Protein AF-R6YJM5-F1 (afdb_monomer_lite)

Radius of gyration: 42.41 Å; chains: 1; bounding box: 102×116×115 Å

Structure (mmCIF, N/CA/C/O backbone):
data_AF-R6YJM5-F1
#
_entry.id   AF-R6YJM5-F1
#
loop_
_atom_site.group_PDB
_atom_site.id
_atom_site.type_symbol
_atom_site.label_atom_id
_atom_site.label_alt_id
_atom_site.label_comp_id
_atom_site.label_asym_id
_atom_site.label_entity_id
_atom_site.label_seq_id
_atom_site.pdbx_PDB_ins_code
_atom_site.Cartn_x
_atom_site.Cartn_y
_atom_site.Cartn_z
_atom_site.occupancy
_atom_site.B_iso_or_equiv
_atom_site.auth_seq_id
_atom_site.auth_comp_id
_atom_site.auth_asym_id
_atom_site.auth_atom_id
_atom_site.pdbx_PDB_model_num
ATOM 1 N N . MET A 1 1 ? -20.759 -17.508 17.618 1.00 30.48 1 MET A N 1
ATOM 2 C CA . MET A 1 1 ? -19.286 -17.399 17.765 1.00 30.48 1 MET A CA 1
ATOM 3 C C . MET A 1 1 ? -18.716 -18.790 18.029 1.00 30.48 1 MET A C 1
ATOM 5 O O . MET A 1 1 ? -19.455 -19.614 18.552 1.00 30.48 1 MET A O 1
ATOM 9 N N . ARG A 1 2 ? -17.458 -19.069 17.657 1.00 30.22 2 ARG A N 1
ATOM 10 C CA . ARG A 1 2 ? -16.730 -20.282 18.085 1.00 30.22 2 ARG A CA 1
ATOM 11 C C . ARG A 1 2 ? -15.825 -19.912 19.261 1.00 30.22 2 ARG A C 1
ATOM 13 O O . ARG A 1 2 ? -15.149 -18.891 19.177 1.00 30.22 2 ARG A O 1
ATOM 20 N N . SER A 1 3 ? -15.805 -20.721 20.314 1.00 34.31 3 SER A N 1
ATOM 21 C CA . SER A 1 3 ? -14.810 -20.644 21.389 1.00 34.31 3 SER A CA 1
ATOM 22 C C . SER A 1 3 ? -13.480 -21.293 20.967 1.00 34.31 3 SER A C 1
ATOM 24 O O . SER A 1 3 ? -13.427 -22.081 20.023 1.00 34.31 3 SER A O 1
ATOM 26 N N . ASN A 1 4 ? -12.403 -20.943 21.676 1.00 39.97 4 ASN A N 1
ATOM 27 C CA . ASN A 1 4 ? -11.092 -21.608 21.679 1.00 39.97 4 ASN A CA 1
ATOM 28 C C . ASN A 1 4 ? -10.431 -21.861 20.311 1.00 39.97 4 ASN A C 1
ATOM 30 O O . ASN A 1 4 ? -9.825 -22.909 20.075 1.00 39.97 4 ASN A O 1
ATOM 34 N N . ASN A 1 5 ? -10.452 -20.866 19.424 1.00 53.06 5 ASN A N 1
ATOM 35 C CA . ASN A 1 5 ? -9.485 -20.803 18.329 1.00 53.06 5 ASN A CA 1
ATOM 36 C C . ASN A 1 5 ? -8.150 -20.240 18.865 1.00 53.06 5 ASN A C 1
ATOM 38 O O . ASN A 1 5 ? -7.861 -19.058 18.693 1.00 53.06 5 ASN A O 1
ATOM 42 N N . GLU A 1 6 ? -7.341 -21.086 19.520 1.00 64.50 6 GLU A N 1
ATOM 43 C CA . GLU A 1 6 ? -5.900 -20.812 19.660 1.00 64.50 6 GLU A CA 1
ATOM 44 C C . GLU A 1 6 ? -5.338 -20.455 18.267 1.00 64.50 6 GLU A C 1
ATOM 46 O O . GLU A 1 6 ? -5.666 -21.145 17.293 1.00 64.50 6 GLU A O 1
ATOM 51 N N . PRO A 1 7 ? -4.505 -19.406 18.128 1.00 76.50 7 PRO A N 1
ATOM 52 C CA . PRO A 1 7 ? -3.960 -19.020 16.826 1.00 76.50 7 PRO A CA 1
ATOM 53 C C . PRO A 1 7 ? -2.934 -20.034 16.297 1.00 76.50 7 PRO A C 1
ATOM 55 O O . PRO A 1 7 ? -2.597 -19.993 15.115 1.00 76.50 7 PRO A O 1
ATOM 58 N N . VAL A 1 8 ? -2.458 -20.941 17.155 1.00 84.88 8 VAL A N 1
ATOM 59 C CA . VAL A 1 8 ? -1.474 -21.988 16.869 1.00 84.88 8 VAL A CA 1
ATOM 60 C C . VAL A 1 8 ? -1.862 -23.243 17.653 1.00 84.88 8 VAL A C 1
ATOM 62 O O . VAL A 1 8 ? -2.143 -23.147 18.845 1.00 84.88 8 VAL A O 1
ATOM 65 N N . ARG A 1 9 ? -1.871 -24.414 17.010 1.00 87.12 9 ARG A N 1
ATOM 66 C CA . ARG A 1 9 ? -2.168 -25.712 17.639 1.00 87.12 9 ARG A CA 1
ATOM 67 C C . ARG A 1 9 ? -1.162 -26.778 17.225 1.00 87.12 9 ARG A C 1
ATOM 69 O O . ARG A 1 9 ? -0.751 -26.810 16.069 1.00 87.12 9 ARG A O 1
ATOM 76 N N . ILE A 1 10 ? -0.839 -27.694 18.132 1.00 88.06 10 ILE A N 1
ATOM 77 C CA . ILE A 1 10 ? -0.084 -28.909 17.803 1.00 88.06 10 ILE A CA 1
ATOM 78 C C . ILE A 1 10 ? -1.038 -29.946 17.185 1.00 88.06 10 ILE A C 1
ATOM 80 O O . ILE A 1 10 ? -2.196 -30.065 17.593 1.00 88.06 10 ILE A O 1
ATOM 84 N N . ARG A 1 11 ? -0.557 -30.686 16.183 1.00 91.44 11 ARG A N 1
ATOM 85 C CA . ARG A 1 11 ? -1.261 -31.789 15.518 1.00 91.44 11 ARG A CA 1
ATOM 86 C C . ARG A 1 11 ? -0.296 -32.939 15.256 1.00 91.44 11 ARG A C 1
ATOM 88 O O . ARG A 1 11 ? 0.793 -32.728 14.735 1.00 91.44 11 ARG A O 1
ATOM 95 N N . TYR A 1 12 ? -0.745 -34.157 15.520 1.00 90.31 12 TYR A N 1
ATOM 96 C CA . TYR A 1 12 ? 0.005 -35.379 15.235 1.00 90.31 12 TYR A CA 1
ATOM 97 C C . TYR A 1 12 ? -0.406 -35.980 13.883 1.00 90.31 12 TYR A C 1
ATOM 99 O O . TYR A 1 12 ? -1.524 -35.755 13.405 1.00 90.31 12 TYR A O 1
ATOM 107 N N . LYS A 1 13 ? 0.503 -36.731 13.261 1.00 87.62 13 LYS A N 1
ATOM 108 C CA . LYS A 1 13 ? 0.217 -37.644 12.150 1.00 87.62 13 LYS A CA 1
ATOM 109 C C . LYS A 1 13 ? 1.012 -38.930 12.357 1.00 87.62 13 LYS A C 1
ATOM 111 O O . LYS A 1 13 ? 2.245 -38.895 12.386 1.00 87.62 13 LYS A O 1
ATOM 116 N N . ASP A 1 14 ? 0.297 -40.035 12.466 1.00 89.00 14 ASP A N 1
ATOM 117 C CA . ASP A 1 14 ? 0.849 -41.376 12.621 1.00 89.00 14 ASP A CA 1
ATOM 118 C C . ASP A 1 14 ? 1.603 -41.817 11.351 1.00 89.00 14 ASP A C 1
ATOM 120 O O . ASP A 1 14 ? 1.273 -41.411 10.228 1.00 89.00 14 ASP A O 1
ATOM 124 N N . LEU A 1 15 ? 2.648 -42.620 11.538 1.00 84.56 15 LEU A N 1
ATOM 125 C CA . LEU A 1 15 ? 3.500 -43.179 10.490 1.00 84.56 15 LEU A CA 1
ATOM 126 C C . LEU A 1 15 ? 3.460 -44.714 10.539 1.00 84.56 15 LEU A C 1
ATOM 128 O O . LEU A 1 15 ? 3.134 -45.309 11.563 1.00 84.56 15 LEU A O 1
ATOM 132 N N . ALA A 1 16 ? 3.811 -45.367 9.428 1.00 76.50 16 ALA A N 1
ATOM 133 C CA . ALA A 1 16 ? 3.692 -46.824 9.269 1.00 76.50 16 ALA A CA 1
ATOM 134 C C . ALA A 1 16 ? 4.562 -47.656 10.239 1.00 76.50 16 ALA A C 1
ATOM 136 O O . ALA A 1 16 ? 4.354 -48.856 10.368 1.00 76.50 16 ALA A O 1
ATOM 137 N N . ASN A 1 17 ? 5.513 -47.025 10.933 1.00 76.62 17 ASN A N 1
ATOM 138 C CA . ASN A 1 17 ? 6.367 -47.618 11.966 1.00 76.62 17 ASN A CA 1
ATOM 139 C C . ASN A 1 17 ? 5.874 -47.335 13.406 1.00 76.62 17 ASN A C 1
ATOM 141 O O . ASN A 1 17 ? 6.667 -47.393 14.340 1.00 76.62 17 ASN A O 1
ATOM 145 N N . GLY A 1 18 ? 4.616 -46.920 13.590 1.00 79.31 18 GLY A N 1
ATOM 146 C CA . GLY A 1 18 ? 4.028 -46.597 14.899 1.00 79.31 18 GLY A CA 1
ATOM 147 C C . GLY A 1 18 ? 4.410 -45.227 15.480 1.00 79.31 18 GLY A C 1
ATOM 148 O O . GLY A 1 18 ? 3.730 -44.739 16.382 1.00 79.31 18 GLY A O 1
ATOM 149 N N . THR A 1 19 ? 5.446 -44.561 14.955 1.00 86.44 19 THR A N 1
ATOM 150 C CA . THR A 1 19 ? 5.841 -43.213 15.409 1.00 86.44 19 THR A CA 1
ATOM 151 C C . THR A 1 19 ? 4.830 -42.142 14.978 1.00 86.44 19 THR A C 1
ATOM 153 O O . THR A 1 19 ? 4.134 -42.285 13.968 1.00 86.44 19 THR A O 1
ATOM 156 N N . LYS A 1 20 ? 4.756 -41.027 15.717 1.00 91.81 20 LYS A N 1
ATOM 157 C CA . LYS A 1 20 ? 3.839 -39.908 15.425 1.00 91.81 20 LYS A CA 1
ATOM 158 C C . LYS A 1 20 ? 4.607 -38.627 15.136 1.00 91.81 20 LYS A C 1
ATOM 160 O O . LYS A 1 20 ? 5.205 -38.025 16.022 1.00 91.81 20 LYS A O 1
ATOM 165 N N . SER A 1 21 ? 4.553 -38.183 13.888 1.00 89.25 21 SER A N 1
ATOM 166 C CA . SER A 1 21 ? 5.168 -36.933 13.428 1.00 89.25 21 SER A CA 1
ATOM 167 C C . SER A 1 21 ? 4.388 -35.697 13.906 1.00 89.25 21 SER A C 1
ATOM 169 O O . SER A 1 21 ? 3.155 -35.665 13.825 1.00 89.25 21 SER A O 1
ATOM 171 N N . ILE A 1 22 ? 5.094 -34.679 14.416 1.00 91.19 22 ILE A N 1
ATOM 172 C CA . ILE A 1 22 ? 4.488 -33.487 15.036 1.00 91.19 22 ILE A CA 1
ATOM 173 C C . ILE A 1 22 ? 4.456 -32.293 14.068 1.00 91.19 22 ILE A C 1
ATOM 175 O O . ILE A 1 22 ? 5.478 -31.857 13.531 1.00 91.19 22 ILE A O 1
ATOM 179 N N . TYR A 1 23 ? 3.266 -31.721 13.897 1.00 90.38 23 TYR A N 1
ATOM 180 C CA . TYR A 1 23 ? 2.980 -30.534 13.096 1.00 90.38 23 TYR A CA 1
ATOM 181 C C . TYR A 1 23 ? 2.416 -29.401 13.954 1.00 90.38 23 TYR A C 1
ATOM 183 O O . TYR A 1 23 ? 1.780 -29.629 14.983 1.00 90.38 23 TYR A O 1
ATOM 191 N N . LEU A 1 24 ? 2.578 -28.175 13.467 1.00 90.06 24 LEU A N 1
ATOM 192 C CA . LEU A 1 24 ? 2.057 -26.956 14.063 1.00 90.06 24 LEU A CA 1
ATOM 193 C C . LEU A 1 24 ? 1.085 -26.278 13.082 1.00 90.06 24 LEU A C 1
ATOM 195 O O . LEU A 1 24 ? 1.491 -25.755 12.046 1.00 90.06 24 LEU A O 1
ATOM 199 N N . ASP A 1 25 ? -0.213 -26.317 13.381 1.00 86.38 25 ASP A N 1
ATOM 200 C CA . ASP A 1 25 ? -1.267 -25.674 12.591 1.00 86.38 25 ASP A CA 1
ATOM 201 C C . ASP A 1 25 ? -1.471 -24.222 13.059 1.00 86.38 25 ASP A C 1
ATOM 203 O O . ASP A 1 25 ? -1.907 -23.984 14.186 1.00 86.38 25 ASP A O 1
ATOM 207 N N . THR A 1 26 ? -1.210 -23.248 12.186 1.00 84.12 26 THR A N 1
ATOM 208 C CA . THR A 1 26 ? -1.379 -21.810 12.459 1.00 84.12 26 THR A CA 1
ATOM 209 C C . THR A 1 26 ? -2.620 -21.256 11.756 1.00 84.12 26 THR A C 1
ATOM 211 O O . THR A 1 26 ? -2.852 -21.533 10.580 1.00 84.12 26 THR A O 1
ATOM 214 N N . TYR A 1 27 ? -3.413 -20.439 12.455 1.00 79.12 27 TYR A N 1
ATOM 215 C CA . TYR A 1 27 ? -4.705 -19.915 12.000 1.00 79.12 27 TYR A CA 1
ATOM 216 C C . TYR A 1 27 ? -4.704 -18.378 11.967 1.00 79.12 27 TYR A C 1
ATOM 218 O O . TYR A 1 27 ? -4.975 -17.723 12.972 1.00 79.12 27 TYR A O 1
ATOM 226 N N . LYS A 1 28 ? -4.445 -17.782 10.793 1.00 72.00 28 LYS A N 1
ATOM 227 C CA . LYS A 1 28 ? -4.369 -16.319 10.595 1.00 72.00 28 LYS A CA 1
ATOM 228 C C . LYS A 1 28 ? -5.415 -15.859 9.574 1.00 72.00 28 LYS A C 1
ATOM 230 O O . LYS A 1 28 ? -5.494 -16.384 8.465 1.00 72.00 28 LYS A O 1
ATOM 235 N N . SER A 1 29 ? -6.253 -14.891 9.958 1.00 63.38 29 SER A N 1
ATOM 236 C CA . SER A 1 29 ? -7.298 -14.285 9.104 1.00 63.38 29 SER A CA 1
ATOM 237 C C . SER A 1 29 ? -8.213 -15.297 8.384 1.00 63.38 29 SER A C 1
ATOM 239 O O . SER A 1 29 ? -8.547 -15.126 7.214 1.00 63.38 29 SER A O 1
ATOM 241 N N . GLY A 1 30 ? -8.599 -16.377 9.074 1.00 63.47 30 GLY A N 1
ATOM 242 C CA . GLY A 1 30 ? -9.471 -17.429 8.533 1.00 63.47 30 GLY A CA 1
ATOM 243 C C . GLY A 1 30 ? -8.779 -18.466 7.640 1.00 63.47 30 GLY A C 1
ATOM 244 O O . GLY A 1 30 ? -9.433 -19.417 7.219 1.00 63.47 30 GLY A O 1
ATOM 245 N N . LYS A 1 31 ? -7.471 -18.336 7.377 1.00 60.38 31 LYS A N 1
ATOM 246 C CA . LYS A 1 31 ? -6.669 -19.345 6.671 1.00 60.38 31 LYS A CA 1
ATOM 247 C C . LYS A 1 31 ? -5.840 -20.167 7.658 1.00 60.38 31 LYS A C 1
ATOM 249 O O . LYS A 1 31 ? -5.326 -19.629 8.638 1.00 60.38 31 LYS A O 1
ATOM 254 N N . ARG A 1 32 ? -5.703 -21.463 7.368 1.00 79.12 32 ARG A N 1
ATOM 255 C CA . ARG A 1 32 ? -4.799 -22.394 8.055 1.00 79.12 32 ARG A CA 1
ATOM 256 C C . ARG A 1 32 ? -3.524 -22.558 7.229 1.00 79.12 32 ARG A C 1
ATOM 258 O O . ARG A 1 32 ? -3.616 -22.854 6.040 1.00 79.12 32 ARG A O 1
ATOM 265 N N . SER A 1 33 ? -2.370 -22.419 7.862 1.00 79.69 33 SER A N 1
ATOM 266 C CA . SER A 1 33 ? -1.091 -22.963 7.394 1.00 79.69 33 SER A CA 1
ATOM 267 C C . SER A 1 33 ? -0.643 -24.072 8.349 1.00 79.69 33 SER A C 1
ATOM 269 O O . SER A 1 33 ? -1.135 -24.158 9.475 1.00 79.69 33 SER A O 1
ATOM 271 N N . TYR A 1 34 ? 0.264 -24.936 7.904 1.00 81.44 34 TYR A N 1
ATOM 272 C CA . TYR A 1 34 ? 0.884 -25.951 8.750 1.00 81.44 34 TYR A CA 1
ATOM 273 C C . TYR A 1 34 ? 2.400 -25.924 8.576 1.00 81.44 34 TYR A C 1
ATOM 275 O O . TYR A 1 34 ? 2.909 -25.668 7.487 1.00 81.44 34 TYR A O 1
ATOM 283 N N . GLU A 1 35 ? 3.102 -26.206 9.661 1.00 84.94 35 GLU A N 1
ATOM 284 C CA . GLU A 1 35 ? 4.556 -26.264 9.752 1.00 84.94 35 GLU A CA 1
ATOM 285 C C . GLU A 1 35 ? 4.939 -27.636 10.322 1.00 84.94 35 GLU A C 1
ATOM 287 O O . GLU A 1 35 ? 4.265 -28.141 11.220 1.00 84.94 35 GLU A O 1
ATOM 292 N N . PHE A 1 36 ? 5.957 -28.293 9.763 1.00 87.81 36 PHE A N 1
ATOM 293 C CA . PHE A 1 36 ? 6.421 -29.593 10.255 1.00 87.81 36 PHE A CA 1
ATOM 294 C C . PHE A 1 36 ? 7.610 -29.384 11.189 1.00 87.81 36 PHE A C 1
ATOM 296 O O . PHE A 1 36 ? 8.636 -28.862 10.758 1.00 87.81 36 PHE A O 1
ATOM 303 N N . LEU A 1 37 ? 7.488 -29.803 12.451 1.00 83.31 37 LEU A N 1
ATOM 304 C CA . LEU A 1 37 ? 8.493 -29.496 13.476 1.00 83.31 37 LEU A CA 1
ATOM 305 C C . LEU A 1 37 ? 9.742 -30.389 13.408 1.00 83.31 37 LEU A C 1
ATOM 307 O O . LEU A 1 37 ? 10.678 -30.166 14.167 1.00 83.31 37 LEU A O 1
ATOM 311 N N . LYS A 1 38 ? 9.759 -31.413 12.538 1.00 87.75 38 LYS A N 1
ATOM 312 C CA . LYS A 1 38 ? 10.779 -32.486 12.501 1.00 87.75 38 LYS A CA 1
ATOM 313 C C . LYS A 1 38 ? 10.932 -33.255 13.829 1.00 87.75 38 LYS A C 1
ATOM 315 O O . LYS A 1 38 ? 11.905 -33.979 14.012 1.00 87.75 38 LYS A O 1
ATOM 320 N N . LEU A 1 39 ? 9.951 -33.122 14.721 1.00 87.56 39 LEU A N 1
ATOM 321 C CA . LEU A 1 39 ? 9.823 -33.870 15.968 1.00 87.56 39 LEU A CA 1
ATOM 322 C C . LEU A 1 39 ? 8.919 -35.092 15.754 1.00 87.56 39 LEU A C 1
ATOM 324 O O . LEU A 1 39 ? 7.953 -35.030 14.983 1.00 87.56 39 LEU A O 1
ATOM 328 N N . TYR A 1 40 ? 9.218 -36.178 16.465 1.00 89.12 40 TYR A N 1
ATOM 329 C CA . TYR A 1 40 ? 8.501 -37.449 16.395 1.00 89.12 40 TYR A CA 1
ATOM 330 C C . TYR A 1 40 ? 8.302 -38.003 17.803 1.00 89.12 40 TYR A C 1
ATOM 332 O O . TYR A 1 40 ? 9.247 -38.021 18.584 1.00 89.12 40 TYR A O 1
ATOM 340 N N . LEU A 1 41 ? 7.099 -38.487 18.103 1.00 89.19 41 LEU A N 1
ATOM 341 C CA . LEU A 1 41 ? 6.860 -39.335 19.267 1.00 89.19 41 LEU A CA 1
ATOM 342 C C . LEU A 1 41 ? 7.123 -40.791 18.880 1.00 89.19 41 LEU A C 1
ATOM 344 O O . LEU A 1 41 ? 6.684 -41.241 17.817 1.00 89.19 41 LEU A O 1
ATOM 348 N N . LEU A 1 42 ? 7.827 -41.511 19.742 1.00 88.81 42 LEU A N 1
ATOM 349 C CA . LEU A 1 42 ? 8.022 -42.953 19.660 1.00 88.81 42 LEU A CA 1
ATOM 350 C C . LEU A 1 42 ? 6.754 -43.686 20.147 1.00 88.81 42 LEU A C 1
ATOM 352 O O . LEU A 1 42 ? 5.968 -43.093 20.896 1.00 88.81 42 LEU A O 1
ATOM 356 N N . PRO A 1 43 ? 6.539 -44.956 19.759 1.00 85.88 43 PRO A N 1
ATOM 357 C CA . PRO A 1 43 ? 5.641 -45.855 20.485 1.00 85.88 43 PRO A CA 1
ATOM 358 C C . PRO A 1 43 ? 5.965 -45.856 21.989 1.00 85.88 43 PRO A C 1
ATOM 360 O O . PRO A 1 43 ? 7.132 -45.783 22.367 1.00 85.88 43 PRO A O 1
ATOM 363 N N . GLU A 1 44 ? 4.955 -45.916 22.858 1.00 81.50 44 GLU A N 1
ATOM 364 C CA . GLU A 1 44 ? 5.126 -45.824 24.325 1.00 81.50 44 GLU A CA 1
ATOM 365 C C . GLU A 1 44 ? 5.421 -47.192 24.969 1.00 81.50 44 GLU A C 1
ATOM 367 O O . GLU A 1 44 ? 4.990 -47.489 26.085 1.00 81.50 44 GLU A O 1
ATOM 372 N N . ASP A 1 45 ? 6.169 -48.016 24.234 1.00 78.94 45 ASP A N 1
ATOM 373 C CA . ASP A 1 45 ? 6.402 -49.438 24.497 1.00 78.94 45 ASP A CA 1
ATOM 374 C C . ASP A 1 45 ? 7.383 -49.666 25.665 1.00 78.94 45 ASP A C 1
ATOM 376 O O . ASP A 1 45 ? 7.347 -50.714 26.308 1.00 78.94 45 ASP A O 1
ATOM 380 N N . ASP A 1 46 ? 8.224 -48.672 25.984 1.00 82.19 46 ASP A N 1
ATOM 381 C CA . ASP A 1 46 ? 9.082 -48.649 27.175 1.00 82.19 46 ASP A CA 1
ATOM 382 C C . ASP A 1 46 ? 9.110 -47.264 27.863 1.00 82.19 46 ASP A C 1
ATOM 384 O O . ASP A 1 46 ? 8.653 -46.248 27.326 1.00 82.19 46 ASP A O 1
ATOM 388 N N . ASP A 1 47 ? 9.633 -47.204 29.092 1.00 77.75 47 ASP A N 1
ATOM 389 C CA . ASP A 1 47 ? 9.659 -45.969 29.889 1.00 77.75 47 ASP A CA 1
ATOM 390 C C . ASP A 1 47 ? 10.705 -44.936 29.423 1.00 77.75 47 ASP A C 1
ATOM 392 O O . ASP A 1 47 ? 10.562 -43.743 29.707 1.00 77.75 47 ASP A O 1
ATOM 396 N N . LYS A 1 48 ? 11.718 -45.342 28.645 1.00 76.88 48 LYS A N 1
ATOM 397 C CA . LYS A 1 48 ? 12.654 -44.408 27.995 1.00 76.88 48 LYS A CA 1
ATOM 398 C C . LYS A 1 48 ? 11.958 -43.699 26.837 1.00 76.88 48 LYS A C 1
ATOM 400 O O . LYS A 1 48 ? 12.116 -42.488 26.692 1.00 76.88 48 LYS A O 1
ATOM 405 N N . ALA A 1 49 ? 11.143 -44.412 26.061 1.00 79.06 49 ALA A N 1
ATOM 406 C CA . ALA A 1 49 ? 10.315 -43.834 25.011 1.00 79.06 49 ALA A CA 1
ATOM 407 C C . ALA A 1 49 ? 9.306 -42.826 25.585 1.00 79.06 49 ALA A C 1
ATOM 409 O O . ALA A 1 49 ? 9.176 -41.727 25.047 1.00 79.06 49 ALA A O 1
ATOM 410 N N . LYS A 1 50 ? 8.683 -43.121 26.736 1.00 82.56 50 LYS A N 1
ATOM 411 C CA . LYS A 1 50 ? 7.822 -42.161 27.461 1.00 82.56 50 LYS A CA 1
ATOM 412 C C . LYS A 1 50 ? 8.591 -40.909 27.905 1.00 82.56 50 LYS A C 1
ATOM 414 O O . LYS A 1 50 ? 8.100 -39.797 27.708 1.00 82.56 50 LYS A O 1
ATOM 419 N N . ALA A 1 51 ? 9.808 -41.057 28.436 1.00 82.75 51 ALA A N 1
ATOM 420 C CA . ALA A 1 51 ? 10.654 -39.921 28.818 1.00 82.75 51 ALA A CA 1
ATOM 421 C C . ALA A 1 51 ? 11.067 -39.053 27.609 1.00 82.75 51 ALA A C 1
ATOM 423 O O . ALA A 1 51 ? 10.940 -37.826 27.650 1.00 82.75 51 ALA A O 1
ATOM 424 N N . VAL A 1 52 ? 11.486 -39.679 26.503 1.00 81.94 52 VAL A N 1
ATOM 425 C CA . VAL A 1 52 ? 11.819 -38.996 25.238 1.00 81.94 52 VAL A CA 1
ATOM 426 C C . VAL A 1 52 ? 10.590 -38.309 24.633 1.00 81.94 52 VAL A C 1
ATOM 428 O O . VAL A 1 52 ? 10.694 -37.176 24.154 1.00 81.94 52 VAL A O 1
ATOM 431 N N . ASN A 1 53 ? 9.411 -38.933 24.704 1.00 90.00 53 ASN A N 1
ATOM 432 C CA . ASN A 1 53 ? 8.147 -38.331 24.280 1.00 90.00 53 ASN A CA 1
ATOM 433 C C . ASN A 1 53 ? 7.803 -37.098 25.125 1.00 90.00 53 ASN A C 1
ATOM 435 O O . ASN A 1 53 ? 7.437 -36.069 24.559 1.00 90.00 53 ASN A O 1
ATOM 439 N N . ALA A 1 54 ? 7.973 -37.150 26.450 1.00 88.56 54 ALA A N 1
ATOM 440 C CA . ALA A 1 54 ? 7.723 -36.011 27.333 1.00 88.56 54 ALA A CA 1
ATOM 441 C C . ALA A 1 54 ? 8.636 -34.811 27.009 1.00 88.56 54 ALA A C 1
ATOM 443 O O . ALA A 1 54 ? 8.148 -33.688 26.861 1.00 88.56 54 ALA A O 1
ATOM 444 N N . GLU A 1 55 ? 9.939 -35.038 26.815 1.00 87.88 55 GLU A N 1
ATOM 445 C CA . GLU A 1 55 ? 10.884 -33.986 26.412 1.00 87.88 55 GLU A CA 1
ATOM 446 C C . GLU A 1 55 ? 10.555 -33.429 25.009 1.00 87.88 55 GLU A C 1
ATOM 448 O O . GLU A 1 55 ? 10.600 -32.220 24.762 1.00 87.88 55 GLU A O 1
ATOM 453 N N . THR A 1 56 ? 10.151 -34.303 24.084 1.00 86.38 56 THR A N 1
ATOM 454 C CA . THR A 1 56 ? 9.751 -33.934 22.717 1.00 86.38 56 THR A CA 1
ATOM 455 C C . THR A 1 56 ? 8.460 -33.108 22.694 1.00 86.38 56 THR A C 1
ATOM 457 O O . THR A 1 56 ? 8.357 -32.147 21.927 1.00 86.38 56 THR A O 1
ATOM 460 N N . LEU A 1 57 ? 7.493 -33.414 23.565 1.00 89.69 57 LEU A N 1
ATOM 461 C CA . LEU A 1 57 ? 6.278 -32.618 23.748 1.00 89.69 57 LEU A CA 1
ATOM 462 C C . LEU A 1 57 ? 6.583 -31.247 24.361 1.00 89.69 57 LEU A C 1
ATOM 464 O O . LEU A 1 57 ? 6.057 -30.249 23.871 1.00 89.69 57 LEU A O 1
ATOM 468 N N . GLN A 1 58 ? 7.481 -31.156 25.349 1.00 89.31 58 GLN A N 1
ATOM 469 C CA . GLN A 1 58 ? 7.923 -29.861 25.889 1.00 89.31 58 GLN A CA 1
ATOM 470 C C . GLN A 1 58 ? 8.571 -28.982 24.806 1.00 89.31 58 GLN A C 1
ATOM 472 O O . GLN A 1 58 ? 8.243 -27.798 24.699 1.00 89.31 58 GLN A O 1
ATOM 477 N N . LYS A 1 59 ? 9.420 -29.561 23.944 1.00 87.81 59 LYS A N 1
ATOM 478 C CA . LYS A 1 59 ? 10.004 -28.864 22.780 1.00 87.81 59 LYS A CA 1
ATOM 479 C C . LYS A 1 59 ? 8.919 -28.375 21.807 1.00 87.81 59 LYS A C 1
ATOM 481 O O . LYS A 1 59 ? 8.980 -27.234 21.350 1.00 87.81 59 LYS A O 1
ATOM 486 N N . ALA A 1 60 ? 7.894 -29.183 21.531 1.00 87.06 60 ALA A N 1
ATOM 487 C CA . ALA A 1 60 ? 6.774 -28.785 20.675 1.00 87.06 60 ALA A CA 1
ATOM 488 C C . ALA A 1 60 ? 5.908 -27.662 21.290 1.00 87.06 60 ALA A C 1
ATOM 490 O O . ALA A 1 60 ? 5.544 -26.716 20.586 1.00 87.06 60 ALA A O 1
ATOM 491 N N . GLU A 1 61 ? 5.611 -27.720 22.593 1.00 88.00 61 GLU A N 1
ATOM 492 C CA . GLU A 1 61 ? 4.833 -26.696 23.311 1.00 88.00 61 GLU A CA 1
ATOM 493 C C . GLU A 1 61 ? 5.614 -25.370 23.417 1.00 88.00 61 GLU A C 1
ATOM 495 O O . GLU A 1 61 ? 5.038 -24.293 23.252 1.00 88.00 61 GLU A O 1
ATOM 500 N N . ALA A 1 62 ? 6.941 -25.419 23.591 1.00 89.38 62 ALA A N 1
ATOM 501 C CA . ALA A 1 62 ? 7.805 -24.237 23.543 1.00 89.38 62 ALA A CA 1
ATOM 502 C C . ALA A 1 62 ? 7.752 -23.539 22.170 1.00 89.38 62 ALA A C 1
ATOM 504 O O . ALA A 1 62 ? 7.520 -22.329 22.102 1.00 89.38 62 ALA A O 1
ATOM 505 N N . ILE A 1 63 ? 7.873 -24.300 21.073 1.00 85.62 63 ILE A N 1
ATOM 506 C CA . ILE A 1 63 ? 7.774 -23.762 19.704 1.00 85.62 63 ILE A CA 1
ATOM 507 C C . ILE A 1 63 ? 6.369 -23.198 19.437 1.00 85.62 63 ILE A C 1
ATOM 509 O O . ILE A 1 63 ? 6.244 -22.100 18.889 1.00 85.62 63 ILE A O 1
ATOM 513 N N . LYS A 1 64 ? 5.303 -23.888 19.871 1.00 89.69 64 LYS A N 1
ATOM 514 C CA . LYS A 1 64 ? 3.921 -23.376 19.816 1.00 89.69 64 LYS A CA 1
ATOM 515 C C . LYS A 1 64 ? 3.818 -22.013 20.504 1.00 89.69 64 LYS A C 1
ATOM 517 O O . LYS A 1 64 ? 3.321 -21.066 19.896 1.00 89.69 64 LYS A O 1
ATOM 522 N N . ASN A 1 65 ? 4.319 -21.895 21.733 1.00 84.88 65 ASN A N 1
ATOM 523 C CA . ASN A 1 65 ? 4.255 -20.661 22.516 1.00 84.88 65 ASN A CA 1
ATOM 524 C C . ASN A 1 65 ? 5.060 -19.516 21.880 1.00 84.88 65 ASN A C 1
ATOM 526 O O . ASN A 1 65 ? 4.551 -18.396 21.800 1.00 84.88 65 ASN A O 1
ATOM 530 N N . GLN A 1 66 ? 6.250 -19.786 21.331 1.00 85.19 66 GLN A N 1
ATOM 531 C CA . GLN A 1 66 ? 6.992 -18.806 20.528 1.00 85.19 66 GLN A CA 1
ATOM 532 C C . GLN A 1 66 ? 6.157 -18.320 19.330 1.00 85.19 66 GLN A C 1
ATOM 534 O O . GLN A 1 66 ? 5.995 -17.115 19.132 1.00 85.19 66 GLN A O 1
ATOM 539 N N . ARG A 1 67 ? 5.558 -19.241 18.563 1.00 83.25 67 ARG A N 1
ATOM 540 C CA . ARG A 1 67 ? 4.748 -18.914 17.377 1.00 83.25 67 ARG A CA 1
ATOM 541 C C . ARG A 1 67 ? 3.497 -18.096 17.729 1.00 83.25 67 ARG A C 1
ATOM 543 O O . ARG A 1 67 ? 3.113 -17.208 16.969 1.00 83.25 67 ARG A O 1
ATOM 550 N N . VAL A 1 68 ? 2.895 -18.324 18.902 1.00 82.56 68 VAL A N 1
ATOM 551 C CA . VAL A 1 68 ? 1.811 -17.481 19.445 1.00 82.56 68 VAL A CA 1
ATOM 552 C C . VAL A 1 68 ? 2.309 -16.051 19.701 1.00 82.56 68 VAL A C 1
ATOM 554 O O . VAL A 1 68 ? 1.652 -15.099 19.277 1.00 82.56 68 VAL A O 1
ATOM 557 N N . GLN A 1 69 ? 3.482 -15.875 20.319 1.00 79.12 69 GLN A N 1
ATOM 558 C CA . GLN A 1 69 ? 4.058 -14.546 20.571 1.00 79.12 69 GLN A CA 1
ATOM 559 C C . GLN A 1 69 ? 4.476 -13.822 19.278 1.00 79.12 69 GLN A C 1
ATOM 561 O O . GLN A 1 69 ? 4.284 -12.611 19.159 1.00 79.12 69 GLN A O 1
ATOM 566 N N . GLU A 1 70 ? 4.968 -14.533 18.261 1.00 77.81 70 GLU A N 1
ATOM 567 C CA . GLU A 1 70 ? 5.261 -13.972 16.928 1.00 77.81 70 GLU A CA 1
ATOM 568 C C . GLU A 1 70 ? 3.998 -13.490 16.189 1.00 77.81 70 GLU A C 1
ATOM 570 O O . GLU A 1 70 ? 4.050 -12.534 15.410 1.00 77.81 70 GLU A O 1
ATOM 575 N N . ILE A 1 71 ? 2.844 -14.114 16.449 1.00 74.12 71 ILE A N 1
ATOM 576 C CA . ILE A 1 71 ? 1.545 -13.672 15.923 1.00 74.12 71 ILE A CA 1
ATOM 577 C C . ILE A 1 71 ? 1.026 -12.454 16.694 1.00 74.12 71 ILE A C 1
ATOM 579 O O . ILE A 1 71 ? 0.588 -11.494 16.059 1.00 74.12 71 ILE A O 1
ATOM 583 N N . LEU A 1 72 ? 1.106 -12.462 18.030 1.00 71.31 72 LEU A N 1
ATOM 584 C CA . LEU A 1 72 ? 0.669 -11.348 18.884 1.00 71.31 72 LEU A CA 1
ATOM 585 C C . LEU A 1 72 ? 1.518 -10.081 18.681 1.00 71.31 72 LEU A C 1
ATOM 587 O O . LEU A 1 72 ? 0.976 -8.981 18.645 1.00 71.31 72 LEU A O 1
ATOM 591 N N . SER A 1 73 ? 2.829 -10.234 18.476 1.00 71.75 73 SER A N 1
ATOM 592 C CA . SER A 1 73 ? 3.756 -9.137 18.142 1.00 71.75 73 SER A CA 1
ATOM 593 C C . SER A 1 73 ? 3.750 -8.740 16.657 1.00 71.75 73 SER A C 1
ATOM 595 O O . SER A 1 73 ? 4.510 -7.864 16.247 1.00 71.75 73 SER A O 1
ATOM 597 N N . GLY A 1 74 ? 2.914 -9.378 15.828 1.00 60.06 74 GLY A N 1
ATOM 598 C CA . GLY A 1 74 ? 2.731 -9.043 14.413 1.00 60.06 74 GLY A CA 1
ATOM 599 C C . GLY A 1 74 ? 3.854 -9.478 13.461 1.00 60.06 74 GLY A C 1
ATOM 600 O O . GLY A 1 74 ? 3.693 -9.314 12.253 1.00 60.06 74 GLY A O 1
ATOM 601 N N . LYS A 1 75 ? 4.947 -10.070 13.961 1.00 52.88 75 LYS A N 1
ATOM 602 C CA . LYS A 1 75 ? 6.159 -10.416 13.189 1.00 52.88 75 LYS A CA 1
ATOM 603 C C . LYS A 1 75 ? 5.988 -11.562 12.177 1.00 52.88 75 LYS A C 1
ATOM 605 O O . LYS A 1 75 ? 6.841 -11.734 11.313 1.00 52.88 75 LYS A O 1
ATOM 610 N N . LEU A 1 76 ? 4.913 -12.349 12.266 1.00 43.88 76 LEU A N 1
ATOM 611 C CA . LEU A 1 76 ? 4.740 -13.553 11.443 1.00 43.88 76 LEU A CA 1
ATOM 612 C C . LEU A 1 76 ? 4.284 -13.264 9.990 1.00 43.88 76 LEU A C 1
ATOM 614 O O . LEU A 1 76 ? 3.078 -13.150 9.724 1.00 43.88 76 LEU A O 1
ATOM 618 N N . GLU A 1 77 ? 5.217 -13.215 9.036 1.00 38.84 77 GLU A N 1
ATOM 619 C CA . GLU A 1 77 ? 4.916 -13.413 7.605 1.00 38.84 77 GLU A CA 1
ATOM 620 C C . GLU A 1 77 ? 4.593 -14.891 7.296 1.00 38.84 77 GLU A C 1
ATOM 622 O O . GLU A 1 77 ? 4.950 -15.804 8.040 1.00 38.84 77 GLU A O 1
ATOM 627 N N . THR A 1 78 ? 3.863 -15.153 6.208 1.00 35.06 78 THR A N 1
ATOM 628 C CA . THR A 1 78 ? 3.388 -16.509 5.887 1.00 35.06 78 THR A CA 1
ATOM 629 C C . THR A 1 78 ? 4.452 -17.357 5.196 1.00 35.06 78 THR A C 1
ATOM 631 O O . THR A 1 78 ? 4.690 -17.186 3.998 1.00 35.06 78 THR A O 1
ATOM 634 N N . VAL A 1 79 ? 4.983 -18.356 5.904 1.00 34.19 79 VAL A N 1
ATOM 635 C CA . VAL A 1 79 ? 5.666 -19.498 5.277 1.00 34.19 79 VAL A CA 1
ATOM 636 C C . VAL A 1 79 ? 4.671 -20.221 4.359 1.00 34.19 79 VAL A C 1
ATOM 638 O O . VAL A 1 79 ? 3.625 -20.697 4.809 1.00 34.19 79 VAL A O 1
ATOM 641 N N . LYS A 1 80 ? 4.976 -20.287 3.059 1.00 29.83 80 LYS A N 1
ATOM 642 C CA . LYS A 1 80 ? 4.330 -21.231 2.136 1.00 29.83 80 LYS A CA 1
ATOM 643 C C . LYS A 1 80 ? 5.033 -22.582 2.244 1.00 29.83 80 LYS A C 1
ATOM 645 O O . LYS A 1 80 ? 6.245 -22.624 2.409 1.00 29.83 80 LYS A O 1
ATOM 650 N N . ALA A 1 81 ? 4.282 -23.668 2.092 1.00 30.17 81 ALA A N 1
ATOM 651 C CA . ALA A 1 81 ? 4.876 -24.987 1.932 1.00 30.17 81 ALA A CA 1
ATOM 652 C C . ALA A 1 81 ? 5.600 -25.075 0.577 1.00 30.17 81 ALA A C 1
ATOM 654 O O . ALA A 1 81 ? 4.961 -24.907 -0.465 1.00 30.17 81 ALA A O 1
ATOM 655 N N . SER A 1 82 ? 6.901 -25.363 0.603 1.00 25.84 82 SER A N 1
ATOM 656 C CA . SER A 1 82 ? 7.619 -25.915 -0.548 1.00 25.84 82 SER A CA 1
ATOM 657 C C . SER A 1 82 ? 7.445 -27.431 -0.547 1.00 25.84 82 SER A C 1
ATOM 659 O O . SER A 1 82 ? 7.712 -28.084 0.462 1.00 25.84 82 SER A O 1
ATOM 661 N N . LEU A 1 83 ? 6.989 -27.982 -1.670 1.00 31.67 83 LEU A N 1
ATOM 662 C CA . LEU A 1 83 ? 7.096 -29.408 -1.970 1.00 31.67 83 LEU A CA 1
ATOM 663 C C . LEU A 1 83 ? 8.379 -29.610 -2.773 1.00 31.67 83 LEU A C 1
ATOM 665 O O . LEU A 1 83 ? 8.370 -29.520 -3.994 1.00 31.67 83 LEU A O 1
ATOM 669 N N . GLU A 1 84 ? 9.471 -29.866 -2.064 1.00 24.59 84 GLU A N 1
ATOM 670 C CA . GLU A 1 84 ? 10.730 -30.329 -2.642 1.00 24.59 84 GLU A CA 1
ATOM 671 C C . GLU A 1 84 ? 11.148 -31.576 -1.864 1.00 24.59 84 GLU A C 1
ATOM 673 O O . GLU A 1 84 ? 11.271 -31.541 -0.637 1.00 24.59 84 GLU A O 1
ATOM 678 N N . HIS A 1 85 ? 11.315 -32.696 -2.568 1.00 24.92 85 HIS A N 1
ATOM 679 C CA . HIS A 1 85 ? 11.921 -33.898 -2.007 1.00 24.92 85 HIS A CA 1
ATOM 680 C C . HIS A 1 85 ? 13.445 -33.726 -2.046 1.00 24.92 85 HIS A C 1
ATOM 682 O O . HIS A 1 85 ? 13.996 -33.618 -3.142 1.00 24.92 85 HIS A O 1
ATOM 688 N N . PRO A 1 86 ? 14.156 -33.727 -0.903 1.00 25.78 86 PRO A N 1
ATOM 689 C CA . PRO A 1 86 ? 15.608 -33.810 -0.924 1.00 25.78 86 PRO A CA 1
ATOM 690 C C . PRO A 1 86 ? 16.014 -35.181 -1.470 1.00 25.78 86 PRO A C 1
ATOM 692 O O . PRO A 1 86 ? 15.556 -36.207 -0.962 1.00 25.78 86 PRO A O 1
ATOM 695 N N . ALA A 1 87 ? 16.876 -35.201 -2.486 1.00 24.41 87 ALA A N 1
ATOM 696 C CA . ALA A 1 87 ? 17.509 -36.433 -2.942 1.00 24.41 87 ALA A CA 1
ATOM 697 C C . ALA A 1 87 ? 18.344 -37.062 -1.810 1.00 24.41 87 ALA A C 1
ATOM 699 O O . ALA A 1 87 ? 18.845 -36.368 -0.922 1.00 24.41 87 ALA A O 1
ATOM 700 N N . SER A 1 88 ? 18.500 -38.386 -1.835 1.00 24.67 88 SER A N 1
ATOM 701 C CA . SER A 1 88 ? 19.190 -39.141 -0.788 1.00 24.67 88 SER A CA 1
ATOM 702 C C . SER A 1 88 ? 20.703 -38.884 -0.780 1.00 24.67 88 SER A C 1
ATOM 704 O O . SER A 1 88 ? 21.463 -39.556 -1.477 1.00 24.67 88 SER A O 1
ATOM 706 N N . THR A 1 89 ? 21.161 -37.952 0.055 1.00 22.91 89 THR A N 1
ATOM 707 C CA . THR A 1 89 ? 22.581 -37.777 0.385 1.00 22.91 89 THR A CA 1
ATOM 708 C C . THR A 1 89 ? 23.003 -38.758 1.479 1.00 22.91 89 THR A C 1
ATOM 710 O O . THR A 1 89 ? 23.049 -38.437 2.665 1.00 22.91 89 THR A O 1
ATOM 713 N N . THR A 1 90 ? 23.310 -39.991 1.070 1.00 24.33 90 THR A N 1
ATOM 714 C CA . THR A 1 90 ? 23.809 -41.052 1.956 1.00 24.33 90 THR A CA 1
ATOM 715 C C . THR A 1 90 ? 25.097 -40.608 2.656 1.00 24.33 90 THR A C 1
ATOM 717 O O . THR A 1 90 ? 26.110 -40.343 2.008 1.00 24.33 90 THR A O 1
ATOM 720 N N . THR A 1 91 ? 25.080 -40.524 3.987 1.00 25.19 91 THR A N 1
ATOM 721 C CA . THR A 1 91 ? 26.239 -40.086 4.778 1.00 25.19 91 THR A CA 1
ATOM 722 C C . THR A 1 91 ? 27.379 -41.098 4.707 1.00 25.19 91 THR A C 1
ATOM 724 O O . THR A 1 91 ? 27.222 -42.250 5.115 1.00 25.19 91 THR A O 1
ATOM 727 N N . SER A 1 92 ? 28.543 -40.648 4.234 1.00 22.23 92 SER A N 1
ATOM 728 C CA . SER A 1 92 ? 29.771 -41.444 4.191 1.00 22.23 92 SER A CA 1
ATOM 729 C C . SER A 1 92 ? 30.204 -41.892 5.591 1.00 22.23 92 SER A C 1
ATOM 731 O O . SER A 1 92 ? 30.418 -41.063 6.475 1.00 22.23 92 SER A O 1
ATOM 733 N N . SER A 1 93 ? 30.391 -43.202 5.763 1.00 26.39 93 SER A N 1
ATOM 734 C CA . SER A 1 93 ? 30.981 -43.812 6.958 1.00 26.39 93 SER A CA 1
ATOM 735 C C . SER A 1 93 ? 32.232 -44.592 6.564 1.00 26.39 93 SER A C 1
ATOM 737 O O . SER A 1 93 ? 32.162 -45.567 5.817 1.00 26.39 93 SER A O 1
ATOM 739 N N . LYS A 1 94 ? 33.395 -44.173 7.072 1.00 26.08 94 LYS A N 1
ATOM 740 C CA . LYS A 1 94 ? 34.675 -44.859 6.838 1.00 26.08 94 LYS A CA 1
ATOM 741 C C . LYS A 1 94 ? 34.700 -46.220 7.544 1.00 26.08 94 LYS A C 1
ATOM 743 O O . LYS A 1 94 ? 34.600 -46.243 8.770 1.00 26.08 94 LYS A O 1
ATOM 748 N N . LYS A 1 95 ? 35.024 -47.306 6.829 1.00 24.64 95 LYS A N 1
ATOM 749 C CA . LYS A 1 95 ? 35.866 -48.386 7.385 1.00 24.64 95 LYS A CA 1
ATOM 750 C C . LYS A 1 95 ? 36.477 -49.310 6.321 1.00 24.64 95 LYS A C 1
ATOM 752 O O . LYS A 1 95 ? 35.765 -49.825 5.474 1.00 24.64 95 LYS A O 1
ATOM 757 N N . THR A 1 96 ? 37.785 -49.548 6.481 1.00 24.31 96 THR A N 1
ATOM 758 C CA . THR A 1 96 ? 38.586 -50.724 6.054 1.00 24.31 96 THR A CA 1
ATOM 759 C C . THR A 1 96 ? 38.588 -51.170 4.583 1.00 24.31 96 THR A C 1
ATOM 761 O O . THR A 1 96 ? 37.560 -51.447 3.981 1.00 24.31 96 THR A O 1
ATOM 764 N N . ALA A 1 97 ? 39.794 -51.353 4.037 1.00 24.62 97 ALA A N 1
ATOM 765 C CA . ALA A 1 97 ? 40.034 -51.853 2.683 1.00 24.62 97 ALA A CA 1
ATOM 766 C C . ALA A 1 97 ? 40.298 -53.370 2.638 1.00 24.62 97 ALA A C 1
ATOM 768 O O . ALA A 1 97 ? 40.797 -53.947 3.605 1.00 24.62 97 ALA A O 1
ATOM 769 N N . ARG A 1 98 ? 40.094 -53.992 1.467 1.00 22.77 98 ARG A N 1
ATOM 770 C CA . ARG A 1 98 ? 40.810 -55.216 1.065 1.00 22.77 98 ARG A CA 1
ATOM 771 C C . ARG A 1 98 ? 40.907 -55.317 -0.463 1.00 22.77 98 ARG A C 1
ATOM 773 O O . ARG A 1 98 ? 39.967 -54.959 -1.164 1.00 22.77 98 ARG A O 1
ATOM 780 N N . LEU A 1 99 ? 42.046 -55.787 -0.974 1.00 24.83 99 LEU A N 1
ATOM 781 C CA . LEU A 1 99 ? 42.282 -55.998 -2.409 1.00 24.83 99 LEU A CA 1
ATOM 782 C C . LEU A 1 99 ? 41.663 -57.319 -2.892 1.00 24.83 99 LEU A C 1
ATOM 784 O O . LEU A 1 99 ? 41.756 -58.326 -2.195 1.00 24.83 99 LEU A O 1
ATOM 788 N N . SER A 1 100 ? 41.214 -57.357 -4.150 1.00 24.55 100 SER A N 1
ATOM 789 C CA . SER A 1 100 ? 41.458 -58.487 -5.069 1.00 24.55 100 SER A CA 1
ATOM 790 C C . SER A 1 100 ? 41.322 -58.025 -6.538 1.00 24.55 100 SER A C 1
ATOM 792 O O . SER A 1 100 ? 41.119 -56.838 -6.788 1.00 24.55 100 SER A O 1
ATOM 794 N N . LYS A 1 101 ? 41.567 -58.908 -7.521 1.00 27.11 101 LYS A N 1
ATOM 795 C CA . LYS A 1 101 ? 41.835 -58.558 -8.936 1.00 27.11 101 LYS A CA 1
ATOM 796 C C . LYS A 1 101 ? 40.890 -59.267 -9.930 1.00 27.11 101 LYS A C 1
ATOM 798 O O . LYS A 1 101 ? 40.444 -60.372 -9.649 1.00 27.11 101 LYS A O 1
ATOM 803 N N . LYS A 1 102 ? 40.900 -58.734 -11.169 1.00 26.16 102 LYS A N 1
ATOM 804 C CA . LYS A 1 102 ? 40.938 -59.421 -12.495 1.00 26.16 102 LYS A CA 1
ATOM 805 C C . LYS A 1 102 ? 39.639 -59.635 -13.312 1.00 26.16 102 LYS A C 1
ATOM 807 O O . LYS A 1 102 ? 38.655 -60.153 -12.815 1.00 26.16 102 LYS A O 1
ATOM 812 N N . LYS A 1 103 ? 39.826 -59.417 -14.633 1.00 25.17 103 LYS A N 1
ATOM 813 C CA . LYS A 1 103 ? 39.004 -59.732 -15.835 1.00 25.17 103 LYS A CA 1
ATOM 814 C C . LYS A 1 103 ? 37.677 -58.947 -15.975 1.00 25.17 103 LYS A C 1
ATOM 816 O O . LYS A 1 103 ? 36.960 -58.838 -14.996 1.00 25.17 103 LYS A O 1
ATOM 821 N N . LYS A 1 104 ? 37.322 -58.275 -17.091 1.00 24.56 104 LYS A N 1
ATOM 822 C CA . LYS A 1 104 ? 37.662 -58.283 -18.553 1.00 24.56 104 LYS A CA 1
ATOM 823 C C . LYS A 1 104 ? 36.744 -59.185 -19.408 1.00 24.56 104 LYS A C 1
ATOM 825 O O . LYS A 1 104 ? 36.443 -60.291 -18.983 1.00 24.56 104 LYS A O 1
ATOM 830 N N . VAL A 1 105 ? 36.471 -58.711 -20.640 1.00 25.72 105 VAL A N 1
ATOM 831 C CA . VAL A 1 105 ? 35.516 -59.160 -21.691 1.00 25.72 105 VAL A CA 1
ATOM 832 C C . VAL A 1 105 ? 34.160 -58.436 -21.572 1.00 25.72 105 VAL A C 1
ATOM 834 O O . VAL A 1 105 ? 33.650 -58.332 -20.465 1.00 25.72 105 VAL A O 1
ATOM 837 N N . GLY A 1 106 ? 33.558 -57.869 -22.630 1.00 23.66 106 GLY A N 1
ATOM 838 C CA . GLY A 1 106 ? 34.017 -57.669 -24.025 1.00 23.66 106 GLY A CA 1
ATOM 839 C C . GLY A 1 106 ? 32.999 -58.140 -25.076 1.00 23.66 106 GLY A C 1
ATOM 840 O O . GLY A 1 106 ? 32.246 -59.058 -24.777 1.00 23.66 106 GLY A O 1
ATOM 841 N N . SER A 1 107 ? 33.057 -57.581 -26.297 1.00 25.47 107 SER A N 1
ATOM 842 C CA . SER A 1 107 ? 32.203 -57.870 -27.480 1.00 25.47 107 SER A CA 1
ATOM 843 C C . SER A 1 107 ? 30.712 -57.454 -27.378 1.00 25.47 107 SER A C 1
ATOM 845 O O . SER A 1 107 ? 30.150 -57.463 -26.289 1.00 25.47 107 SER A O 1
ATOM 847 N N . ASP A 1 108 ? 30.015 -57.039 -28.450 1.00 25.45 108 ASP A N 1
ATOM 848 C CA . ASP A 1 108 ? 30.505 -56.410 -29.697 1.00 25.45 108 ASP A CA 1
ATOM 849 C C . ASP A 1 108 ? 29.436 -55.536 -30.399 1.00 25.45 108 ASP A C 1
ATOM 851 O O . ASP A 1 108 ? 28.266 -55.543 -30.016 1.00 25.45 108 ASP A O 1
ATOM 855 N N . LYS A 1 109 ? 29.836 -54.781 -31.439 1.00 29.25 109 LYS A N 1
ATOM 856 C CA . LYS A 1 109 ? 28.933 -54.023 -32.336 1.00 29.25 109 LYS A CA 1
ATOM 857 C C . LYS A 1 109 ? 29.060 -54.456 -33.806 1.00 29.25 109 LYS A C 1
ATOM 859 O O . LYS A 1 109 ? 30.054 -54.121 -34.442 1.00 29.25 109 LYS A O 1
ATOM 864 N N . THR A 1 110 ? 27.987 -54.992 -34.387 1.00 24.61 110 THR A N 1
ATOM 865 C CA . THR A 1 110 ? 27.673 -54.990 -35.838 1.00 24.61 110 THR A CA 1
ATOM 866 C C . THR A 1 110 ? 26.147 -55.130 -36.022 1.00 24.61 110 THR A C 1
ATOM 868 O O . THR A 1 110 ? 25.486 -55.681 -35.151 1.00 24.61 110 THR A O 1
ATOM 871 N N . GLY A 1 111 ? 25.494 -54.640 -37.086 1.00 24.84 111 GLY A N 1
ATOM 872 C CA . GLY A 1 111 ? 25.934 -53.700 -38.129 1.00 24.84 111 GLY A CA 1
ATOM 873 C C . GLY A 1 111 ? 25.028 -53.721 -39.383 1.00 24.84 111 GLY A C 1
ATOM 874 O O . GLY A 1 111 ? 24.750 -54.799 -39.887 1.00 24.84 111 GLY A O 1
ATOM 875 N N . LYS A 1 112 ? 24.681 -52.535 -39.932 1.00 25.53 112 LYS A N 1
ATOM 876 C CA . LYS A 1 112 ? 23.837 -52.273 -41.143 1.00 25.53 112 LYS A CA 1
ATOM 877 C C . LYS A 1 112 ? 22.331 -52.633 -40.986 1.00 25.53 112 LYS A C 1
ATOM 879 O O . LYS A 1 112 ? 22.029 -53.538 -40.228 1.00 25.53 112 LYS A O 1
ATOM 884 N N . SER A 1 113 ? 21.305 -51.976 -41.563 1.00 22.52 113 SER A N 1
ATOM 885 C CA . SER A 1 113 ? 21.090 -50.868 -42.544 1.00 22.52 113 SER A CA 1
ATOM 886 C C . SER A 1 113 ? 20.466 -51.298 -43.895 1.00 22.52 113 SER A C 1
ATOM 888 O O . SER A 1 113 ? 20.833 -52.347 -44.412 1.00 22.52 113 SER A O 1
ATOM 890 N N . VAL A 1 114 ? 19.636 -50.399 -44.476 1.00 26.67 114 VAL A N 1
ATOM 891 C CA . VAL A 1 114 ? 19.139 -50.271 -45.884 1.00 26.67 114 VAL A CA 1
ATOM 892 C C . VAL A 1 114 ? 17.629 -50.522 -46.175 1.00 26.67 114 VAL A C 1
ATOM 894 O O . VAL A 1 114 ? 17.197 -51.650 -46.350 1.00 26.67 114 VAL A O 1
ATOM 897 N N . LYS A 1 115 ? 16.902 -49.394 -46.339 1.00 25.34 115 LYS A N 1
ATOM 898 C CA . LYS A 1 115 ? 15.851 -48.989 -47.330 1.00 25.34 115 LYS A CA 1
ATOM 899 C C . LYS A 1 115 ? 14.713 -49.920 -47.833 1.00 25.34 115 LYS A C 1
ATOM 901 O O . LYS A 1 115 ? 14.968 -50.985 -48.375 1.00 25.34 115 LYS A O 1
ATOM 906 N N . GLY A 1 116 ? 13.523 -49.302 -47.980 1.00 23.58 116 GLY A N 1
ATOM 907 C CA . GLY A 1 116 ? 12.501 -49.575 -49.024 1.00 23.58 116 GLY A CA 1
ATOM 908 C C . GLY A 1 116 ? 11.093 -49.883 -48.473 1.00 23.58 116 GLY A C 1
ATOM 909 O O . GLY A 1 116 ? 11.006 -50.603 -47.489 1.00 23.58 116 GLY A O 1
ATOM 910 N N . LYS A 1 117 ? 9.970 -49.396 -49.038 1.00 26.02 117 LYS A N 1
ATOM 911 C CA . LYS A 1 117 ? 9.749 -48.462 -50.172 1.00 26.02 117 LYS A CA 1
ATOM 912 C C . LYS A 1 117 ? 8.333 -47.807 -50.101 1.00 26.02 117 LYS A C 1
ATOM 914 O O . LYS A 1 117 ? 7.579 -48.128 -49.191 1.00 26.02 117 LYS A O 1
ATOM 919 N N . GLU A 1 118 ? 8.044 -46.900 -51.046 1.00 22.81 118 GLU A N 1
ATOM 920 C CA . GLU A 1 118 ? 6.746 -46.281 -51.464 1.00 22.81 118 GLU A CA 1
ATOM 921 C C . GLU A 1 118 ? 5.455 -47.105 -51.165 1.00 22.81 118 GLU A C 1
ATOM 923 O O . GLU A 1 118 ? 5.508 -48.329 -51.247 1.00 22.81 118 GLU A O 1
ATOM 928 N N . SER A 1 119 ? 4.304 -46.561 -50.713 1.00 23.86 119 SER A N 1
ATOM 929 C CA . SER A 1 119 ? 3.410 -45.476 -51.231 1.00 23.86 119 SER A CA 1
ATOM 930 C C . SER A 1 119 ? 2.519 -45.909 -52.431 1.00 23.86 119 SER A C 1
ATOM 932 O O . SER A 1 119 ? 2.835 -46.900 -53.083 1.00 23.86 119 SER A O 1
ATOM 934 N N . GLU A 1 120 ? 1.350 -45.322 -52.758 1.00 25.34 120 GLU A N 1
ATOM 935 C CA . GLU A 1 120 ? 0.711 -44.052 -52.322 1.00 25.34 120 GLU A CA 1
ATOM 936 C C . GLU A 1 120 ? -0.430 -44.233 -51.264 1.00 25.34 120 GLU A C 1
ATOM 938 O O . GLU A 1 120 ? -0.080 -44.698 -50.183 1.00 25.34 120 GLU A O 1
ATOM 943 N N . VAL A 1 121 ? -1.752 -43.936 -51.367 1.00 24.09 121 VAL A N 1
ATOM 944 C CA . VAL A 1 121 ? -2.699 -43.441 -52.415 1.00 24.09 121 VAL A CA 1
ATOM 945 C C . VAL A 1 121 ? -3.937 -42.733 -51.757 1.00 24.09 121 VAL A C 1
ATOM 947 O O . VAL A 1 121 ? -4.017 -42.646 -50.534 1.00 24.09 121 VAL A O 1
ATOM 950 N N . ASN A 1 122 ? -4.892 -42.229 -52.561 1.00 23.69 122 ASN A N 1
ATOM 951 C CA . ASN A 1 122 ? -6.131 -41.472 -52.224 1.00 23.69 122 ASN A CA 1
ATOM 952 C C . ASN A 1 122 ? -7.295 -42.370 -51.667 1.00 23.69 122 ASN A C 1
ATOM 954 O O . ASN A 1 122 ? -7.124 -43.581 -51.588 1.00 23.69 122 ASN A O 1
ATOM 958 N N . GLU A 1 123 ? -8.502 -41.912 -51.260 1.00 23.47 123 GLU A N 1
ATOM 959 C CA . GLU A 1 123 ? -9.276 -40.721 -51.684 1.00 23.47 123 GLU A CA 1
ATOM 960 C C . GLU A 1 123 ? -10.343 -40.183 -50.680 1.00 23.47 123 GLU A C 1
ATOM 962 O O . GLU A 1 123 ? -10.506 -40.661 -49.561 1.00 23.47 123 GLU A O 1
ATOM 967 N N . VAL A 1 124 ? -11.007 -39.101 -51.106 1.00 24.02 124 VAL A N 1
ATOM 968 C CA . VAL A 1 124 ? -11.819 -38.081 -50.412 1.00 24.02 124 VAL A CA 1
ATOM 969 C C . VAL A 1 124 ? -13.233 -38.536 -49.992 1.00 24.02 124 VAL A C 1
ATOM 971 O O . VAL A 1 124 ? -13.848 -39.343 -50.676 1.00 24.02 124 VAL A O 1
ATOM 974 N N . VAL A 1 125 ? -13.782 -37.926 -48.922 1.00 24.47 125 VAL A N 1
ATOM 975 C CA . VAL A 1 125 ? -15.135 -37.296 -48.785 1.00 24.47 125 VAL A CA 1
ATOM 976 C C . VAL A 1 125 ? -15.503 -37.172 -47.294 1.00 24.47 125 VAL A C 1
ATOM 978 O O . VAL A 1 125 ? -15.237 -38.071 -46.503 1.00 24.47 125 VAL A O 1
ATOM 981 N N . GLY A 1 126 ? -16.122 -36.053 -46.892 1.00 22.97 126 GLY A N 1
ATOM 982 C CA . GLY A 1 126 ? -16.585 -35.817 -45.516 1.00 22.97 126 GLY A CA 1
ATOM 983 C C . GLY A 1 126 ? -18.063 -35.417 -45.432 1.00 22.97 126 GLY A C 1
ATOM 984 O O . GLY A 1 126 ? -18.579 -34.748 -46.324 1.00 22.97 126 GLY A O 1
ATOM 985 N N . ALA A 1 127 ? -18.727 -35.796 -44.335 1.00 23.16 127 ALA A N 1
ATOM 986 C CA . ALA A 1 127 ? -20.095 -35.404 -43.975 1.00 23.16 127 ALA A CA 1
ATOM 987 C C . ALA A 1 127 ? -20.273 -35.384 -42.437 1.00 23.16 127 ALA A C 1
ATOM 989 O O . ALA A 1 127 ? -19.361 -35.753 -41.698 1.00 23.16 127 ALA A O 1
ATOM 990 N N . VAL A 1 128 ? -21.424 -34.908 -41.942 1.00 24.08 128 VAL A N 1
ATOM 991 C CA . VAL A 1 128 ? -21.652 -34.529 -40.527 1.00 24.08 128 VAL A CA 1
ATOM 992 C C . VAL A 1 128 ? -22.869 -35.254 -39.923 1.00 24.08 128 VAL A C 1
ATOM 994 O O . VAL A 1 128 ? -23.830 -35.524 -40.638 1.00 24.08 128 VAL A O 1
ATOM 997 N N . SER A 1 129 ? -22.867 -35.446 -38.590 1.00 24.39 129 SER A N 1
ATOM 998 C CA . SER A 1 129 ? -23.932 -36.026 -37.723 1.00 24.39 129 SER A CA 1
ATOM 999 C C . SER A 1 129 ? -24.122 -37.559 -37.797 1.00 24.39 129 SER A C 1
ATOM 1001 O O . SER A 1 129 ? -23.731 -38.172 -38.779 1.00 24.39 129 SER A O 1
ATOM 1003 N N . GLY A 1 130 ? -24.679 -38.253 -36.787 1.00 22.95 130 GLY A N 1
ATOM 1004 C CA . GLY A 1 130 ? -24.977 -37.852 -35.397 1.00 22.95 130 GLY A CA 1
ATOM 1005 C C . GLY A 1 130 ? -26.013 -38.752 -34.672 1.00 22.95 130 GLY A C 1
ATOM 1006 O O . GLY A 1 130 ? -26.976 -39.169 -35.297 1.00 22.95 130 GLY A O 1
ATOM 1007 N N . ARG A 1 131 ? -25.850 -38.922 -33.340 1.00 24.67 131 ARG A N 1
ATOM 1008 C CA . ARG A 1 131 ? -26.746 -39.557 -32.319 1.00 24.67 131 ARG A CA 1
ATOM 1009 C C . ARG A 1 131 ? -26.812 -41.103 -32.153 1.00 24.67 131 ARG A C 1
ATOM 1011 O O . ARG A 1 131 ? -27.147 -41.827 -33.072 1.00 24.67 131 ARG A O 1
ATOM 1018 N N . GLU A 1 132 ? -26.586 -41.510 -30.889 1.00 24.66 132 GLU A N 1
ATOM 1019 C CA . GLU A 1 132 ? -27.395 -42.394 -29.996 1.00 24.66 132 GLU A CA 1
ATOM 1020 C C . GLU A 1 132 ? -27.732 -43.872 -30.366 1.00 24.66 132 GLU A C 1
ATOM 1022 O O . GLU A 1 132 ? -28.284 -44.157 -31.419 1.00 24.66 132 GLU A O 1
ATOM 1027 N N . GLY A 1 133 ? -27.501 -44.819 -29.425 1.00 22.09 133 GLY A N 1
ATOM 1028 C CA . GLY A 1 133 ? -27.930 -46.238 -29.520 1.00 22.09 133 GLY A CA 1
ATOM 1029 C C . GLY A 1 133 ? -27.402 -47.199 -28.416 1.00 22.09 133 GLY A C 1
ATOM 1030 O O . GLY A 1 133 ? -26.433 -46.881 -27.725 1.00 22.09 133 GLY A O 1
ATOM 1031 N N . HIS A 1 134 ? -28.038 -48.376 -28.245 1.00 27.00 134 HIS A N 1
ATOM 1032 C CA . HIS A 1 134 ? -27.778 -49.448 -27.233 1.00 27.00 134 HIS A CA 1
ATOM 1033 C C . HIS A 1 134 ? -27.941 -50.865 -27.881 1.00 27.00 134 HIS A C 1
ATOM 1035 O O . HIS A 1 134 ? -28.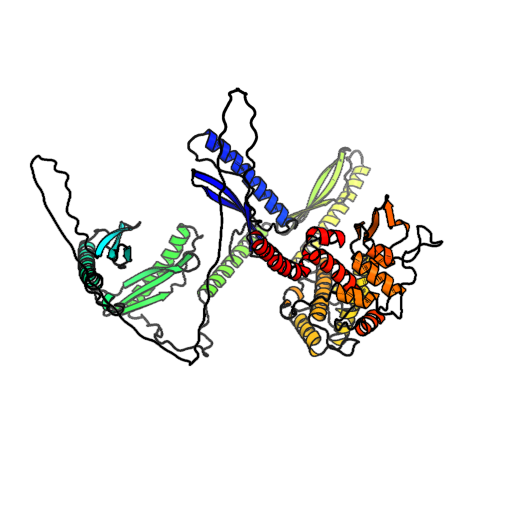153 -50.906 -29.087 1.00 27.00 134 HIS A O 1
ATOM 1041 N N . GLN A 1 135 ? -27.889 -52.065 -27.257 1.00 22.08 135 GLN A N 1
ATOM 1042 C CA . GLN A 1 135 ? -27.772 -52.602 -25.871 1.00 22.08 135 GLN A CA 1
ATOM 1043 C C . GLN A 1 135 ? -27.237 -54.069 -25.955 1.00 22.08 135 GLN A C 1
ATOM 1045 O O . GLN A 1 135 ? -27.535 -54.707 -26.959 1.00 22.08 135 GLN A O 1
ATOM 1050 N N . TRP A 1 136 ? -26.551 -54.649 -24.941 1.00 23.77 136 TRP A N 1
ATOM 1051 C CA . TRP A 1 136 ? -26.140 -56.085 -24.964 1.00 23.77 136 TRP A CA 1
ATOM 1052 C C . TRP A 1 136 ? -26.208 -56.868 -23.625 1.00 23.77 136 TRP A C 1
ATOM 1054 O O . TRP A 1 136 ? -26.306 -56.266 -22.556 1.00 23.77 136 TRP A O 1
ATOM 1064 N N . LYS A 1 137 ? -26.174 -58.220 -23.709 1.00 20.42 137 LYS A N 1
ATOM 1065 C CA . LYS A 1 137 ? -26.380 -59.228 -22.631 1.00 20.42 137 LYS A CA 1
ATOM 1066 C C . LYS A 1 137 ? -25.538 -60.532 -22.804 1.00 20.42 137 LYS A C 1
ATOM 1068 O O . LYS A 1 137 ? -25.602 -61.116 -23.874 1.00 20.42 137 LYS A O 1
ATOM 1073 N N . PHE A 1 138 ? -24.892 -60.980 -21.710 1.00 25.31 138 PHE A N 1
ATOM 1074 C CA . PHE A 1 138 ? -24.808 -62.339 -21.081 1.00 25.31 138 PHE A CA 1
ATOM 1075 C C . PHE A 1 138 ? -24.453 -63.698 -21.776 1.00 25.31 138 PHE A C 1
ATOM 1077 O O . PHE A 1 138 ? -24.944 -63.990 -22.860 1.00 25.31 138 PHE A O 1
ATOM 1084 N N . ILE A 1 139 ? -23.809 -64.570 -20.951 1.00 25.83 139 ILE A N 1
ATOM 1085 C CA . ILE A 1 139 ? -23.764 -66.072 -20.858 1.00 25.83 139 ILE A CA 1
ATOM 1086 C C . ILE A 1 139 ? -22.476 -66.840 -21.293 1.00 25.83 139 ILE A C 1
ATOM 1088 O O . ILE A 1 139 ? -21.713 -66.367 -22.133 1.00 25.83 139 ILE A O 1
ATOM 1092 N N . ASP A 1 140 ? -22.231 -67.986 -20.618 1.00 30.16 140 ASP A N 1
ATOM 1093 C CA . ASP A 1 140 ? -20.944 -68.663 -20.305 1.00 30.16 140 ASP A CA 1
ATOM 1094 C C . ASP A 1 140 ? -20.999 -70.230 -20.396 1.00 30.16 140 ASP A C 1
ATOM 1096 O O . ASP A 1 140 ? -22.043 -70.771 -20.744 1.00 30.16 140 ASP A O 1
ATOM 1100 N N . ASP A 1 141 ? -19.901 -70.923 -20.012 1.00 23.20 141 ASP A N 1
ATOM 1101 C CA . ASP A 1 141 ? -19.719 -72.330 -19.506 1.00 23.20 141 ASP A CA 1
ATOM 1102 C C . ASP A 1 141 ? -18.288 -72.412 -18.851 1.00 23.20 141 ASP A C 1
ATOM 1104 O O . ASP A 1 141 ? -17.586 -71.397 -18.907 1.00 23.20 141 ASP A O 1
ATOM 1108 N N . ASP A 1 142 ? -17.692 -73.416 -18.163 1.00 25.91 142 ASP A N 1
ATOM 1109 C CA . ASP A 1 142 ? -17.818 -74.872 -17.818 1.00 25.91 142 ASP A CA 1
ATOM 1110 C C . ASP A 1 142 ? -17.150 -75.068 -16.387 1.00 25.91 142 ASP A C 1
ATOM 1112 O O . ASP A 1 142 ? -16.701 -74.064 -15.824 1.00 25.91 142 ASP A O 1
ATOM 1116 N N . GLY A 1 143 ? -16.977 -76.184 -15.636 1.00 24.34 143 GLY A N 1
ATOM 1117 C CA . GLY A 1 143 ? -17.114 -77.654 -15.785 1.00 24.34 143 GLY A CA 1
ATOM 1118 C C . GLY A 1 143 ? -16.798 -78.441 -14.474 1.00 24.34 143 GLY A C 1
ATOM 1119 O O . GLY A 1 143 ? -16.948 -77.891 -13.381 1.00 24.34 143 GLY A O 1
ATOM 1120 N N . GLU A 1 144 ? -16.358 -79.717 -14.552 1.00 23.50 144 GLU A N 1
ATOM 1121 C CA . GLU A 1 144 ? -16.111 -80.655 -13.404 1.00 23.50 144 GLU A CA 1
ATOM 1122 C C . GLU A 1 144 ? -14.603 -81.101 -13.252 1.00 23.50 144 GLU A C 1
ATOM 1124 O O . GLU A 1 144 ? -13.742 -80.338 -13.676 1.00 23.50 144 GLU A O 1
ATOM 1129 N N . ASP A 1 145 ? -14.078 -82.186 -12.622 1.00 24.19 145 ASP A N 1
ATOM 1130 C CA . ASP A 1 145 ? -14.551 -83.529 -12.174 1.00 24.19 145 ASP A CA 1
ATOM 1131 C C . ASP A 1 145 ? -13.825 -84.106 -10.896 1.00 24.19 145 ASP A C 1
ATOM 1133 O O . ASP A 1 145 ? -13.700 -83.393 -9.898 1.00 24.19 145 ASP A O 1
ATOM 1137 N N . ARG A 1 146 ? -13.487 -85.417 -10.824 1.00 23.81 146 ARG A N 1
ATOM 1138 C CA . ARG A 1 146 ? -13.516 -86.296 -9.613 1.00 23.81 146 ARG A CA 1
ATOM 1139 C C . ARG A 1 146 ? -12.400 -87.382 -9.636 1.00 23.81 146 ARG A C 1
ATOM 1141 O O . ARG A 1 146 ? -11.822 -87.628 -10.684 1.00 23.81 146 ARG A O 1
ATOM 1148 N N . ALA A 1 147 ? -12.044 -88.153 -8.590 1.00 27.09 147 ALA A N 1
ATOM 1149 C CA . ALA A 1 147 ? -12.146 -88.019 -7.119 1.00 27.09 147 ALA A CA 1
ATOM 1150 C C . ALA A 1 147 ? -10.778 -88.351 -6.433 1.00 27.09 147 ALA A C 1
ATOM 1152 O O . ALA A 1 147 ? -9.948 -87.451 -6.446 1.00 27.09 147 ALA A O 1
ATOM 1153 N N . ILE A 1 148 ? -10.376 -89.498 -5.831 1.00 27.09 148 ILE A N 1
ATOM 1154 C CA . ILE A 1 148 ? -10.926 -90.801 -5.337 1.00 27.09 148 ILE A CA 1
ATOM 1155 C C . ILE A 1 148 ? -10.017 -91.232 -4.125 1.00 27.09 148 ILE A C 1
ATOM 1157 O O . ILE A 1 148 ? -8.884 -90.766 -4.084 1.00 27.09 148 ILE A O 1
ATOM 1161 N N . ASP A 1 149 ? -10.451 -92.135 -3.211 1.00 25.56 149 ASP A N 1
ATOM 1162 C CA . ASP A 1 149 ? -9.655 -92.788 -2.113 1.00 25.56 149 ASP A CA 1
ATOM 1163 C C . ASP A 1 149 ? -9.152 -91.830 -0.986 1.00 25.56 149 ASP A C 1
ATOM 1165 O O . ASP A 1 149 ? -8.677 -90.729 -1.235 1.00 25.56 149 ASP A O 1
ATOM 1169 N N . GLY A 1 150 ? -9.248 -92.103 0.323 1.00 31.91 150 GLY A N 1
ATOM 1170 C CA . GLY A 1 150 ? -9.797 -93.263 1.052 1.00 31.91 150 GLY A CA 1
ATOM 1171 C C . GLY A 1 150 ? -9.467 -93.289 2.563 1.00 31.91 150 GLY A C 1
ATOM 1172 O O . GLY A 1 150 ? -9.773 -94.266 3.243 1.00 31.91 150 GLY A O 1
ATOM 1173 N N . THR A 1 151 ? -8.897 -92.219 3.143 1.00 27.88 151 THR A N 1
ATOM 1174 C CA . THR A 1 151 ? -8.630 -92.096 4.596 1.00 27.88 151 THR A CA 1
ATOM 1175 C C . THR A 1 151 ? -9.133 -90.779 5.202 1.00 27.88 151 THR A C 1
ATOM 1177 O O . THR A 1 151 ? -9.273 -89.754 4.536 1.00 27.88 151 THR A O 1
ATOM 1180 N N . ILE A 1 152 ? -9.462 -90.801 6.500 1.00 28.97 152 ILE A N 1
ATOM 1181 C CA . ILE A 1 152 ? -10.237 -89.733 7.150 1.00 28.97 152 ILE A CA 1
ATOM 1182 C C . ILE A 1 152 ? -9.356 -88.563 7.613 1.00 28.97 152 ILE A C 1
ATOM 1184 O O . ILE A 1 152 ? -8.634 -88.664 8.604 1.00 28.97 152 ILE A O 1
ATOM 1188 N N . LYS A 1 153 ? -9.589 -87.377 7.037 1.00 25.70 153 LYS A N 1
ATOM 1189 C CA . LYS A 1 153 ? -9.456 -86.098 7.759 1.00 25.70 153 LYS A CA 1
ATOM 1190 C C . LYS A 1 153 ? -10.752 -85.298 7.675 1.00 25.70 153 LYS A C 1
ATOM 1192 O O . LYS A 1 153 ? -11.045 -84.671 6.663 1.00 25.70 153 LYS A O 1
ATOM 1197 N N . LYS A 1 154 ? -11.503 -85.240 8.783 1.00 27.97 154 LYS A N 1
ATOM 1198 C CA . LYS A 1 154 ? -12.643 -84.318 8.951 1.00 27.97 154 LYS A CA 1
ATOM 1199 C C . LYS A 1 154 ? -12.168 -82.870 9.146 1.00 27.97 154 LYS A C 1
ATOM 1201 O O . LYS A 1 154 ? -12.422 -82.262 10.185 1.00 27.97 154 LYS A O 1
ATOM 1206 N N . HIS A 1 155 ? -11.565 -82.270 8.120 1.00 25.77 155 HIS A N 1
ATOM 1207 C CA . HIS A 1 155 ? -11.748 -80.832 7.954 1.00 25.77 155 HIS A CA 1
ATOM 1208 C C . HIS A 1 155 ? -13.225 -80.601 7.631 1.00 25.77 155 HIS A C 1
ATOM 1210 O O . HIS A 1 155 ? -13.741 -81.108 6.638 1.00 25.77 155 HIS A O 1
ATOM 1216 N N . ARG A 1 156 ? -13.927 -79.846 8.484 1.00 27.20 156 ARG A N 1
ATOM 1217 C CA . ARG A 1 156 ? -15.300 -79.393 8.218 1.00 27.20 156 ARG A CA 1
ATOM 1218 C C . ARG A 1 156 ? -15.286 -78.292 7.150 1.00 27.20 156 ARG A C 1
ATOM 1220 O O . ARG A 1 156 ? -15.600 -77.139 7.438 1.00 27.20 156 ARG A O 1
ATOM 1227 N N . GLY A 1 157 ? -14.933 -78.659 5.920 1.00 28.78 157 GLY A N 1
ATOM 1228 C CA . GLY A 1 157 ? -15.216 -77.865 4.731 1.00 28.78 157 GLY A CA 1
ATOM 1229 C C . GLY A 1 157 ? -16.726 -77.807 4.533 1.00 28.78 157 GLY A C 1
ATOM 1230 O O . GLY A 1 157 ? -17.300 -78.649 3.853 1.00 28.78 157 GLY A O 1
ATOM 1231 N N . ARG A 1 158 ? -17.393 -76.857 5.196 1.00 27.66 158 ARG A N 1
ATOM 1232 C CA . ARG A 1 158 ? -18.826 -76.627 4.998 1.00 27.66 158 ARG A CA 1
ATOM 1233 C C . ARG A 1 158 ? -18.983 -75.885 3.663 1.00 27.66 158 ARG A C 1
ATOM 1235 O O . ARG A 1 158 ? -18.365 -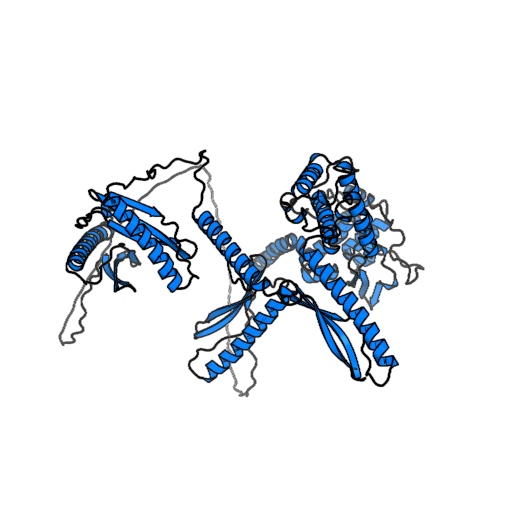74.826 3.521 1.00 27.66 158 ARG A O 1
ATOM 1242 N N . PRO A 1 159 ? -19.749 -76.409 2.689 1.00 36.78 159 PRO A N 1
ATOM 1243 C CA . PRO A 1 159 ? -19.868 -75.799 1.370 1.00 36.78 159 PRO A CA 1
ATOM 1244 C C . PRO A 1 159 ? -20.737 -74.543 1.463 1.00 36.78 159 PRO A C 1
ATOM 1246 O O . PRO A 1 159 ? -21.942 -74.570 1.221 1.00 36.78 159 PRO A O 1
ATOM 1249 N N . ASN A 1 160 ? -20.125 -73.421 1.841 1.00 32.88 160 ASN A N 1
ATOM 1250 C CA . ASN A 1 160 ? -20.793 -72.128 1.873 1.00 32.88 160 ASN A CA 1
ATOM 1251 C C . ASN A 1 160 ? -20.946 -71.588 0.445 1.00 32.88 160 ASN A C 1
ATOM 1253 O O . ASN A 1 160 ? -20.255 -70.651 0.043 1.00 32.88 160 ASN A O 1
ATOM 1257 N N . LYS A 1 161 ? -21.914 -72.167 -0.276 1.00 43.94 161 LYS A N 1
ATOM 1258 C CA . LYS A 1 161 ? -22.661 -71.533 -1.365 1.00 43.94 161 LYS A CA 1
ATOM 1259 C C . LYS A 1 161 ? -23.234 -70.228 -0.801 1.00 43.94 161 LYS A C 1
ATOM 1261 O O . LYS A 1 161 ? -24.283 -70.235 -0.162 1.00 43.94 161 LYS A O 1
ATOM 1266 N N . ARG A 1 162 ? -22.461 -69.137 -0.884 1.00 53.38 162 ARG A N 1
ATOM 1267 C CA . ARG A 1 162 ? -22.827 -67.854 -0.270 1.00 53.38 162 ARG A CA 1
ATOM 1268 C C . ARG A 1 162 ? -24.065 -67.330 -0.977 1.00 53.38 162 ARG A C 1
ATOM 1270 O O . ARG A 1 162 ? -24.048 -67.154 -2.190 1.00 53.38 162 ARG A O 1
ATOM 1277 N N . GLU A 1 163 ? -25.118 -67.079 -0.211 1.00 59.78 163 GLU A N 1
ATOM 1278 C CA . GLU A 1 163 ? -26.299 -66.397 -0.721 1.00 59.78 163 GLU A CA 1
ATOM 1279 C C . GLU A 1 163 ? -25.884 -65.016 -1.241 1.00 59.78 163 GLU A C 1
ATOM 1281 O O . GLU A 1 163 ? -25.182 -64.281 -0.538 1.00 59.78 163 GLU A O 1
ATOM 1286 N N . ALA A 1 164 ? -26.323 -64.662 -2.453 1.00 65.56 164 ALA A N 1
ATOM 1287 C CA . ALA A 1 164 ? -26.012 -63.375 -3.078 1.00 65.56 164 ALA A CA 1
ATOM 1288 C C . ALA A 1 164 ? -26.457 -62.181 -2.211 1.00 65.56 164 ALA A C 1
ATOM 1290 O O . ALA A 1 164 ? -25.862 -61.109 -2.284 1.00 65.56 164 ALA A O 1
ATOM 1291 N N . VAL A 1 165 ? -27.440 -62.390 -1.327 1.00 77.31 165 VAL A N 1
ATOM 1292 C CA . VAL A 1 165 ? -27.810 -61.479 -0.242 1.00 77.31 165 VAL A CA 1
ATOM 1293 C C . VAL A 1 165 ? -27.866 -62.247 1.081 1.00 77.31 165 VAL A C 1
ATOM 1295 O O . VAL A 1 165 ? -28.736 -63.091 1.283 1.00 77.31 165 VAL A O 1
ATOM 1298 N N . THR A 1 166 ? -26.970 -61.928 2.018 1.00 77.88 166 THR A N 1
ATOM 1299 C CA . THR A 1 166 ? -26.993 -62.471 3.389 1.00 77.88 166 THR A CA 1
ATOM 1300 C C . THR A 1 166 ? -27.487 -61.410 4.381 1.00 77.88 166 THR A C 1
ATOM 1302 O O . THR A 1 166 ? -26.941 -60.307 4.423 1.00 77.88 166 THR A O 1
ATOM 1305 N N . LEU A 1 167 ? -28.470 -61.729 5.232 1.00 82.06 167 LEU A N 1
ATOM 1306 C CA . LEU A 1 167 ? -28.887 -60.853 6.338 1.00 82.06 167 LEU A CA 1
ATOM 1307 C C . LEU A 1 167 ? -27.862 -60.897 7.486 1.00 82.06 167 LEU A C 1
ATOM 1309 O O . LEU A 1 167 ? -27.387 -61.962 7.882 1.00 82.06 167 LEU A O 1
ATOM 1313 N N . ARG A 1 168 ? -27.509 -59.728 8.025 1.00 80.69 168 ARG A N 1
ATOM 1314 C CA . ARG A 1 168 ? -26.541 -59.549 9.114 1.00 80.69 168 ARG A CA 1
ATOM 1315 C C . ARG A 1 168 ? -27.051 -58.543 10.143 1.00 80.69 168 ARG A C 1
ATOM 1317 O O . ARG A 1 168 ? -27.834 -57.649 9.831 1.00 80.69 168 ARG A O 1
ATOM 1324 N N . PHE A 1 169 ? -26.533 -58.646 11.364 1.00 80.12 169 PHE A N 1
ATOM 1325 C CA . PHE A 1 169 ? -26.743 -57.668 12.429 1.00 80.12 169 PHE A CA 1
ATOM 1326 C C . PHE A 1 169 ? -25.419 -57.047 12.889 1.00 80.12 169 PHE A C 1
ATOM 1328 O O . PHE A 1 169 ? -24.336 -57.597 12.673 1.00 80.12 169 PHE A O 1
ATOM 1335 N N . LYS A 1 170 ? -25.513 -55.870 13.509 1.00 73.44 170 LYS A N 1
ATOM 1336 C CA . LYS A 1 170 ? -24.420 -55.196 14.214 1.00 73.44 170 LYS A CA 1
ATOM 1337 C C . LYS A 1 170 ? -24.937 -54.655 15.537 1.00 73.44 170 LYS A C 1
ATOM 1339 O O . LYS A 1 170 ? -25.923 -53.921 15.551 1.00 73.44 170 LYS A O 1
ATOM 1344 N N . ASP A 1 171 ? -24.257 -54.988 16.622 1.00 77.75 171 ASP A N 1
ATOM 1345 C CA . ASP A 1 171 ? -24.609 -54.527 17.961 1.00 77.75 171 ASP A CA 1
ATOM 1346 C C . ASP A 1 171 ? -24.294 -53.028 18.127 1.00 77.75 171 ASP A C 1
ATOM 1348 O O . ASP A 1 171 ? -23.302 -52.505 17.601 1.00 77.75 171 ASP A O 1
ATOM 1352 N N . LEU A 1 172 ? -25.171 -52.317 18.835 1.00 70.62 172 LEU A N 1
ATOM 1353 C CA . LEU A 1 172 ? -25.071 -50.885 19.107 1.00 70.62 172 LEU A CA 1
ATOM 1354 C C . LEU A 1 172 ? -24.759 -50.629 20.586 1.00 70.62 172 LEU A C 1
ATOM 1356 O O . LEU A 1 172 ? -25.082 -51.425 21.464 1.00 70.62 172 LEU A O 1
ATOM 1360 N N . ALA A 1 173 ? -24.197 -49.455 20.882 1.00 58.41 173 ALA A N 1
ATOM 1361 C CA . ALA A 1 173 ? -23.804 -49.054 22.240 1.00 58.41 173 ALA A CA 1
ATOM 1362 C C . ALA A 1 173 ? -24.974 -48.894 23.243 1.00 58.41 173 ALA A C 1
ATOM 1364 O O . ALA A 1 173 ? -24.738 -48.575 24.402 1.00 58.41 173 ALA A O 1
ATOM 1365 N N . ASN A 1 174 ? -26.223 -49.090 22.808 1.00 60.22 174 ASN A N 1
ATOM 1366 C CA . ASN A 1 174 ? -27.426 -49.114 23.645 1.00 60.22 174 ASN A CA 1
ATOM 1367 C C . ASN A 1 174 ? -28.035 -50.527 23.797 1.00 60.22 174 ASN A C 1
ATOM 1369 O O . ASN A 1 174 ? -29.173 -50.643 24.242 1.00 60.22 174 ASN A O 1
ATOM 1373 N N . GLY A 1 175 ? -27.333 -51.583 23.371 1.00 67.81 175 GLY A N 1
ATOM 1374 C CA . GLY A 1 175 ? -27.789 -52.978 23.442 1.00 67.81 175 GLY A CA 1
ATOM 1375 C C . GLY A 1 175 ? -28.686 -53.438 22.284 1.00 67.81 175 GLY A C 1
ATOM 1376 O O . GLY A 1 175 ? -28.775 -54.638 22.038 1.00 67.81 175 GLY A O 1
ATOM 1377 N N . SER A 1 176 ? -29.314 -52.522 21.538 1.00 67.56 176 SER A N 1
ATOM 1378 C CA . SER A 1 176 ? -30.035 -52.859 20.299 1.00 67.56 176 SER A CA 1
ATOM 1379 C C . SER A 1 176 ? -29.089 -53.403 19.222 1.00 67.56 176 SER A C 1
ATOM 1381 O O . SER A 1 176 ? -27.912 -53.038 19.174 1.00 67.56 176 SER A O 1
ATOM 1383 N N . LYS A 1 177 ? -29.617 -54.188 18.278 1.00 75.75 177 LYS A N 1
ATOM 1384 C CA . LYS A 1 177 ? -28.882 -54.646 17.087 1.00 75.75 177 LYS A CA 1
ATOM 1385 C C . LYS A 1 177 ? -29.480 -54.037 15.826 1.00 75.75 177 LYS A C 1
ATOM 1387 O O . LYS A 1 177 ? -30.691 -54.061 15.651 1.00 75.75 177 LYS A O 1
ATOM 1392 N N . SER A 1 178 ? -28.654 -53.497 14.936 1.00 73.62 178 SER A N 1
ATOM 1393 C CA . SER A 1 178 ? -29.095 -52.903 13.666 1.00 73.62 178 SER A CA 1
ATOM 1394 C C . SER A 1 178 ? -28.902 -53.877 12.503 1.00 73.62 178 SER A C 1
ATOM 1396 O O . SER A 1 178 ? -27.805 -54.429 12.368 1.00 73.62 178 SER A O 1
ATOM 1398 N N . LEU A 1 179 ? -29.916 -54.055 11.654 1.00 74.75 179 LEU A N 1
ATOM 1399 C CA . LEU A 1 179 ? -29.902 -55.024 10.551 1.00 74.75 179 LEU A CA 1
ATOM 1400 C C . LEU A 1 179 ? -29.407 -54.417 9.224 1.00 74.75 179 LEU A C 1
ATOM 1402 O O . LEU A 1 179 ? -29.728 -53.277 8.878 1.00 74.75 179 LEU A O 1
ATOM 1406 N N . TYR A 1 180 ? -28.621 -55.192 8.475 1.00 78.81 180 TYR A N 1
ATOM 1407 C CA . TYR A 1 180 ? -28.084 -54.839 7.156 1.00 78.81 180 TYR A CA 1
ATOM 1408 C C . TYR A 1 180 ? -27.949 -56.075 6.259 1.00 78.81 180 TYR A C 1
ATOM 1410 O O . TYR A 1 180 ? -27.759 -57.189 6.749 1.00 78.81 180 TYR A O 1
ATOM 1418 N N . PHE A 1 181 ? -28.008 -55.878 4.943 1.00 81.94 181 PHE A N 1
ATOM 1419 C CA . PHE A 1 181 ? -27.619 -56.897 3.974 1.00 81.94 181 PHE A CA 1
ATOM 1420 C C . PHE A 1 181 ? -26.129 -56.833 3.653 1.00 81.94 181 PHE A C 1
ATOM 1422 O O . PHE A 1 181 ? -25.514 -55.766 3.610 1.00 81.94 181 PHE A O 1
ATOM 1429 N N . ASP A 1 182 ? -25.581 -58.014 3.408 1.00 76.31 182 ASP A N 1
ATOM 1430 C CA . ASP A 1 182 ? -24.233 -58.299 2.945 1.00 76.31 182 ASP A CA 1
ATOM 1431 C C . ASP A 1 182 ? -24.382 -58.921 1.547 1.00 76.31 182 ASP A C 1
ATOM 1433 O O . ASP A 1 182 ? -24.742 -60.094 1.422 1.00 76.31 182 ASP A O 1
ATOM 1437 N N . ILE A 1 183 ? -24.240 -58.085 0.513 1.00 77.62 183 ILE A N 1
ATOM 1438 C CA . ILE A 1 183 ? -24.577 -58.385 -0.885 1.00 77.62 183 ILE A CA 1
ATOM 1439 C C . ILE A 1 183 ? -23.300 -58.725 -1.657 1.00 77.62 183 ILE A C 1
ATOM 1441 O O . ILE A 1 183 ? -22.338 -57.954 -1.628 1.00 77.62 183 ILE A O 1
ATOM 1445 N N . TYR A 1 184 ? -23.310 -59.848 -2.372 1.00 70.88 184 TYR A N 1
ATOM 1446 C CA . TYR A 1 184 ? -22.224 -60.318 -3.231 1.00 70.88 184 TYR A CA 1
ATOM 1447 C C . TYR A 1 184 ? -22.700 -60.341 -4.686 1.00 70.88 184 TYR A C 1
ATOM 1449 O O . TYR A 1 184 ? -23.573 -61.132 -5.034 1.00 70.88 184 TYR A O 1
ATOM 1457 N N . TYR A 1 185 ? -22.129 -59.480 -5.531 1.00 64.06 185 TYR A N 1
ATOM 1458 C CA . TYR A 1 185 ? -22.497 -59.359 -6.947 1.00 64.06 185 TYR A CA 1
ATOM 1459 C C . TYR A 1 185 ? -21.280 -58.942 -7.782 1.00 64.06 185 TYR A C 1
ATOM 1461 O O . TYR A 1 185 ? -20.541 -58.043 -7.383 1.00 64.06 185 TYR A O 1
ATOM 1469 N N . ASN A 1 186 ? -21.054 -59.605 -8.921 1.00 52.69 186 ASN A N 1
ATOM 1470 C CA . ASN A 1 186 ? -19.900 -59.404 -9.815 1.00 52.69 186 ASN A CA 1
ATOM 1471 C C . ASN A 1 186 ? -18.539 -59.349 -9.083 1.00 52.69 186 ASN A C 1
ATOM 1473 O O . ASN A 1 186 ? -17.693 -58.505 -9.366 1.00 52.69 186 ASN A O 1
ATOM 1477 N N . GLY A 1 187 ? -18.345 -60.222 -8.087 1.00 57.38 187 GLY A N 1
ATOM 1478 C CA . GLY A 1 187 ? -17.136 -60.279 -7.252 1.00 57.38 187 GLY A CA 1
ATOM 1479 C C . GLY A 1 187 ? -17.015 -59.176 -6.188 1.00 57.38 187 GLY A C 1
ATOM 1480 O O . GLY A 1 187 ? -16.244 -59.330 -5.240 1.00 57.38 187 GLY A O 1
ATOM 1481 N N . GLU A 1 188 ? -17.800 -58.099 -6.276 1.00 56.22 188 GLU A N 1
ATOM 1482 C CA . GLU A 1 188 ? -17.836 -57.043 -5.266 1.00 56.22 188 GLU A CA 1
ATOM 1483 C C . GLU A 1 188 ? -18.731 -57.409 -4.073 1.00 56.22 188 GLU A C 1
ATOM 1485 O O . GLU A 1 188 ? -19.743 -58.103 -4.195 1.00 56.22 188 GLU A O 1
ATOM 1490 N N . ARG A 1 189 ? -18.370 -56.874 -2.900 1.00 72.19 189 ARG A N 1
ATOM 1491 C CA . ARG A 1 189 ? -19.134 -56.985 -1.653 1.00 72.19 189 ARG A CA 1
ATOM 1492 C C . ARG A 1 189 ? -19.675 -55.614 -1.252 1.00 72.19 189 ARG A C 1
ATOM 1494 O O . ARG A 1 189 ? -18.889 -54.706 -0.978 1.00 72.19 189 ARG A O 1
ATOM 1501 N N . LYS A 1 190 ? -20.998 -55.463 -1.179 1.00 70.56 190 LYS A N 1
ATOM 1502 C CA . LYS A 1 190 ? -21.684 -54.208 -0.823 1.00 70.56 190 LYS A CA 1
ATOM 1503 C C . LYS A 1 190 ? -22.570 -54.403 0.405 1.00 70.56 190 LYS A C 1
ATOM 1505 O O . LYS A 1 190 ? -23.187 -55.448 0.576 1.00 70.56 190 LYS A O 1
ATOM 1510 N N . TYR A 1 191 ? -22.626 -53.387 1.263 1.00 72.31 191 TYR A N 1
ATOM 1511 C CA . TYR A 1 191 ? -23.450 -53.395 2.473 1.00 72.31 191 TYR A CA 1
ATOM 1512 C C . TYR A 1 191 ? -24.643 -52.454 2.302 1.00 72.31 191 TYR A C 1
ATOM 1514 O O . TYR A 1 191 ? -24.446 -51.270 2.026 1.00 72.31 191 TYR A O 1
ATOM 1522 N N . GLU A 1 192 ? -25.861 -52.948 2.520 1.00 75.12 192 GLU A N 1
ATOM 1523 C CA . GLU A 1 192 ? -27.092 -52.150 2.429 1.00 75.12 192 GLU A CA 1
ATOM 1524 C C . GLU A 1 192 ? -27.785 -52.083 3.797 1.00 75.12 192 GLU A C 1
ATOM 1526 O O . GLU A 1 192 ? -28.077 -53.109 4.409 1.00 75.12 192 GLU A O 1
ATOM 1531 N N . PHE A 1 193 ? -28.013 -50.877 4.326 1.00 67.44 193 PHE A N 1
ATOM 1532 C CA . PHE A 1 193 ? -28.529 -50.702 5.687 1.00 67.44 193 PHE A CA 1
ATOM 1533 C C . PHE A 1 193 ? -30.058 -50.582 5.722 1.00 67.44 193 PHE A C 1
ATOM 1535 O O . PHE A 1 193 ? -30.617 -49.587 5.259 1.00 67.44 193 PHE A O 1
ATOM 1542 N N . LEU A 1 194 ? -30.721 -51.553 6.360 1.00 67.25 194 LEU A N 1
ATOM 1543 C CA . LEU A 1 194 ? -32.183 -51.701 6.330 1.00 67.25 194 LEU A CA 1
ATOM 1544 C C . LEU A 1 194 ? -32.936 -50.693 7.203 1.00 67.25 194 LEU A C 1
ATOM 1546 O O . LEU A 1 194 ? -34.146 -50.558 7.067 1.00 67.25 194 LEU A O 1
ATOM 1550 N N . LYS A 1 195 ? -32.247 -50.000 8.123 1.00 72.44 195 LYS A N 1
ATOM 1551 C CA . LYS A 1 195 ? -32.857 -49.134 9.159 1.00 72.44 195 LYS A CA 1
ATOM 1552 C C . LYS A 1 195 ? -33.816 -49.882 10.107 1.00 72.44 195 LYS A C 1
ATOM 1554 O O . LYS A 1 195 ? -34.517 -49.236 10.881 1.00 72.44 195 LYS A O 1
ATOM 1559 N N . LEU A 1 196 ? -33.806 -51.215 10.074 1.00 69.38 196 LEU A N 1
ATOM 1560 C CA . LEU A 1 196 ? -34.483 -52.099 11.020 1.00 69.38 196 LEU A CA 1
ATOM 1561 C C . LEU A 1 196 ? -33.581 -52.360 12.237 1.00 69.38 196 LEU A C 1
ATOM 1563 O O . LEU A 1 196 ? -32.354 -52.453 12.105 1.00 69.38 196 LEU A O 1
ATOM 1567 N N . TYR A 1 197 ? -34.192 -52.479 13.417 1.00 73.44 197 TYR A N 1
ATOM 1568 C CA . TYR A 1 197 ? -33.492 -52.669 14.687 1.00 73.44 197 TYR A CA 1
ATOM 1569 C C . TYR A 1 197 ? -34.205 -53.704 15.556 1.00 73.44 197 TYR A C 1
ATOM 1571 O O . TYR A 1 197 ? -35.418 -53.640 15.719 1.00 73.44 197 TYR A O 1
ATOM 1579 N N . ILE A 1 198 ? -33.421 -54.599 16.148 1.00 72.00 198 ILE A N 1
ATOM 1580 C CA . ILE A 1 198 ? -33.829 -55.535 17.196 1.00 72.00 198 ILE A CA 1
ATOM 1581 C C . ILE A 1 198 ? -33.561 -54.846 18.541 1.00 72.00 198 ILE A C 1
ATOM 1583 O O . ILE A 1 198 ? -32.446 -54.365 18.781 1.00 72.00 198 ILE A O 1
ATOM 1587 N N . ASN A 1 199 ? -34.566 -54.772 19.409 1.00 72.56 199 ASN A N 1
ATOM 1588 C CA . ASN A 1 199 ? -34.433 -54.259 20.773 1.00 72.56 199 ASN A CA 1
ATOM 1589 C C . ASN A 1 199 ? -33.825 -55.318 21.711 1.00 72.56 199 ASN A C 1
ATOM 1591 O O . ASN A 1 199 ? -33.961 -56.513 21.447 1.00 72.56 199 ASN A O 1
ATOM 1595 N N . PRO A 1 200 ? -33.202 -54.917 22.835 1.00 68.31 200 PRO A N 1
ATOM 1596 C CA . PRO A 1 200 ? -32.954 -55.839 23.940 1.00 68.31 200 PRO A CA 1
ATOM 1597 C C . PRO A 1 200 ? -34.278 -56.466 24.408 1.00 68.31 200 PRO A C 1
ATOM 1599 O O . PRO A 1 200 ? -35.244 -55.745 24.648 1.00 68.31 200 PRO A O 1
ATOM 1602 N N . GLU A 1 201 ? -34.326 -57.790 24.541 1.00 69.44 201 GLU A N 1
ATOM 1603 C CA . GLU A 1 201 ? -35.536 -58.540 24.915 1.00 69.44 201 GLU A CA 1
ATOM 1604 C C . GLU A 1 201 ? -35.836 -58.407 26.416 1.00 69.44 201 GLU A C 1
ATOM 1606 O O . GLU A 1 201 ? -35.567 -59.305 27.210 1.00 69.44 201 GLU A O 1
ATOM 1611 N N . ILE A 1 202 ? -36.355 -57.241 26.808 1.00 57.19 202 ILE A N 1
ATOM 1612 C CA . ILE A 1 202 ? -36.685 -56.901 28.200 1.00 57.19 202 ILE A CA 1
ATOM 1613 C C . ILE A 1 202 ? -38.146 -57.252 28.521 1.00 57.19 202 ILE A C 1
ATOM 1615 O O . ILE A 1 202 ? -38.466 -57.563 29.668 1.00 57.19 202 ILE A O 1
ATOM 1619 N N . THR A 1 203 ? -39.032 -57.239 27.521 1.00 62.44 203 THR A N 1
ATOM 1620 C CA . THR A 1 203 ? -40.458 -57.575 27.662 1.00 62.44 203 THR A CA 1
ATOM 1621 C C . THR A 1 203 ? -40.927 -58.556 26.581 1.00 62.44 203 THR A C 1
ATOM 1623 O O . THR A 1 203 ? -40.310 -58.676 25.523 1.00 62.44 203 THR A O 1
ATOM 1626 N N . GLU A 1 204 ? -42.063 -59.228 26.799 1.00 52.62 204 GLU A N 1
ATOM 1627 C CA . GLU A 1 204 ? -42.701 -60.046 25.750 1.00 52.62 204 GLU A CA 1
ATOM 1628 C C . GLU A 1 204 ? -43.131 -59.201 24.534 1.00 52.62 204 GLU A C 1
ATOM 1630 O O . GLU A 1 204 ? -43.068 -59.672 23.399 1.00 52.62 204 GLU A O 1
ATOM 1635 N N . ALA A 1 205 ? -43.470 -57.923 24.740 1.00 55.72 205 ALA A N 1
ATOM 1636 C CA . ALA A 1 205 ? -43.751 -56.991 23.650 1.00 55.72 205 ALA A CA 1
ATOM 1637 C C . ALA A 1 205 ? -42.495 -56.675 22.812 1.00 55.72 205 ALA A C 1
ATOM 1639 O O . ALA A 1 205 ? -42.601 -56.532 21.592 1.00 55.72 205 ALA A O 1
ATOM 1640 N N . ASP A 1 206 ? -41.301 -56.620 23.420 1.00 55.31 206 ASP A N 1
ATOM 1641 C CA . ASP A 1 206 ? -40.038 -56.512 22.675 1.00 55.31 206 ASP A CA 1
ATOM 1642 C C . ASP A 1 206 ? -39.772 -57.776 21.853 1.00 55.31 206 ASP A C 1
ATOM 1644 O O . ASP A 1 206 ? -39.395 -57.663 20.690 1.00 55.31 206 ASP A O 1
ATOM 1648 N N . LYS A 1 207 ? -40.029 -58.975 22.398 1.00 62.53 207 LYS A N 1
ATOM 1649 C CA . LYS A 1 207 ? -39.891 -60.240 21.651 1.00 62.53 207 LYS A CA 1
ATOM 1650 C C . LYS A 1 207 ? -40.831 -60.304 20.445 1.00 62.53 207 LYS A C 1
ATOM 1652 O O . LYS A 1 207 ? -40.390 -60.643 19.349 1.00 62.53 207 LYS A O 1
ATOM 1657 N N . GLN A 1 208 ? -42.098 -59.924 20.618 1.00 63.72 208 GLN A N 1
ATOM 1658 C CA . GLN A 1 208 ? -43.081 -59.869 19.528 1.00 63.72 208 GLN A CA 1
ATOM 1659 C C . GLN A 1 208 ? -42.690 -58.841 18.450 1.00 63.72 208 GLN A C 1
ATOM 1661 O O . GLN A 1 208 ? -42.700 -59.165 17.262 1.00 63.72 208 GLN A O 1
ATOM 1666 N N . ASN A 1 209 ? -42.257 -57.633 18.841 1.00 62.78 209 ASN A N 1
ATOM 1667 C CA . ASN A 1 209 ? -41.739 -56.641 17.887 1.00 62.78 209 ASN A CA 1
ATOM 1668 C C . ASN A 1 209 ? -40.466 -57.143 17.175 1.00 62.78 209 ASN A C 1
ATOM 1670 O O . ASN A 1 209 ? -40.334 -56.962 15.967 1.00 62.78 209 ASN A O 1
ATOM 1674 N N . ASN A 1 210 ? -39.545 -57.795 17.890 1.00 72.50 210 ASN A N 1
ATOM 1675 C CA . ASN A 1 210 ? -38.315 -58.352 17.324 1.00 72.50 210 ASN A CA 1
ATOM 1676 C C . ASN A 1 210 ? -38.601 -59.457 16.293 1.00 72.50 210 ASN A C 1
ATOM 1678 O O . ASN A 1 210 ? -37.949 -59.487 15.249 1.00 72.50 210 ASN A O 1
ATOM 1682 N N . ALA A 1 211 ? -39.588 -60.323 16.547 1.00 70.94 211 ALA A N 1
ATOM 1683 C CA . ALA A 1 211 ? -40.020 -61.353 15.603 1.00 70.94 211 ALA A CA 1
ATOM 1684 C C . ALA A 1 211 ? -40.576 -60.740 14.304 1.00 70.94 211 ALA A C 1
ATOM 1686 O O . ALA A 1 211 ? -40.110 -61.081 13.218 1.00 70.94 211 ALA A O 1
ATOM 1687 N N . LEU A 1 212 ? -41.482 -59.761 14.411 1.00 70.25 212 LEU A N 1
ATOM 1688 C CA . LEU A 1 212 ? -42.055 -59.050 13.259 1.00 70.25 212 LEU A CA 1
ATOM 1689 C C . LEU A 1 212 ? -40.987 -58.281 12.450 1.00 70.25 212 LEU A C 1
ATOM 1691 O O . LEU A 1 212 ? -41.021 -58.243 11.218 1.00 70.25 212 LEU A O 1
ATOM 1695 N N . VAL A 1 213 ? -39.993 -57.700 13.133 1.00 66.00 213 VAL A N 1
ATOM 1696 C CA . VAL A 1 213 ? -38.831 -57.052 12.498 1.00 66.00 213 VAL A CA 1
ATOM 1697 C C . VAL A 1 213 ? -37.952 -58.060 11.748 1.00 66.00 213 VAL A C 1
ATOM 1699 O O . VAL A 1 213 ? -37.455 -57.732 10.668 1.00 66.00 213 VAL A O 1
ATOM 1702 N N . MET A 1 214 ? -37.769 -59.271 12.280 1.00 75.12 214 MET A N 1
ATOM 1703 C CA . MET A 1 214 ? -37.022 -60.338 11.605 1.00 75.12 214 MET A CA 1
ATOM 1704 C C . MET A 1 214 ? -37.761 -60.865 10.373 1.00 75.12 214 MET A C 1
ATOM 1706 O O . MET A 1 214 ? -37.158 -60.915 9.304 1.00 75.12 214 MET A O 1
ATOM 1710 N N . GLU A 1 215 ? -39.063 -61.144 10.472 1.00 74.00 215 GLU A N 1
ATOM 1711 C CA . GLU A 1 215 ? -39.884 -61.569 9.326 1.00 74.00 215 GLU A CA 1
ATOM 1712 C C . GLU A 1 215 ? -39.855 -60.521 8.195 1.00 74.00 215 GLU A C 1
ATOM 1714 O O . GLU A 1 215 ? -39.642 -60.839 7.023 1.00 74.00 215 GLU A O 1
ATOM 1719 N N . THR A 1 216 ? -39.958 -59.235 8.554 1.00 70.44 216 THR A N 1
ATOM 1720 C CA . THR A 1 216 ? -39.812 -58.115 7.609 1.00 70.44 216 THR A CA 1
ATOM 1721 C C . THR A 1 216 ? -38.433 -58.118 6.935 1.00 70.44 216 THR A C 1
ATOM 1723 O O . THR A 1 216 ? -38.326 -57.897 5.727 1.00 70.44 216 THR A O 1
ATOM 1726 N N . ALA A 1 217 ? -37.362 -58.369 7.694 1.00 72.94 217 ALA A N 1
ATOM 1727 C CA . ALA A 1 217 ? -36.000 -58.403 7.166 1.00 72.94 217 ALA A CA 1
ATOM 1728 C C . ALA A 1 217 ? -35.747 -59.608 6.241 1.00 72.94 217 ALA A C 1
ATOM 1730 O O . ALA A 1 217 ? -34.990 -59.480 5.277 1.00 72.94 217 ALA A O 1
ATOM 1731 N N . GLU A 1 218 ? -36.394 -60.748 6.489 1.00 76.69 218 GLU A N 1
ATOM 1732 C CA . GLU A 1 218 ? -36.327 -61.938 5.632 1.00 76.69 218 GLU A CA 1
ATOM 1733 C C . GLU A 1 218 ? -37.137 -61.751 4.341 1.00 76.69 218 GLU A C 1
ATOM 1735 O O . GLU A 1 218 ? -36.601 -61.965 3.253 1.00 76.69 218 GLU A O 1
ATOM 1740 N N . ARG A 1 219 ? -38.350 -61.188 4.414 1.00 76.81 219 ARG A N 1
ATOM 1741 C CA . ARG A 1 219 ? -39.142 -60.814 3.225 1.00 76.81 219 ARG A CA 1
ATOM 1742 C C . ARG A 1 219 ? -38.403 -59.807 2.327 1.00 76.81 219 ARG A C 1
ATOM 1744 O O . ARG A 1 219 ? -38.429 -59.901 1.097 1.00 76.81 219 ARG A O 1
ATOM 1751 N N . LEU A 1 220 ? -37.678 -58.857 2.930 1.00 76.19 220 LEU A N 1
ATOM 1752 C CA . LEU A 1 220 ? -36.786 -57.945 2.204 1.00 76.19 220 LEU A CA 1
ATOM 1753 C C . LEU A 1 220 ? -35.553 -58.663 1.623 1.00 76.19 220 LEU A C 1
ATOM 1755 O O . LEU A 1 220 ? -35.117 -58.297 0.529 1.00 76.19 220 LEU A O 1
ATOM 1759 N N . LYS A 1 221 ? -35.001 -59.675 2.314 1.00 80.50 221 LYS A N 1
ATOM 1760 C CA . LYS A 1 221 ? -33.854 -60.473 1.840 1.00 80.50 221 LYS A CA 1
ATOM 1761 C C . LYS A 1 221 ? -34.230 -61.209 0.561 1.00 80.50 221 LYS A C 1
ATOM 1763 O O . LYS A 1 221 ? -33.481 -61.139 -0.405 1.00 80.50 221 LYS A O 1
ATOM 1768 N N . GLU A 1 222 ? -35.397 -61.847 0.521 1.00 76.56 222 GLU A N 1
ATOM 1769 C CA . GLU A 1 222 ? -35.902 -62.548 -0.666 1.00 76.56 222 GLU A CA 1
ATOM 1770 C C . GLU A 1 222 ? -36.122 -61.611 -1.859 1.00 76.56 222 GLU A C 1
ATOM 1772 O O . GLU A 1 222 ? -35.732 -61.939 -2.982 1.00 76.56 222 GLU A O 1
ATOM 1777 N N . ARG A 1 223 ? -36.691 -60.415 -1.637 1.00 75.19 223 ARG A N 1
ATOM 1778 C CA . ARG A 1 223 ? -36.827 -59.414 -2.708 1.00 75.19 223 ARG A CA 1
ATOM 1779 C C . ARG A 1 223 ? -35.464 -58.963 -3.233 1.00 75.19 223 ARG A C 1
ATOM 1781 O O . ARG A 1 223 ? -35.270 -58.925 -4.445 1.00 75.19 223 ARG A O 1
ATOM 1788 N N . LYS A 1 224 ? -34.511 -58.670 -2.343 1.00 75.25 224 LYS A N 1
ATOM 1789 C CA . LYS A 1 224 ? -33.150 -58.278 -2.734 1.00 75.25 224 LYS A CA 1
ATOM 1790 C C . LYS A 1 224 ? -32.408 -59.421 -3.438 1.00 75.25 224 LYS A C 1
ATOM 1792 O O . LYS A 1 224 ? -31.659 -59.178 -4.374 1.00 75.25 224 LYS A O 1
ATOM 1797 N N . MET A 1 225 ? -32.647 -60.669 -3.034 1.00 72.06 225 MET A N 1
ATOM 1798 C CA . MET A 1 225 ? -32.107 -61.858 -3.695 1.00 72.06 225 MET A CA 1
ATOM 1799 C C . MET A 1 225 ? -32.616 -61.960 -5.142 1.00 72.06 225 MET A C 1
ATOM 1801 O O . MET A 1 225 ? -31.816 -62.210 -6.036 1.00 72.06 225 MET A O 1
ATOM 1805 N N . ARG A 1 226 ? -33.907 -61.689 -5.399 1.00 72.19 226 ARG A N 1
ATOM 1806 C CA . ARG A 1 226 ? -34.462 -61.633 -6.767 1.00 72.19 226 ARG A CA 1
ATOM 1807 C C . ARG A 1 226 ? -33.918 -60.464 -7.590 1.00 72.19 226 ARG A C 1
ATOM 1809 O O . ARG A 1 226 ? -33.525 -60.682 -8.728 1.00 72.19 226 ARG A O 1
ATOM 1816 N N . GLU A 1 227 ? -33.800 -59.267 -7.013 1.00 71.50 227 GLU A N 1
ATOM 1817 C CA . GLU A 1 227 ? -33.152 -58.110 -7.663 1.00 71.50 227 GLU A CA 1
ATOM 1818 C C . GLU A 1 227 ? -31.724 -58.458 -8.138 1.00 71.50 227 GLU A C 1
ATOM 1820 O O . GLU A 1 227 ? -31.357 -58.186 -9.279 1.00 71.50 227 GLU A O 1
ATOM 1825 N N . VAL A 1 228 ? -30.939 -59.118 -7.277 1.00 67.44 228 VAL A N 1
ATOM 1826 C CA . VAL A 1 228 ? -29.517 -59.436 -7.508 1.00 67.44 228 VAL A CA 1
ATOM 1827 C C . VAL A 1 228 ? -29.299 -60.673 -8.397 1.00 67.44 228 VAL A C 1
ATOM 1829 O O . VAL A 1 228 ? -28.266 -60.755 -9.056 1.00 67.44 228 VAL A O 1
ATOM 1832 N N . VAL A 1 229 ? -30.239 -61.627 -8.439 1.00 63.75 229 VAL A N 1
ATOM 1833 C CA . VAL A 1 229 ? -30.119 -62.868 -9.238 1.00 63.75 229 VAL A CA 1
ATOM 1834 C C . VAL A 1 229 ? -30.843 -62.780 -10.589 1.00 63.75 229 VAL A C 1
ATOM 1836 O O . VAL A 1 229 ? -30.312 -63.271 -11.580 1.00 63.75 229 VAL A O 1
ATOM 1839 N N . ASN A 1 230 ? -32.012 -62.132 -10.662 1.00 59.28 230 ASN A N 1
ATOM 1840 C CA . ASN A 1 230 ? -32.820 -62.048 -11.889 1.00 59.28 230 ASN A CA 1
ATOM 1841 C C . ASN A 1 230 ? -32.615 -60.734 -12.671 1.00 59.28 230 ASN A C 1
ATOM 1843 O O . ASN A 1 230 ? -33.044 -60.634 -13.820 1.00 59.28 230 ASN A O 1
ATOM 1847 N N . GLY A 1 231 ? -32.008 -59.706 -12.062 1.00 57.75 231 GLY A N 1
ATOM 1848 C CA . GLY A 1 231 ? -31.849 -58.380 -12.677 1.00 57.75 231 GLY A CA 1
ATOM 1849 C C . GLY A 1 231 ? -33.136 -57.542 -12.738 1.00 57.75 231 GLY A C 1
ATOM 1850 O O . GLY A 1 231 ? -33.209 -56.578 -13.500 1.00 57.75 231 GLY A O 1
ATOM 1851 N N . GLU A 1 232 ? -34.158 -57.899 -11.955 1.00 50.44 232 GLU A N 1
ATOM 1852 C CA . GLU A 1 232 ? -35.438 -57.181 -11.865 1.00 50.44 232 GLU A CA 1
ATOM 1853 C C . GLU A 1 232 ? -35.265 -55.817 -11.165 1.00 50.44 232 GLU A C 1
ATOM 1855 O O . GLU A 1 232 ? -35.129 -55.743 -9.942 1.00 50.44 232 GLU A O 1
ATOM 1860 N N . THR A 1 233 ? -35.300 -54.714 -11.920 1.00 40.34 233 THR A N 1
ATOM 1861 C CA . THR A 1 233 ? -35.228 -53.355 -11.355 1.00 40.34 233 THR A CA 1
ATOM 1862 C C . THR A 1 233 ? -36.586 -52.885 -10.830 1.00 40.34 233 THR A C 1
ATOM 1864 O O . THR A 1 233 ? -37.445 -52.463 -11.607 1.00 40.34 233 THR A O 1
ATOM 1867 N N . PHE A 1 234 ? -36.768 -52.893 -9.509 1.00 45.06 234 PHE A N 1
ATOM 1868 C CA . PHE A 1 234 ? -37.934 -52.296 -8.848 1.00 45.06 234 PHE A CA 1
ATOM 1869 C C . PHE A 1 234 ? -37.754 -50.784 -8.627 1.00 45.06 234 PHE A C 1
ATOM 1871 O O . PHE A 1 234 ? -36.659 -50.308 -8.327 1.00 45.06 234 PHE A O 1
ATOM 1878 N N . THR A 1 235 ? -38.841 -50.018 -8.747 1.00 38.66 235 THR A N 1
ATOM 1879 C CA . THR A 1 235 ? -38.887 -48.590 -8.383 1.00 38.66 235 THR A CA 1
ATOM 1880 C C . THR A 1 235 ? -38.751 -48.384 -6.870 1.00 38.66 235 THR A C 1
ATOM 1882 O O . THR A 1 235 ? -39.196 -49.232 -6.100 1.00 38.66 235 THR A O 1
ATOM 1885 N N . ASP A 1 236 ? -38.164 -47.253 -6.453 1.00 39.44 236 ASP A N 1
ATOM 1886 C CA . ASP A 1 236 ? -37.818 -46.938 -5.052 1.00 39.44 236 ASP A CA 1
ATOM 1887 C C . ASP A 1 236 ? -38.971 -47.215 -4.057 1.00 39.44 236 ASP A C 1
ATOM 1889 O O . ASP A 1 236 ? -39.965 -46.486 -4.060 1.00 39.44 236 ASP A O 1
ATOM 1893 N N . PRO A 1 237 ? -38.860 -48.232 -3.177 1.00 43.06 237 PRO A N 1
ATOM 1894 C CA . PRO A 1 237 ? -39.934 -48.652 -2.276 1.00 43.06 237 PRO A CA 1
ATOM 1895 C C . PRO A 1 237 ? -39.982 -47.789 -1.001 1.00 43.06 237 PRO A C 1
ATOM 1897 O O . PRO A 1 237 ? -40.067 -48.298 0.121 1.00 43.06 237 PRO A O 1
ATOM 1900 N N . SER A 1 238 ? -39.905 -46.464 -1.155 1.00 38.72 238 SER A N 1
ATOM 1901 C CA . SER A 1 238 ? -39.899 -45.514 -0.038 1.00 38.72 238 SER A CA 1
ATOM 1902 C C . SER A 1 238 ? -41.273 -45.315 0.626 1.00 38.72 238 SER A C 1
ATOM 1904 O O . SER A 1 238 ? -41.316 -44.816 1.753 1.00 38.72 238 SER A O 1
ATOM 1906 N N . ASP A 1 239 ? -42.362 -45.796 0.009 1.00 39.28 239 ASP A N 1
ATOM 1907 C CA . ASP A 1 239 ? -43.712 -45.811 0.596 1.00 39.28 239 ASP A CA 1
ATOM 1908 C C . ASP A 1 239 ? -44.111 -47.150 1.262 1.00 39.28 239 ASP A C 1
ATOM 1910 O O . ASP A 1 239 ? -44.819 -47.128 2.272 1.00 39.28 239 ASP A O 1
ATOM 1914 N N . GLU A 1 240 ? -43.618 -48.309 0.797 1.00 38.72 240 GLU A N 1
ATOM 1915 C CA . GLU A 1 240 ? -43.969 -49.628 1.373 1.00 38.72 240 GLU A CA 1
ATOM 1916 C C . GLU A 1 240 ? -43.396 -49.861 2.779 1.00 38.72 240 GLU A C 1
ATOM 1918 O O . GLU A 1 240 ? -44.000 -50.557 3.594 1.00 38.72 240 GLU A O 1
ATOM 1923 N N . LEU A 1 241 ? -42.268 -49.223 3.116 1.00 36.81 241 LEU A N 1
ATOM 1924 C CA . LEU A 1 241 ? -41.665 -49.274 4.459 1.00 36.81 241 LEU A CA 1
ATOM 1925 C C . LEU A 1 241 ? -42.532 -48.628 5.565 1.00 36.81 241 LEU A C 1
ATOM 1927 O O . LEU A 1 241 ? -42.107 -48.576 6.719 1.00 36.81 241 LEU A O 1
ATOM 1931 N N . ASN A 1 242 ? -43.741 -48.158 5.235 1.00 39.25 242 ASN A N 1
ATOM 1932 C CA . ASN A 1 242 ? -44.756 -47.704 6.186 1.00 39.25 242 ASN A CA 1
ATOM 1933 C C . ASN A 1 242 ? -45.838 -48.761 6.511 1.00 39.25 242 ASN A C 1
ATOM 1935 O O . ASN A 1 242 ? -46.686 -48.477 7.353 1.00 39.25 242 ASN A O 1
ATOM 1939 N N . GLN A 1 243 ? -45.835 -49.947 5.882 1.00 38.38 243 GLN A N 1
ATOM 1940 C CA . GLN A 1 243 ? -46.855 -50.998 6.081 1.00 38.38 243 GLN A CA 1
ATOM 1941 C C . GLN A 1 243 ? -46.331 -52.246 6.818 1.00 38.38 243 GLN A C 1
ATOM 1943 O O . GLN A 1 243 ? -46.634 -53.380 6.461 1.00 38.38 243 GLN A O 1
ATOM 1948 N N . VAL A 1 244 ? -45.570 -52.032 7.894 1.00 34.62 244 VAL A N 1
ATOM 1949 C CA . VAL A 1 244 ? -45.478 -53.014 8.986 1.00 34.62 244 VAL A CA 1
ATOM 1950 C C . VAL A 1 244 ? -46.329 -52.473 10.125 1.00 34.62 244 VAL A C 1
ATOM 1952 O O . VAL A 1 244 ? -46.005 -51.429 10.697 1.00 34.62 244 VAL A O 1
ATOM 1955 N N . GLU A 1 245 ? -47.440 -53.143 10.422 1.00 34.34 245 GLU A N 1
ATOM 1956 C CA . GLU A 1 245 ? -48.371 -52.692 11.453 1.00 34.34 245 GLU A CA 1
ATOM 1957 C C . GLU A 1 245 ? -47.712 -52.731 12.834 1.00 34.34 245 GLU A C 1
ATOM 1959 O O . GLU A 1 245 ? -47.495 -53.787 13.430 1.00 34.34 245 GLU A O 1
ATOM 1964 N N . LYS A 1 246 ? -47.438 -51.547 13.388 1.00 31.16 246 LYS A N 1
ATOM 1965 C CA . LYS A 1 246 ? -47.257 -51.416 14.830 1.00 31.16 246 LYS A CA 1
ATOM 1966 C C . LYS A 1 246 ? -48.603 -51.626 15.508 1.00 31.16 246 LYS A C 1
ATOM 1968 O O . LYS A 1 246 ? -49.384 -50.684 15.634 1.00 31.16 246 LYS A O 1
ATOM 1973 N N . VAL A 1 247 ? -48.820 -52.842 16.002 1.00 33.59 247 VAL A N 1
ATOM 1974 C CA . VAL A 1 247 ? -49.836 -53.139 17.020 1.00 33.59 247 VAL A CA 1
ATOM 1975 C C . VAL A 1 247 ? -49.387 -52.513 18.348 1.00 33.59 247 VAL A C 1
ATOM 1977 O O . VAL A 1 247 ? -48.904 -53.172 19.261 1.00 33.59 247 VAL A O 1
ATOM 1980 N N . GLU A 1 248 ? -49.500 -51.189 18.423 1.00 35.03 248 GLU A N 1
ATOM 1981 C CA . GLU A 1 248 ? -49.458 -50.407 19.655 1.00 35.03 248 GLU A CA 1
ATOM 1982 C C . GLU A 1 248 ? -50.793 -49.663 19.758 1.00 35.03 248 GLU A C 1
ATOM 1984 O O . GLU A 1 248 ? -51.084 -48.768 18.960 1.00 35.03 248 GLU A O 1
ATOM 1989 N N . GLU A 1 249 ? -51.616 -50.032 20.743 1.00 37.00 249 GLU A N 1
ATOM 1990 C CA . GLU A 1 249 ? -52.860 -49.329 21.062 1.00 37.00 249 GLU A CA 1
ATOM 1991 C C . GLU A 1 249 ? -52.547 -47.934 21.622 1.00 37.00 249 GLU A C 1
ATOM 1993 O O . GLU A 1 249 ? -52.504 -47.708 22.835 1.00 37.00 249 GLU A O 1
ATOM 1998 N N . TYR A 1 250 ? -52.307 -46.972 20.727 1.00 38.09 250 TYR A N 1
ATOM 1999 C CA . TYR A 1 250 ? -52.011 -45.586 21.083 1.00 38.09 250 TYR A CA 1
ATOM 2000 C C . TYR A 1 250 ? -53.239 -44.848 21.632 1.00 38.09 250 TYR A C 1
ATOM 2002 O O . TYR A 1 250 ? -53.793 -43.935 21.011 1.00 38.09 250 TYR A O 1
ATOM 2010 N N . THR A 1 251 ? -53.590 -45.176 22.875 1.00 51.12 251 THR A N 1
ATOM 2011 C CA . THR A 1 251 ? -54.087 -44.175 23.819 1.00 51.12 251 THR A CA 1
ATOM 2012 C C . THR A 1 251 ? -53.063 -43.029 23.880 1.00 51.12 251 THR A C 1
ATOM 2014 O O . THR A 1 251 ? -51.851 -43.256 23.913 1.00 51.12 251 THR A O 1
ATOM 2017 N N . SER A 1 252 ? -53.538 -41.785 23.765 1.00 62.38 252 SER A N 1
ATOM 2018 C CA . SER A 1 252 ? -52.719 -40.644 23.324 1.00 62.38 252 SER A CA 1
ATOM 2019 C C . SER A 1 252 ? -51.439 -40.433 24.150 1.00 62.38 252 SER A C 1
ATOM 2021 O O . SER A 1 252 ? -51.496 -40.263 25.371 1.00 62.38 252 SER A O 1
ATOM 2023 N N . SER A 1 253 ? -50.281 -40.385 23.482 1.00 73.00 253 SER A N 1
ATOM 2024 C CA . SER A 1 253 ? -48.953 -40.362 24.111 1.00 73.00 253 SER A CA 1
ATOM 2025 C C . SER A 1 253 ? -48.070 -39.217 23.593 1.00 73.00 253 SER A C 1
ATOM 2027 O O . SER A 1 253 ? -48.255 -38.699 22.491 1.00 73.00 253 SER A O 1
ATOM 2029 N N . VAL A 1 254 ? -47.102 -38.781 24.408 1.00 79.56 254 VAL A N 1
ATOM 2030 C CA . VAL A 1 254 ? -46.160 -37.705 24.055 1.00 79.56 254 VAL A CA 1
ATOM 2031 C C . VAL A 1 254 ? -44.751 -38.094 24.477 1.00 79.56 254 VAL A C 1
ATOM 2033 O O . VAL A 1 254 ? -44.490 -38.299 25.661 1.00 79.56 254 VAL A O 1
ATOM 2036 N N . ILE A 1 255 ? -43.834 -38.163 23.512 1.00 76.94 255 ILE A N 1
ATOM 2037 C CA . ILE A 1 255 ? -42.457 -38.630 23.713 1.00 76.94 255 ILE A CA 1
ATOM 2038 C C . ILE A 1 255 ? -41.478 -37.487 23.418 1.00 76.94 255 ILE A C 1
ATOM 2040 O O . ILE A 1 255 ? -41.543 -36.860 22.361 1.00 76.94 255 ILE A O 1
ATOM 2044 N N . VAL A 1 256 ? -40.528 -37.227 24.322 1.00 79.75 256 VAL A N 1
ATOM 2045 C CA . VAL A 1 256 ? -39.403 -36.315 24.049 1.00 79.75 256 VAL A CA 1
ATOM 2046 C C . VAL A 1 256 ? -38.380 -37.032 23.170 1.00 79.75 256 VAL A C 1
ATOM 2048 O O . VAL A 1 256 ? -37.859 -38.084 23.537 1.00 79.75 256 VAL A O 1
ATOM 2051 N N . ARG A 1 257 ? -38.037 -36.450 22.018 1.00 81.25 257 ARG A N 1
ATOM 2052 C CA . ARG A 1 257 ? -36.950 -36.930 21.151 1.00 81.25 257 ARG A CA 1
ATOM 2053 C C . ARG A 1 257 ? -35.911 -35.843 20.897 1.00 81.25 257 ARG A C 1
ATOM 2055 O O . ARG A 1 257 ? -36.160 -34.651 21.070 1.00 81.25 257 ARG A O 1
ATOM 2062 N N . SER A 1 258 ? -34.720 -36.264 20.463 1.00 80.69 258 SER A N 1
ATOM 2063 C CA . SER A 1 258 ? -33.614 -35.361 20.121 1.00 80.69 258 SER A CA 1
ATOM 2064 C C . SER A 1 258 ? -33.118 -35.582 18.691 1.00 80.69 258 SER A C 1
ATOM 2066 O O . SER A 1 258 ? -32.922 -36.719 18.266 1.00 80.69 258 SER A O 1
ATOM 2068 N N . ARG A 1 259 ? -32.891 -34.497 17.939 1.00 75.12 259 ARG A N 1
ATOM 2069 C CA . ARG A 1 259 ? -32.331 -34.523 16.577 1.00 75.12 259 ARG A CA 1
ATOM 2070 C C . ARG A 1 259 ? -30.976 -33.825 16.553 1.00 75.12 259 ARG A C 1
ATOM 2072 O O . ARG A 1 259 ? -30.885 -32.643 16.882 1.00 75.12 259 ARG A O 1
ATOM 2079 N N . LYS A 1 260 ? -29.927 -34.536 16.131 1.00 72.50 260 LYS A N 1
ATOM 2080 C CA . LYS A 1 260 ? -28.583 -33.967 15.947 1.00 72.50 260 LYS A CA 1
ATOM 2081 C C . LYS A 1 260 ? -28.585 -32.948 14.799 1.00 72.50 260 LYS A C 1
ATOM 2083 O O . LYS A 1 260 ? -29.075 -33.238 13.710 1.00 72.50 260 LYS A O 1
ATOM 2088 N N . MET A 1 261 ? -28.033 -31.767 15.049 1.00 74.25 261 MET A N 1
ATOM 2089 C CA . MET A 1 261 ? -27.949 -30.650 14.108 1.00 74.25 261 MET A CA 1
ATOM 2090 C C . MET A 1 261 ? -26.577 -30.589 13.420 1.00 74.25 261 MET A C 1
ATOM 2092 O O . MET A 1 261 ? -25.598 -31.177 13.884 1.00 74.25 261 MET A O 1
ATOM 2096 N N . ARG A 1 262 ? -26.479 -29.833 12.315 1.00 62.34 262 ARG A N 1
ATOM 2097 C CA . ARG A 1 262 ? -25.256 -29.712 11.487 1.00 62.34 262 ARG A CA 1
ATOM 2098 C C . ARG A 1 262 ? -24.045 -29.129 12.237 1.00 62.34 262 ARG A C 1
ATOM 2100 O O . ARG A 1 262 ? -22.917 -29.306 11.791 1.00 62.34 262 ARG A O 1
ATOM 2107 N N . ASN A 1 263 ? -24.260 -28.450 13.366 1.00 61.34 263 ASN A N 1
ATOM 2108 C CA . ASN A 1 263 ? -23.202 -27.925 14.234 1.00 61.34 263 ASN A CA 1
ATOM 2109 C C . ASN A 1 263 ? -22.728 -28.913 15.323 1.00 61.34 263 ASN A C 1
ATOM 2111 O O . ASN A 1 263 ? -21.726 -28.633 15.975 1.00 61.34 263 ASN A O 1
ATOM 2115 N N . GLY A 1 264 ? -23.411 -30.048 15.511 1.00 70.31 264 GLY A N 1
ATOM 2116 C CA . GLY A 1 264 ? -23.091 -31.068 16.517 1.00 70.31 264 GLY A CA 1
ATOM 2117 C C . GLY A 1 264 ? -23.994 -31.076 17.757 1.00 70.31 264 GLY A C 1
ATOM 2118 O O . GLY A 1 264 ? -24.024 -32.097 18.443 1.00 70.31 264 GLY A O 1
ATOM 2119 N N . ASP A 1 265 ? -24.754 -30.006 18.004 1.00 81.00 265 ASP A N 1
ATOM 2120 C CA . ASP A 1 265 ? -25.749 -29.927 19.085 1.00 81.00 265 ASP A CA 1
ATOM 2121 C C . ASP A 1 265 ? -26.969 -30.823 18.785 1.00 81.00 265 ASP A C 1
ATOM 2123 O O . ASP A 1 265 ? -27.143 -31.296 17.656 1.00 81.00 265 ASP A O 1
ATOM 2127 N N . ARG A 1 266 ? -27.855 -31.045 19.765 1.00 80.00 266 ARG A N 1
ATOM 2128 C CA . ARG A 1 266 ? -29.153 -31.713 19.552 1.00 80.00 266 ARG A CA 1
ATOM 2129 C C . ARG A 1 266 ? -30.316 -30.772 19.862 1.00 80.00 266 ARG A C 1
ATOM 2131 O O . ARG A 1 266 ? -30.351 -30.182 20.934 1.00 80.00 266 ARG A O 1
ATOM 2138 N N . SER A 1 267 ? -31.288 -30.678 18.959 1.00 83.38 267 SER A N 1
ATOM 2139 C CA . SER A 1 267 ? -32.577 -30.014 19.212 1.00 83.38 267 SER A CA 1
ATOM 2140 C C . SER A 1 267 ? -33.555 -31.002 19.840 1.00 83.38 267 SER A C 1
ATOM 2142 O O . SER A 1 267 ? -33.644 -32.135 19.362 1.00 83.38 267 SER A O 1
ATOM 2144 N N . LEU A 1 268 ? -34.307 -30.578 20.857 1.00 81.44 268 LEU A N 1
ATOM 2145 C CA . LEU A 1 268 ? -35.383 -31.362 21.467 1.00 81.44 268 LEU A CA 1
ATOM 2146 C C . LEU A 1 268 ? -36.737 -31.038 20.821 1.00 81.44 268 LEU A C 1
ATOM 2148 O O . LEU A 1 268 ? -37.047 -29.877 20.544 1.00 81.44 268 LEU A O 1
ATOM 2152 N N . PHE A 1 269 ? -37.531 -32.076 20.574 1.00 82.12 269 PHE A N 1
ATOM 2153 C CA . PHE A 1 269 ? -38.868 -31.987 19.992 1.00 82.12 269 PHE A CA 1
ATOM 2154 C C . PHE A 1 269 ? -39.810 -32.997 20.661 1.00 82.12 269 PHE A C 1
ATOM 2156 O O . PHE A 1 269 ? -39.361 -34.048 21.123 1.00 82.12 269 PHE A O 1
ATOM 2163 N N . LEU A 1 270 ? -41.100 -32.669 20.726 1.00 81.06 270 LEU A N 1
ATOM 2164 C CA . LEU A 1 270 ? -42.149 -33.599 21.124 1.00 81.06 270 LEU A CA 1
ATOM 2165 C C . LEU A 1 270 ? -42.622 -34.380 19.902 1.00 81.06 270 LEU A C 1
ATOM 2167 O O . LEU A 1 270 ? -42.799 -33.824 18.814 1.00 81.06 270 LEU A O 1
ATOM 2171 N N . ASP A 1 271 ? -42.836 -35.665 20.125 1.00 78.69 271 ASP A N 1
ATOM 2172 C CA . ASP A 1 271 ? -43.389 -36.629 19.193 1.00 78.69 271 ASP A CA 1
ATOM 2173 C C . ASP A 1 271 ? -44.749 -37.049 19.765 1.00 78.69 271 ASP A C 1
ATOM 2175 O O . ASP A 1 271 ? -44.816 -37.704 20.807 1.00 78.69 271 ASP A O 1
ATOM 2179 N N . ILE A 1 272 ? -45.821 -36.529 19.168 1.00 79.75 272 ILE A N 1
ATOM 2180 C CA . ILE A 1 272 ? -47.161 -36.450 19.763 1.00 79.75 272 ILE A CA 1
ATOM 2181 C C . ILE A 1 272 ? -48.083 -37.409 19.010 1.00 79.75 272 ILE A C 1
ATOM 2183 O O . ILE A 1 272 ? -48.369 -37.170 17.838 1.00 79.75 272 ILE A O 1
ATOM 2187 N N . TYR A 1 273 ? -48.557 -38.458 19.676 1.00 78.31 273 TYR A N 1
ATOM 2188 C CA . TYR A 1 273 ? -49.423 -39.499 19.120 1.00 78.31 273 TYR A CA 1
ATOM 2189 C C . TYR A 1 273 ? -50.840 -39.361 19.681 1.00 78.31 273 TYR A C 1
ATOM 2191 O O . TYR A 1 273 ? -51.024 -39.230 20.892 1.00 78.31 273 TYR A O 1
ATOM 2199 N N . TYR A 1 274 ? -51.846 -39.377 18.810 1.00 71.12 274 TYR A N 1
ATOM 2200 C CA . TYR A 1 274 ? -53.248 -39.184 19.182 1.00 71.12 274 TYR A CA 1
ATOM 2201 C C . TYR A 1 274 ? -54.179 -39.813 18.141 1.00 71.12 274 TYR A C 1
ATOM 2203 O O . TYR A 1 274 ? -53.890 -39.744 16.955 1.00 71.12 274 TYR A O 1
ATOM 2211 N N . GLY A 1 275 ? -55.291 -40.412 18.585 1.00 54.88 275 GLY A N 1
ATOM 2212 C CA . GLY A 1 275 ? -56.458 -40.809 17.775 1.00 54.88 275 GLY A CA 1
ATOM 2213 C C . GLY A 1 275 ? -56.200 -41.505 16.425 1.00 54.88 275 GLY A C 1
ATOM 2214 O O . GLY A 1 275 ? -55.920 -40.848 15.425 1.00 54.88 275 GLY A O 1
ATOM 2215 N N . LYS A 1 276 ? -56.414 -42.830 16.353 1.00 50.84 276 LYS A N 1
ATOM 2216 C CA . LYS A 1 276 ? -56.300 -43.632 15.110 1.00 50.84 276 LYS A CA 1
ATOM 2217 C C . LYS A 1 276 ? -54.964 -43.417 14.369 1.00 50.84 276 LYS A C 1
ATOM 2219 O O . LYS A 1 276 ? -54.936 -43.165 13.168 1.00 50.84 276 LYS A O 1
ATOM 2224 N N . GLY A 1 277 ? -53.853 -43.481 15.108 1.00 53.78 277 GLY A N 1
ATOM 2225 C CA . GLY A 1 277 ? -52.497 -43.438 14.548 1.00 53.78 277 GLY A CA 1
ATOM 2226 C C . GLY A 1 277 ? -52.003 -42.067 14.062 1.00 53.78 277 GLY A C 1
ATOM 2227 O O . GLY A 1 277 ? -50.939 -42.005 13.445 1.00 53.78 277 GLY A O 1
ATOM 2228 N N . GLN A 1 278 ? -52.714 -40.960 14.323 1.00 63.19 278 GLN A N 1
ATOM 2229 C CA . GLN A 1 278 ? -52.215 -39.637 13.933 1.00 63.19 278 GLN A CA 1
ATOM 2230 C C . GLN A 1 278 ? -51.015 -39.211 14.790 1.00 63.19 278 GLN A C 1
ATOM 2232 O O . GLN A 1 278 ? -50.910 -39.509 15.982 1.00 63.19 278 GLN A O 1
ATOM 2237 N N . ARG A 1 279 ? -50.086 -38.493 14.149 1.00 72.62 279 ARG A N 1
ATOM 2238 C CA . ARG A 1 279 ? -48.803 -38.087 14.728 1.00 72.62 279 ARG A CA 1
ATOM 2239 C C . ARG A 1 279 ? -48.471 -36.645 14.361 1.00 72.62 279 ARG A C 1
ATOM 2241 O O . ARG A 1 279 ? -48.543 -36.267 13.192 1.00 72.62 279 ARG A O 1
ATOM 2248 N N . ALA A 1 280 ? -48.070 -35.845 15.344 1.00 72.38 280 ALA A N 1
ATOM 2249 C CA . ALA A 1 280 ? -47.587 -34.479 15.160 1.00 72.38 280 ALA A CA 1
ATOM 2250 C C . ALA A 1 280 ? -46.195 -34.288 15.776 1.00 72.38 280 ALA A C 1
ATOM 2252 O O . ALA A 1 280 ? -45.838 -34.929 16.762 1.00 72.38 280 ALA A O 1
ATOM 2253 N N . TYR A 1 281 ? -45.425 -33.363 15.203 1.00 73.25 281 TYR A N 1
ATOM 2254 C CA . TYR A 1 281 ? -44.110 -32.965 15.703 1.00 73.25 281 TYR A CA 1
ATOM 2255 C C . TYR A 1 281 ? -44.162 -31.524 16.213 1.00 73.25 281 TYR A C 1
ATOM 2257 O O . TYR A 1 281 ? -44.601 -30.630 15.489 1.00 73.25 281 TYR A O 1
ATOM 2265 N N . GLU A 1 282 ? -43.651 -31.275 17.417 1.00 75.38 282 GLU A N 1
ATOM 2266 C CA . GLU A 1 282 ? -43.554 -29.928 17.990 1.00 75.38 282 GLU A CA 1
ATOM 2267 C C . GLU A 1 282 ? -42.126 -29.623 18.451 1.00 75.38 282 GLU A C 1
ATOM 2269 O O . GLU A 1 282 ? -41.533 -30.369 19.225 1.00 75.38 282 GLU A O 1
ATOM 2274 N N . SER A 1 283 ? -41.550 -28.507 17.996 1.00 76.19 283 SER A N 1
ATOM 2275 C CA . SER A 1 283 ? -40.244 -28.060 18.494 1.00 76.19 283 SER A CA 1
ATOM 2276 C C . SER A 1 283 ? -40.387 -27.472 19.897 1.00 76.19 283 SER A C 1
ATOM 2278 O O . SER A 1 283 ? -41.093 -26.484 20.085 1.00 76.19 283 SER A O 1
ATOM 2280 N N . VAL A 1 284 ? -39.663 -28.036 20.868 1.00 77.81 284 VAL A N 1
ATOM 2281 C CA . VAL A 1 284 ? -39.691 -27.613 22.285 1.00 77.81 284 VAL A CA 1
ATOM 2282 C C . VAL A 1 284 ? -38.953 -26.274 22.493 1.00 77.81 284 VAL A C 1
ATOM 2284 O O . VAL A 1 284 ? -39.070 -25.643 23.546 1.00 77.81 284 VAL A O 1
ATOM 2287 N N . GLY A 1 285 ? -38.165 -25.840 21.498 1.00 74.50 285 GLY A N 1
ATOM 2288 C CA . GLY A 1 285 ? -37.279 -24.670 21.584 1.00 74.50 285 GLY A CA 1
ATOM 2289 C C . GLY A 1 285 ? -36.028 -24.896 22.444 1.00 74.50 285 GLY A C 1
ATOM 2290 O O . GLY A 1 285 ? -35.317 -23.942 22.754 1.00 74.50 285 GLY A O 1
ATOM 2291 N N . LEU A 1 286 ? -35.760 -26.144 22.841 1.00 80.00 286 LEU A N 1
ATOM 2292 C CA . LEU A 1 286 ? -34.654 -26.526 23.717 1.00 80.00 286 LEU A CA 1
ATOM 2293 C C . LEU A 1 286 ? -33.550 -27.265 22.961 1.00 80.00 286 LEU A C 1
ATOM 2295 O O . LEU A 1 286 ? -33.809 -28.035 22.034 1.00 80.00 286 LEU A O 1
ATOM 2299 N N . TYR A 1 287 ? -32.306 -27.035 23.385 1.00 83.88 287 TYR A N 1
ATOM 2300 C CA . TYR A 1 287 ? -31.109 -27.487 22.681 1.00 83.88 287 TYR A CA 1
ATOM 2301 C C . TYR A 1 287 ? -30.045 -27.997 23.658 1.00 83.88 287 TYR A C 1
ATOM 2303 O O . TYR A 1 287 ? -29.527 -27.234 24.475 1.00 83.88 287 TYR A O 1
ATOM 2311 N N . LEU A 1 288 ? -29.675 -29.272 23.527 1.00 83.38 288 LEU A N 1
ATOM 2312 C CA . LEU A 1 288 ? -28.525 -29.871 24.203 1.00 83.38 288 LEU A CA 1
ATOM 2313 C C . LEU A 1 288 ? -27.262 -29.496 23.423 1.00 83.38 288 LEU A C 1
ATOM 2315 O O . LEU A 1 288 ? -27.053 -29.980 22.305 1.00 83.38 288 LEU A O 1
ATOM 2319 N N . ARG A 1 289 ? -26.429 -28.614 23.980 1.00 80.44 289 ARG A N 1
ATOM 2320 C CA . ARG A 1 289 ? -25.192 -28.187 23.313 1.00 80.44 289 ARG A CA 1
ATOM 2321 C C . ARG A 1 289 ? -24.065 -29.172 23.567 1.00 80.44 289 ARG A C 1
ATOM 2323 O O . ARG A 1 289 ? -23.910 -29.645 24.688 1.00 80.44 289 ARG A O 1
ATOM 2330 N N . LYS A 1 290 ? -23.223 -29.414 22.561 1.00 74.38 290 LYS A N 1
ATOM 2331 C CA . LYS A 1 290 ? -22.096 -30.357 22.661 1.00 74.38 290 LYS A CA 1
ATOM 2332 C C . LYS A 1 290 ? -21.113 -30.021 23.801 1.00 74.38 290 LYS A C 1
ATOM 2334 O O . LYS A 1 290 ? -20.450 -30.922 24.302 1.00 74.38 290 LYS A O 1
ATOM 2339 N N . ASP A 1 291 ? -21.044 -28.747 24.197 1.00 73.31 291 ASP A N 1
ATOM 2340 C CA . ASP A 1 291 ? -20.111 -28.225 25.207 1.00 73.31 291 ASP A CA 1
ATOM 2341 C C . ASP A 1 291 ? -20.787 -27.823 26.545 1.00 73.31 291 ASP A C 1
ATOM 2343 O O . ASP A 1 291 ? -20.123 -27.261 27.413 1.00 73.31 291 ASP A O 1
ATOM 2347 N N . ASP A 1 292 ? -22.102 -28.032 26.714 1.00 79.62 292 ASP A N 1
ATOM 2348 C CA . ASP A 1 292 ? -22.771 -27.889 28.025 1.00 79.62 292 ASP A CA 1
ATOM 2349 C C . ASP A 1 292 ? -22.573 -29.193 28.846 1.00 79.62 292 ASP A C 1
ATOM 2351 O O . ASP A 1 292 ? -22.499 -30.273 28.261 1.00 79.62 292 ASP A O 1
ATOM 2355 N N . SER A 1 293 ? -22.472 -29.109 30.181 1.00 78.94 293 SER A N 1
ATOM 2356 C CA . SER A 1 293 ? -22.205 -30.261 31.069 1.00 78.94 293 SER A CA 1
ATOM 2357 C C . SER A 1 293 ? -23.382 -31.239 31.182 1.00 78.94 293 SER A C 1
ATOM 2359 O O . SER A 1 293 ? -24.531 -30.863 30.952 1.00 78.94 293 SER A O 1
ATOM 2361 N N . GLU A 1 294 ? -23.122 -32.486 31.597 1.00 72.31 294 GLU A N 1
ATOM 2362 C CA . GLU A 1 294 ? -24.169 -33.512 31.710 1.00 72.31 294 GLU A CA 1
ATOM 2363 C C . GLU A 1 294 ? -25.341 -33.096 32.602 1.00 72.31 294 GLU A C 1
ATOM 2365 O O . GLU A 1 294 ? -26.489 -33.299 32.225 1.00 72.31 294 GLU A O 1
ATOM 2370 N N . ASP A 1 295 ? -25.091 -32.483 33.758 1.00 75.69 295 ASP A N 1
ATOM 2371 C CA . ASP A 1 295 ? -26.171 -32.092 34.676 1.00 75.69 295 ASP A CA 1
ATOM 2372 C C . ASP A 1 295 ? -27.059 -30.994 34.090 1.00 75.69 295 ASP A C 1
ATOM 2374 O O . ASP A 1 295 ? -28.265 -30.963 34.319 1.00 75.69 295 ASP A O 1
ATOM 2378 N N . LYS A 1 296 ? -26.483 -30.170 33.214 1.00 73.88 296 LYS A N 1
ATOM 2379 C CA . LYS A 1 296 ? -27.198 -29.168 32.429 1.00 73.88 296 LYS A CA 1
ATOM 2380 C C . LYS A 1 296 ? -27.953 -29.786 31.249 1.00 73.88 296 LYS A C 1
ATOM 2382 O O . LYS A 1 296 ? -29.001 -29.280 30.861 1.00 73.88 296 LYS A O 1
ATOM 2387 N N . HIS A 1 297 ? -27.481 -30.909 30.697 1.00 76.25 297 HIS A N 1
ATOM 2388 C CA . HIS A 1 297 ? -28.279 -31.718 29.763 1.00 76.25 297 HIS A CA 1
ATOM 2389 C C . HIS A 1 297 ? -29.456 -32.376 30.490 1.00 76.25 297 HIS A C 1
ATOM 2391 O O . HIS A 1 297 ? -30.566 -32.329 29.968 1.00 76.25 297 HIS A O 1
ATOM 2397 N N . LYS A 1 298 ? -29.248 -32.911 31.703 1.00 80.50 298 LYS A N 1
ATOM 2398 C CA . LYS A 1 298 ? -30.305 -33.474 32.569 1.00 80.50 298 LYS A CA 1
ATOM 2399 C C . LYS A 1 298 ? -31.351 -32.407 32.933 1.00 80.50 298 LYS A C 1
ATOM 2401 O O . LYS A 1 298 ? -32.544 -32.689 32.884 1.00 80.50 298 LYS A O 1
ATOM 2406 N N . GLU A 1 299 ? -30.931 -31.177 33.236 1.00 84.81 299 GLU A N 1
ATOM 2407 C CA . GLU A 1 299 ? -31.816 -30.026 33.484 1.00 84.81 299 GLU A CA 1
ATOM 2408 C C . GLU A 1 299 ? -32.664 -29.663 32.249 1.00 84.81 299 GLU A C 1
ATOM 2410 O O . GLU A 1 299 ? -33.893 -29.638 32.325 1.00 84.81 299 GLU A O 1
ATOM 2415 N N . ILE A 1 300 ? -32.028 -29.463 31.087 1.00 76.31 300 ILE A N 1
ATOM 2416 C CA . ILE A 1 300 ? -32.719 -29.138 29.824 1.00 76.31 300 ILE A CA 1
ATOM 2417 C C . ILE A 1 300 ? -33.662 -30.277 29.392 1.00 76.31 300 ILE A C 1
ATOM 2419 O O . ILE A 1 300 ? -34.730 -30.024 28.831 1.00 76.31 300 ILE A O 1
ATOM 2423 N N . TRP A 1 301 ? -33.300 -31.533 29.669 1.00 83.88 301 TRP A N 1
ATOM 2424 C CA . TRP A 1 301 ? -34.151 -32.691 29.400 1.00 83.88 301 TRP A CA 1
ATOM 2425 C C . TRP A 1 301 ? -35.390 -32.716 30.308 1.00 83.88 301 TRP A C 1
ATOM 2427 O O . TRP A 1 301 ? -36.500 -32.863 29.801 1.00 83.88 301 TRP A O 1
ATOM 2437 N N . LYS A 1 302 ? -35.240 -32.454 31.615 1.00 85.31 302 LYS A N 1
ATOM 2438 C CA . LYS A 1 302 ? -36.375 -32.306 32.550 1.00 85.31 302 LYS A CA 1
ATOM 2439 C C . LYS A 1 302 ? -37.338 -31.184 32.140 1.00 85.31 302 LYS A C 1
ATOM 2441 O O . LYS A 1 302 ? -38.549 -31.337 32.288 1.00 85.31 302 LYS A O 1
ATOM 2446 N N . GLU A 1 303 ? -36.839 -30.072 31.593 1.00 83.12 303 GLU A N 1
ATOM 2447 C CA . GLU A 1 303 ? -37.703 -29.002 31.066 1.00 83.12 303 GLU A CA 1
ATOM 2448 C C . GLU A 1 303 ? -38.502 -29.465 29.827 1.00 83.12 303 GLU A C 1
ATOM 2450 O O . GLU A 1 303 ? -39.689 -29.152 29.694 1.00 83.12 303 GLU A O 1
ATOM 2455 N N . ALA A 1 304 ? -37.894 -30.271 28.948 1.00 81.12 304 ALA A N 1
ATOM 2456 C CA . ALA A 1 304 ? -38.594 -30.880 27.816 1.00 81.12 304 ALA A CA 1
ATOM 2457 C C . ALA A 1 304 ? -39.640 -31.920 28.261 1.00 81.12 304 ALA A C 1
ATOM 2459 O O . ALA A 1 304 ? -40.742 -31.948 27.715 1.00 81.12 304 ALA A O 1
ATOM 2460 N N . GLU A 1 305 ? -39.342 -32.727 29.282 1.00 82.94 305 GLU A N 1
ATOM 2461 C CA . GLU A 1 305 ? -40.293 -33.671 29.886 1.00 82.94 305 GLU A CA 1
ATOM 2462 C C . GLU A 1 305 ? -41.468 -32.964 30.573 1.00 82.94 305 GLU A C 1
ATOM 2464 O O . GLU A 1 305 ? -42.597 -33.454 30.511 1.00 82.94 305 GLU A O 1
ATOM 2469 N N . LYS A 1 306 ? -41.250 -31.788 31.180 1.00 85.75 306 LYS A N 1
ATOM 2470 C CA . LYS A 1 306 ? -42.344 -30.959 31.713 1.00 85.75 306 LYS A CA 1
ATOM 2471 C C . LYS A 1 306 ? -43.301 -30.537 30.595 1.00 85.75 306 LYS A C 1
ATOM 2473 O O . LYS A 1 306 ? -44.501 -30.771 30.713 1.00 85.75 306 LYS A O 1
ATOM 2478 N N . LYS A 1 307 ? -42.768 -30.024 29.481 1.00 81.56 307 LYS A N 1
ATOM 2479 C CA . LYS A 1 307 ? -43.559 -29.656 28.291 1.00 81.56 307 LYS A CA 1
ATOM 2480 C C . LYS A 1 307 ? -44.255 -30.866 27.651 1.00 81.56 307 LYS A C 1
ATOM 2482 O O . LYS A 1 307 ? -45.390 -30.747 27.199 1.00 81.56 307 LYS A O 1
ATOM 2487 N N . ALA A 1 308 ? -43.636 -32.049 27.678 1.00 81.69 308 ALA A N 1
ATOM 2488 C CA . ALA A 1 308 ? -44.280 -33.295 27.253 1.00 81.69 308 ALA A CA 1
ATOM 2489 C C . ALA A 1 308 ? -45.483 -33.667 28.139 1.00 81.69 308 ALA A C 1
ATOM 2491 O O . ALA A 1 308 ? -46.536 -34.025 27.616 1.00 81.69 308 ALA A O 1
ATOM 2492 N N . LYS A 1 309 ? -45.364 -33.528 29.468 1.00 83.31 309 LYS A N 1
ATOM 2493 C CA . LYS A 1 309 ? -46.467 -33.758 30.421 1.00 83.31 309 LYS A CA 1
ATOM 2494 C C . LYS A 1 309 ? -47.592 -32.733 30.265 1.00 83.31 309 LYS A C 1
ATOM 2496 O O . LYS A 1 309 ? -48.758 -33.115 30.267 1.00 83.31 309 LYS A O 1
ATOM 2501 N N . GLU A 1 310 ? -47.259 -31.459 30.062 1.00 84.00 310 GLU A N 1
ATOM 2502 C CA . GLU A 1 310 ? -48.227 -30.394 29.754 1.00 84.00 310 GLU A CA 1
ATOM 2503 C C . GLU A 1 310 ? -49.005 -30.706 28.461 1.00 84.00 310 GLU A C 1
ATOM 2505 O O . GLU A 1 310 ? -50.233 -30.615 28.435 1.00 84.00 310 GLU A O 1
ATOM 2510 N N . ARG A 1 311 ? -48.317 -31.174 27.409 1.00 80.31 311 ARG A N 1
ATOM 2511 C CA . ARG A 1 311 ? -48.948 -31.546 26.132 1.00 80.31 311 ARG A CA 1
ATOM 2512 C C . ARG A 1 311 ? -49.734 -32.862 26.197 1.00 80.31 311 ARG A C 1
ATOM 2514 O O . ARG A 1 311 ? -50.765 -32.968 25.539 1.00 80.31 311 ARG A O 1
ATOM 2521 N N . MET A 1 312 ? -49.309 -33.826 27.020 1.00 79.00 312 MET A N 1
ATOM 2522 C CA . MET A 1 312 ? -50.091 -35.032 27.330 1.00 79.00 312 MET A CA 1
ATOM 2523 C C . MET A 1 312 ? -51.375 -34.674 28.091 1.00 79.00 312 MET A C 1
ATOM 2525 O O . MET A 1 312 ? -52.422 -35.247 27.803 1.00 79.00 312 MET A O 1
ATOM 2529 N N . LYS A 1 313 ? -51.328 -33.708 29.021 1.00 81.06 313 LYS A N 1
ATOM 2530 C CA . LYS A 1 313 ? -52.534 -33.213 29.697 1.00 81.06 313 LYS A CA 1
ATOM 2531 C C . LYS A 1 313 ? -53.500 -32.567 28.697 1.00 81.06 313 LYS A C 1
ATOM 2533 O O . LYS A 1 313 ? -54.650 -32.978 28.645 1.00 81.06 313 LYS A O 1
ATOM 2538 N N . ALA A 1 314 ? -53.029 -31.675 27.823 1.00 78.75 314 ALA A N 1
ATOM 2539 C CA . ALA A 1 314 ? -53.871 -31.079 26.774 1.00 78.75 314 ALA A CA 1
ATOM 2540 C C . ALA A 1 314 ? -54.517 -32.117 25.824 1.00 78.75 314 ALA A C 1
ATOM 2542 O O . ALA A 1 314 ? -55.603 -31.886 25.300 1.00 78.75 314 ALA A O 1
ATOM 2543 N N . LEU A 1 315 ? -53.874 -33.274 25.618 1.00 76.06 315 LEU A N 1
ATOM 2544 C CA . LEU A 1 315 ? -54.439 -34.401 24.864 1.00 76.06 315 LEU A CA 1
ATOM 2545 C C . LEU A 1 315 ? -55.511 -35.200 25.621 1.00 76.06 315 LEU A C 1
ATOM 2547 O O . LEU A 1 315 ? -56.378 -35.783 24.975 1.00 76.06 315 LEU A O 1
ATOM 2551 N N . LYS A 1 316 ? -55.452 -35.255 26.956 1.00 72.50 316 LYS A N 1
ATOM 2552 C CA . LYS A 1 316 ? -56.482 -35.892 27.796 1.00 72.50 316 LYS A CA 1
ATOM 2553 C C . LYS A 1 316 ? -57.675 -34.966 28.025 1.00 72.50 316 LYS A C 1
ATOM 2555 O O . LYS A 1 316 ? -58.813 -35.410 27.962 1.00 72.50 316 LYS A O 1
ATOM 2560 N N . ASP A 1 317 ? -57.403 -33.679 28.204 1.00 74.62 317 ASP A N 1
ATOM 2561 C CA . ASP A 1 317 ? -58.390 -32.639 28.505 1.00 74.62 317 ASP A CA 1
ATOM 2562 C C . ASP A 1 317 ? -59.083 -32.087 27.234 1.00 74.62 317 ASP A C 1
ATOM 2564 O O . ASP A 1 317 ? -59.751 -31.058 27.288 1.00 74.62 317 ASP A O 1
ATOM 2568 N N . GLY A 1 318 ? -58.877 -32.705 26.062 1.00 65.50 318 GLY A N 1
ATOM 2569 C CA . GLY A 1 318 ? -59.495 -32.319 24.780 1.00 65.50 318 GLY A CA 1
ATOM 2570 C C . GLY A 1 318 ? -59.000 -31.005 24.150 1.00 65.50 318 GLY A C 1
ATOM 2571 O O . GLY A 1 318 ? -59.325 -30.714 23.003 1.00 65.50 318 GLY A O 1
ATOM 2572 N N . THR A 1 319 ? -58.169 -30.231 24.847 1.00 69.19 319 THR A N 1
ATOM 2573 C CA . THR A 1 319 ? -57.694 -28.884 24.464 1.00 69.19 319 THR A CA 1
ATOM 2574 C C . THR A 1 319 ? -56.510 -28.881 23.479 1.00 69.19 319 THR A C 1
ATOM 2576 O O . THR A 1 319 ? -55.791 -27.888 23.336 1.00 69.19 319 THR A O 1
ATOM 2579 N N . PHE A 1 320 ? -56.270 -29.988 22.772 1.00 68.19 320 PHE A N 1
ATOM 2580 C CA . PHE A 1 320 ? -55.170 -30.112 21.815 1.00 68.19 320 PHE A CA 1
ATOM 2581 C C . PHE A 1 320 ? -55.482 -29.428 20.471 1.00 68.19 320 PHE A C 1
ATOM 2583 O O . PHE A 1 320 ? -55.950 -30.052 19.519 1.00 68.19 320 PHE A O 1
ATOM 2590 N N . GLU A 1 321 ? -55.148 -28.143 20.350 1.00 58.50 321 GLU A N 1
ATOM 2591 C CA . GLU A 1 321 ? -55.222 -27.447 19.061 1.00 58.50 321 GLU A CA 1
ATOM 2592 C C . GLU A 1 321 ? -54.124 -27.895 18.078 1.00 58.50 321 GLU A C 1
ATOM 2594 O O . GLU A 1 321 ? -52.915 -27.858 18.360 1.00 58.50 321 GLU A O 1
ATOM 2599 N N . LYS A 1 322 ? -54.560 -28.275 16.871 1.00 56.69 322 LYS A N 1
ATOM 2600 C CA . LYS A 1 322 ? -53.716 -28.710 15.752 1.00 56.69 322 LYS A CA 1
ATOM 2601 C C . LYS A 1 322 ? -53.120 -27.510 15.010 1.00 56.69 322 LYS A C 1
ATOM 2603 O O . LYS A 1 322 ? -53.774 -26.903 14.165 1.00 56.69 322 LYS A O 1
ATOM 2608 N N . ARG A 1 323 ? -51.829 -27.228 15.220 1.00 50.50 323 ARG A N 1
ATOM 2609 C CA . ARG A 1 323 ? -51.075 -26.314 14.338 1.00 50.50 323 ARG A CA 1
ATOM 2610 C C . ARG A 1 323 ? -50.958 -26.925 12.935 1.00 50.50 323 ARG A C 1
ATOM 2612 O O . ARG A 1 323 ? -50.337 -27.973 12.760 1.00 50.50 323 ARG A O 1
ATOM 2619 N N . VAL A 1 324 ? -51.547 -26.271 11.934 1.00 38.91 324 VAL A N 1
ATOM 2620 C CA . VAL A 1 324 ? -51.596 -26.766 10.548 1.00 38.91 324 VAL A CA 1
ATOM 2621 C C . VAL A 1 324 ? -50.248 -26.557 9.847 1.00 38.91 324 VAL A C 1
ATOM 2623 O O . VAL A 1 324 ? -49.956 -25.485 9.323 1.00 38.91 324 VAL A O 1
ATOM 2626 N N . GLY A 1 325 ? -49.413 -27.596 9.812 1.00 34.94 325 GLY A N 1
ATOM 2627 C CA . GLY A 1 325 ? -48.203 -27.604 8.988 1.00 34.94 325 GLY A CA 1
ATOM 2628 C C . GLY A 1 325 ? -48.536 -27.828 7.510 1.00 34.94 325 GLY A C 1
ATOM 2629 O O . GLY A 1 325 ? -49.012 -28.906 7.151 1.00 34.94 325 GLY A O 1
ATOM 2630 N N . ARG A 1 326 ? -48.258 -26.848 6.636 1.00 33.66 326 ARG A N 1
ATOM 2631 C CA . ARG A 1 326 ? -48.404 -27.011 5.177 1.00 33.66 326 ARG A CA 1
ATOM 2632 C C . ARG A 1 326 ? -47.464 -28.113 4.654 1.00 33.66 326 ARG A C 1
ATOM 2634 O O . ARG A 1 326 ? -46.262 -27.893 4.524 1.00 33.66 326 ARG A O 1
ATOM 2641 N N . ARG A 1 327 ? -48.019 -29.262 4.254 1.00 33.75 327 ARG A N 1
ATOM 2642 C CA . ARG A 1 327 ? -47.454 -30.068 3.157 1.00 33.75 327 ARG A CA 1
ATOM 2643 C C . ARG A 1 327 ? -47.899 -29.409 1.849 1.00 33.75 327 ARG A C 1
ATOM 2645 O O . ARG A 1 327 ? -49.084 -29.412 1.543 1.00 33.75 327 ARG A O 1
ATOM 2652 N N . GLY A 1 328 ? -46.964 -28.813 1.116 1.00 25.19 328 GLY A N 1
ATOM 2653 C CA . GLY A 1 328 ? -47.241 -28.140 -0.155 1.00 25.19 328 GLY A CA 1
ATOM 2654 C C . GLY A 1 328 ? -46.045 -27.309 -0.605 1.00 25.19 328 GLY A C 1
ATOM 2655 O O . GLY A 1 328 ? -45.751 -26.276 -0.010 1.00 25.19 328 GLY A O 1
ATOM 2656 N N . TYR A 1 329 ? -45.337 -27.781 -1.629 1.00 32.50 329 TYR A N 1
ATOM 2657 C CA . TYR A 1 329 ? -44.154 -27.121 -2.180 1.00 32.50 329 TYR A CA 1
ATOM 2658 C C . TYR A 1 329 ? -44.573 -26.115 -3.262 1.00 32.50 329 TYR A C 1
ATOM 2660 O O . TYR A 1 329 ? -45.170 -26.504 -4.264 1.00 32.50 329 TYR A O 1
ATOM 2668 N N . LYS A 1 330 ? -44.247 -24.831 -3.078 1.00 27.31 330 LYS A N 1
ATOM 2669 C CA . LYS A 1 330 ? -44.278 -23.797 -4.127 1.00 27.31 330 LYS A CA 1
ATOM 2670 C C . LYS A 1 330 ? -43.044 -22.879 -3.998 1.00 27.31 330 LYS A C 1
ATOM 2672 O O . LYS A 1 330 ? -42.468 -22.817 -2.910 1.00 27.31 330 LYS A O 1
ATOM 2677 N N . PRO A 1 331 ? -42.585 -22.257 -5.103 1.00 35.00 331 PRO A N 1
ATOM 2678 C CA . PRO A 1 331 ? -41.286 -21.578 -5.176 1.00 35.00 331 PRO A CA 1
ATOM 2679 C C . PRO A 1 331 ? -41.264 -20.197 -4.492 1.00 35.00 331 PRO A C 1
ATOM 2681 O O . PRO A 1 331 ? -42.271 -19.734 -3.968 1.00 35.00 331 PRO A O 1
ATOM 2684 N N . HIS A 1 332 ? -40.087 -19.557 -4.481 1.00 39.69 332 HIS A N 1
ATOM 2685 C CA . HIS A 1 332 ? -39.843 -18.254 -3.847 1.00 39.69 332 HIS A CA 1
ATOM 2686 C C . HIS A 1 332 ? -40.813 -17.147 -4.296 1.00 39.69 332 HIS A C 1
ATOM 2688 O O . HIS A 1 332 ? -40.896 -16.843 -5.482 1.00 39.69 332 HIS A O 1
ATOM 2694 N N . GLY A 1 333 ? -41.430 -16.483 -3.315 1.00 40.72 333 GLY A N 1
ATOM 2695 C CA . GLY A 1 333 ? -42.199 -15.249 -3.474 1.00 40.72 333 GLY A CA 1
ATOM 2696 C C . GLY A 1 333 ? -43.001 -14.928 -2.207 1.00 40.72 333 GLY A C 1
ATOM 2697 O O . GLY A 1 333 ? -43.833 -15.728 -1.804 1.00 40.72 333 GLY A O 1
ATOM 2698 N N . GLU A 1 334 ? -42.692 -13.788 -1.585 1.00 40.91 334 GLU A N 1
ATOM 2699 C CA . GLU A 1 334 ? -43.603 -12.932 -0.797 1.00 40.91 334 GLU A CA 1
ATOM 2700 C C . GLU A 1 334 ? -44.568 -13.577 0.233 1.00 40.91 334 GLU A C 1
ATOM 2702 O O . GLU A 1 334 ? -45.734 -13.834 -0.047 1.00 40.91 334 GLU A O 1
ATOM 2707 N N . ASP A 1 335 ? -44.101 -13.692 1.485 1.00 32.03 335 ASP A N 1
ATOM 2708 C CA . ASP A 1 335 ? -44.927 -13.609 2.709 1.00 32.03 335 ASP A CA 1
ATOM 2709 C C . ASP A 1 335 ? -44.030 -13.082 3.867 1.00 32.03 335 ASP A C 1
ATOM 2711 O O . ASP A 1 335 ? -42.974 -13.686 4.108 1.00 32.03 335 ASP A O 1
ATOM 2715 N N . PRO A 1 336 ? -44.326 -11.945 4.543 1.00 36.59 336 PRO A N 1
ATOM 2716 C CA . PRO A 1 336 ? -43.338 -11.269 5.399 1.00 36.59 336 PRO A CA 1
ATOM 2717 C C . PRO A 1 336 ? -42.932 -11.993 6.695 1.00 36.59 336 PRO A C 1
ATOM 2719 O O . PRO A 1 336 ? -41.797 -11.828 7.147 1.00 36.59 336 PRO A O 1
ATOM 2722 N N . ASP A 1 337 ? -43.827 -12.770 7.314 1.00 36.19 337 ASP A N 1
ATOM 2723 C CA . ASP A 1 337 ? -43.706 -13.135 8.744 1.00 36.19 337 ASP A CA 1
ATOM 2724 C C . ASP A 1 337 ? -43.028 -14.505 9.002 1.00 36.19 337 ASP A C 1
ATOM 2726 O O . ASP A 1 337 ? -42.804 -14.941 10.132 1.00 36.19 337 ASP A O 1
ATOM 2730 N N . ALA A 1 338 ? -42.626 -15.211 7.941 1.00 36.75 338 ALA A N 1
ATOM 2731 C CA . ALA A 1 338 ? -42.092 -16.577 8.028 1.00 36.75 338 ALA A CA 1
ATOM 2732 C C . ALA A 1 338 ? -40.623 -16.690 8.515 1.00 36.75 338 ALA A C 1
ATOM 2734 O O . ALA A 1 338 ? -40.076 -17.794 8.575 1.00 36.75 338 ALA A O 1
ATOM 2735 N N . ASN A 1 339 ? -39.947 -15.577 8.831 1.00 37.22 339 ASN A N 1
ATOM 2736 C CA . ASN A 1 339 ? -38.475 -15.514 8.924 1.00 37.22 339 ASN A CA 1
ATOM 2737 C C . ASN A 1 339 ? -37.897 -15.511 10.362 1.00 37.22 339 ASN A C 1
ATOM 2739 O O . ASN A 1 339 ? -36.693 -15.304 10.557 1.00 37.22 339 ASN A O 1
ATOM 2743 N N . VAL A 1 340 ? -38.718 -15.767 11.390 1.00 41.50 340 VAL A N 1
ATOM 2744 C CA . VAL A 1 340 ? -38.245 -15.881 12.784 1.00 41.50 340 VAL A CA 1
ATOM 2745 C C . VAL A 1 340 ? -37.590 -17.246 13.026 1.00 41.50 340 VAL A C 1
ATOM 2747 O O . VAL A 1 340 ? -38.198 -18.220 13.473 1.00 41.50 340 VAL A O 1
ATOM 2750 N N . ASP A 1 341 ? -36.292 -17.309 12.736 1.00 54.62 341 ASP A N 1
ATOM 2751 C CA . ASP A 1 341 ? -35.422 -18.428 13.094 1.00 54.62 341 ASP A CA 1
ATOM 2752 C C . ASP A 1 341 ? -35.335 -18.568 14.626 1.00 54.62 341 ASP A C 1
ATOM 2754 O O . ASP A 1 341 ? -34.519 -17.921 15.290 1.00 54.62 341 ASP A O 1
ATOM 2758 N N . LYS A 1 342 ? -36.168 -19.450 15.190 1.00 49.12 342 LYS A N 1
ATOM 2759 C CA . LYS A 1 342 ? -36.253 -19.700 16.639 1.00 49.12 342 LYS A CA 1
ATOM 2760 C C . LYS A 1 342 ? -34.936 -20.145 17.282 1.00 49.12 342 LYS A C 1
ATOM 2762 O O . LYS A 1 342 ? -34.777 -20.008 18.493 1.00 49.12 342 LYS A O 1
ATOM 2767 N N . TYR A 1 343 ? -33.962 -20.632 16.509 1.00 49.34 343 TYR A N 1
ATOM 2768 C CA . TYR A 1 343 ? -32.624 -20.911 17.031 1.00 49.34 343 TYR A CA 1
ATOM 2769 C C . TYR A 1 343 ? -31.796 -19.624 17.178 1.00 49.34 343 TYR A C 1
ATOM 2771 O O . TYR A 1 343 ? -31.090 -19.473 18.176 1.00 49.34 343 TYR A O 1
ATOM 2779 N N . LYS A 1 344 ? -31.929 -18.646 16.265 1.00 53.31 344 LYS A N 1
ATOM 2780 C CA . LYS A 1 344 ? -31.402 -17.282 16.487 1.00 53.31 344 LYS A CA 1
ATOM 2781 C C . LYS A 1 344 ? -32.090 -16.607 17.672 1.00 53.31 344 LYS A C 1
ATOM 2783 O O . LYS A 1 344 ? -31.405 -15.962 18.454 1.00 53.31 344 LYS A O 1
ATOM 2788 N N . GLU A 1 345 ? -33.399 -16.780 17.832 1.00 57.59 345 GLU A N 1
ATOM 2789 C CA . GLU A 1 345 ? -34.175 -16.207 18.943 1.00 57.59 345 GLU A CA 1
ATOM 2790 C C . GLU A 1 345 ? -33.792 -16.824 20.302 1.00 57.59 345 GLU A C 1
ATOM 2792 O O . GLU A 1 345 ? -33.517 -16.097 21.259 1.00 57.59 345 GLU A O 1
ATOM 2797 N N . TYR A 1 346 ? -33.643 -18.153 20.381 1.00 58.94 346 TYR A N 1
ATOM 2798 C CA . TYR A 1 346 ? -33.073 -18.841 21.547 1.00 58.94 346 TYR A CA 1
ATOM 2799 C C . TYR A 1 346 ? -31.640 -18.372 21.837 1.00 58.94 346 TYR A C 1
ATOM 2801 O O . TYR A 1 346 ? -31.290 -18.105 22.985 1.00 58.94 346 TYR A O 1
ATOM 2809 N N . LEU A 1 347 ? -30.795 -18.222 20.810 1.00 55.56 347 LEU A N 1
ATOM 2810 C CA . LEU A 1 347 ? -29.440 -17.696 20.987 1.00 55.56 347 LEU A CA 1
ATOM 2811 C C . LEU A 1 347 ? -29.437 -16.228 21.433 1.00 55.56 347 LEU A C 1
ATOM 2813 O O . LEU A 1 347 ? -28.592 -15.871 22.246 1.00 55.56 347 LEU A O 1
ATOM 2817 N N . ALA A 1 348 ? -30.358 -15.393 20.952 1.00 56.69 348 ALA A N 1
ATOM 2818 C CA . ALA A 1 348 ? -30.483 -13.991 21.340 1.00 56.69 348 ALA A CA 1
ATOM 2819 C C . ALA A 1 348 ? -30.980 -13.855 22.783 1.00 56.69 348 ALA A C 1
ATOM 2821 O O . ALA A 1 348 ? -30.329 -13.199 23.588 1.00 56.69 348 ALA A O 1
ATOM 2822 N N . THR A 1 349 ? -32.061 -14.543 23.153 1.00 60.56 349 THR A N 1
ATOM 2823 C CA . THR A 1 349 ? -32.594 -14.550 24.526 1.00 60.56 349 THR A CA 1
ATOM 2824 C C . THR A 1 349 ? -31.626 -15.192 25.523 1.00 60.56 349 THR A C 1
ATOM 2826 O O . THR A 1 349 ? -31.453 -14.666 26.622 1.00 60.56 349 THR A O 1
ATOM 2829 N N . LYS A 1 350 ? -30.909 -16.264 25.149 1.00 55.56 350 LYS A N 1
ATOM 2830 C CA . LYS A 1 350 ? -29.833 -16.848 25.971 1.00 55.56 350 LYS A CA 1
ATOM 2831 C C . LYS A 1 350 ? -28.624 -15.921 26.067 1.00 55.56 350 LYS A C 1
ATOM 2833 O O . LYS A 1 350 ? -28.053 -15.815 27.149 1.00 55.56 350 LYS A O 1
ATOM 2838 N N . LYS A 1 351 ? -28.252 -15.224 24.986 1.00 57.69 351 LYS A N 1
ATOM 2839 C CA . LYS A 1 351 ? -27.195 -14.204 25.003 1.00 57.69 351 LYS A CA 1
ATOM 2840 C C . LYS A 1 351 ? -27.580 -13.066 25.950 1.00 57.69 351 LYS A C 1
ATOM 2842 O O . LYS A 1 351 ? -26.828 -12.821 26.879 1.00 57.69 351 LYS A O 1
ATOM 2847 N N . VAL A 1 352 ? -28.771 -12.484 25.807 1.00 58.62 352 VAL A N 1
ATOM 2848 C CA . VAL A 1 352 ? -29.294 -11.418 26.680 1.00 58.62 352 VAL A CA 1
ATOM 2849 C C . VAL A 1 352 ? -29.396 -11.877 28.136 1.00 58.62 352 VAL A C 1
ATOM 2851 O O . VAL A 1 352 ? -28.899 -11.180 29.010 1.00 58.62 352 VAL A O 1
ATOM 2854 N N . LYS A 1 353 ? -29.930 -13.071 28.436 1.00 59.50 353 LYS A N 1
ATOM 2855 C CA . LYS A 1 353 ? -29.929 -13.607 29.814 1.00 59.50 353 LYS A CA 1
ATOM 2856 C C . LYS A 1 353 ? -28.516 -13.830 30.363 1.00 59.50 353 LYS A C 1
ATOM 2858 O O . LYS A 1 353 ? -28.297 -13.615 31.550 1.00 59.50 353 LYS A O 1
ATOM 2863 N N . THR A 1 354 ? -27.558 -14.229 29.526 1.00 54.59 354 THR A N 1
ATOM 2864 C CA . THR A 1 354 ? -26.154 -14.382 29.944 1.00 54.59 354 THR A CA 1
ATOM 2865 C C . THR A 1 354 ? -25.489 -13.021 30.152 1.00 54.59 354 THR A C 1
ATOM 2867 O O . THR A 1 354 ? -24.782 -12.851 31.132 1.00 54.59 354 THR A O 1
ATOM 2870 N N . GLU A 1 355 ? -25.742 -12.035 29.292 1.00 56.72 355 GLU A N 1
ATOM 2871 C CA . GLU A 1 355 ? -25.225 -10.667 29.418 1.00 56.72 355 GLU A CA 1
ATOM 2872 C C . GLU A 1 355 ? -25.850 -9.932 30.611 1.00 56.72 355 GLU A C 1
ATOM 2874 O O . GLU A 1 355 ? -25.133 -9.226 31.309 1.00 56.72 355 GLU A O 1
ATOM 2879 N N . ILE A 1 356 ? -27.126 -10.174 30.935 1.00 60.47 356 ILE A N 1
ATOM 2880 C CA . ILE A 1 356 ? -27.764 -9.702 32.175 1.00 60.47 356 ILE A CA 1
ATOM 2881 C C . ILE A 1 356 ? -27.153 -10.403 33.395 1.00 60.47 356 ILE A C 1
ATOM 2883 O O . ILE A 1 356 ? -26.762 -9.724 34.336 1.00 60.47 356 ILE A O 1
ATOM 2887 N N . ALA A 1 357 ? -26.998 -11.732 33.392 1.00 51.62 357 ALA A N 1
ATOM 2888 C CA . ALA A 1 357 ? -26.384 -12.452 34.514 1.00 51.62 357 ALA A CA 1
ATOM 2889 C C . ALA A 1 357 ? -24.902 -12.073 34.727 1.00 51.62 357 ALA A C 1
ATOM 2891 O O . ALA A 1 357 ? -24.437 -11.984 35.866 1.00 51.62 357 ALA A O 1
ATOM 2892 N N . VAL A 1 358 ? -24.163 -11.797 33.648 1.00 54.72 358 VAL A N 1
ATOM 2893 C CA . VAL A 1 358 ? -22.807 -11.232 33.699 1.00 54.72 358 VAL A CA 1
ATOM 2894 C C . VAL A 1 358 ? -22.857 -9.801 34.231 1.00 54.72 358 VAL A C 1
ATOM 2896 O O . VAL A 1 358 ? -22.183 -9.527 35.212 1.00 54.72 358 VAL A O 1
ATOM 2899 N N . ALA A 1 359 ? -23.711 -8.917 33.711 1.00 52.38 359 ALA A N 1
ATOM 2900 C CA . ALA A 1 359 ? -23.841 -7.543 34.205 1.00 52.38 359 ALA A CA 1
ATOM 2901 C C . ALA A 1 359 ? -24.310 -7.469 35.671 1.00 52.38 359 ALA A C 1
ATOM 2903 O O . ALA A 1 359 ? -23.898 -6.576 36.408 1.00 52.38 359 ALA A O 1
ATOM 2904 N N . GLU A 1 360 ? -25.127 -8.415 36.138 1.00 45.09 360 GLU A N 1
ATOM 2905 C CA . GLU A 1 360 ? -25.510 -8.546 37.543 1.00 45.09 360 GLU A CA 1
ATOM 2906 C C . GLU A 1 360 ? -24.378 -9.072 38.423 1.00 45.09 360 GLU A C 1
ATOM 2908 O O . GLU A 1 360 ? -24.190 -8.568 39.529 1.00 45.09 360 GLU A O 1
ATOM 2913 N N . THR A 1 361 ? -23.619 -10.074 37.971 1.00 46.59 361 THR A N 1
ATOM 2914 C CA . THR A 1 361 ? -22.466 -10.587 38.732 1.00 46.59 361 THR A CA 1
ATOM 2915 C C . THR A 1 361 ? -21.279 -9.623 38.693 1.00 46.59 361 THR A C 1
ATOM 2917 O O . THR A 1 361 ? -20.534 -9.543 39.668 1.00 46.59 361 THR A O 1
ATOM 2920 N N . GLU A 1 362 ? -21.152 -8.803 37.650 1.00 48.75 362 GLU A N 1
ATOM 2921 C CA . GLU A 1 362 ? -20.238 -7.663 37.577 1.00 48.75 362 GLU A CA 1
ATOM 2922 C C . GLU A 1 362 ? -20.719 -6.498 38.448 1.00 48.75 362 GLU A C 1
ATOM 2924 O O . GLU A 1 362 ? -19.918 -5.973 39.215 1.00 48.75 362 GLU A O 1
ATOM 2929 N N . ARG A 1 363 ? -22.019 -6.159 38.472 1.00 46.91 363 ARG A N 1
ATOM 2930 C CA . ARG A 1 363 ? -22.586 -5.218 39.464 1.00 46.91 363 ARG A CA 1
ATOM 2931 C C . ARG A 1 363 ? -22.336 -5.694 40.898 1.00 46.91 363 ARG A C 1
ATOM 2933 O O . ARG A 1 363 ? -21.852 -4.911 41.708 1.00 46.91 363 ARG A O 1
ATOM 2940 N N . LYS A 1 364 ? -22.587 -6.973 41.206 1.00 39.69 364 LYS A N 1
ATOM 2941 C CA . LYS A 1 364 ? -22.356 -7.588 42.532 1.00 39.69 364 LYS A CA 1
ATOM 2942 C C . LYS A 1 364 ? -20.860 -7.757 42.870 1.00 39.69 364 LYS A C 1
ATOM 2944 O O . LYS A 1 364 ? -20.514 -7.835 44.046 1.00 39.69 364 LYS A O 1
ATOM 2949 N N . ARG A 1 365 ? -19.956 -7.769 41.877 1.00 40.56 365 ARG A N 1
ATOM 2950 C CA . ARG A 1 365 ? -18.496 -7.646 42.081 1.00 40.56 365 ARG A CA 1
ATOM 2951 C C . ARG A 1 365 ? -18.072 -6.199 42.343 1.00 40.56 365 ARG A C 1
ATOM 2953 O O . ARG A 1 365 ? -17.290 -5.962 43.259 1.00 40.56 365 ARG A O 1
ATOM 2960 N N . ASN A 1 366 ? -18.595 -5.251 41.569 1.00 41.44 366 ASN A N 1
ATOM 2961 C CA . ASN A 1 366 ? -18.231 -3.835 41.632 1.00 41.44 366 ASN A CA 1
ATOM 2962 C C . ASN A 1 366 ? -18.846 -3.113 42.844 1.00 41.44 366 ASN A C 1
ATOM 2964 O O . ASN A 1 366 ? -18.264 -2.141 43.319 1.00 41.44 366 ASN A O 1
ATOM 2968 N N . SER A 1 367 ? -19.960 -3.605 43.402 1.00 38.12 367 SER A N 1
ATOM 2969 C CA . SER A 1 367 ? -20.577 -3.043 44.614 1.00 38.12 367 SER A CA 1
ATOM 2970 C C . SER A 1 367 ? -19.773 -3.279 45.900 1.00 38.12 367 SER A C 1
ATOM 2972 O O . SER A 1 367 ? -20.049 -2.636 46.910 1.00 38.12 367 SER A O 1
ATOM 2974 N N . LYS A 1 368 ? -18.735 -4.131 45.883 1.00 41.53 368 LYS A N 1
ATOM 2975 C CA . LYS A 1 368 ? -17.712 -4.168 46.944 1.00 41.53 368 LYS A CA 1
ATOM 2976 C C . LYS A 1 368 ? -16.604 -3.158 46.636 1.00 41.53 368 LYS A C 1
ATOM 2978 O O . LYS A 1 368 ? -15.509 -3.517 46.197 1.00 41.53 368 LYS A O 1
ATOM 2983 N N . THR A 1 369 ? -16.915 -1.889 46.889 1.00 40.22 369 THR A N 1
ATOM 2984 C CA . THR A 1 369 ? -16.076 -0.705 46.661 1.00 40.22 369 THR A CA 1
ATOM 2985 C C . THR A 1 369 ? -14.716 -0.780 47.368 1.00 40.22 369 THR A C 1
ATOM 2987 O O . THR A 1 369 ? -14.529 -0.364 48.508 1.00 40.22 369 THR A O 1
ATOM 2990 N N . LYS A 1 370 ? -13.700 -1.266 46.649 1.00 54.59 370 LYS A N 1
ATOM 2991 C CA . LYS A 1 370 ? -12.291 -1.005 46.973 1.00 54.59 370 LYS A CA 1
ATOM 2992 C C . LYS A 1 370 ? -11.875 0.272 46.248 1.00 54.59 370 LYS A C 1
ATOM 2994 O O . LYS A 1 370 ? -12.048 0.331 45.037 1.00 54.59 370 LYS A O 1
ATOM 2999 N N . GLU A 1 371 ? -11.294 1.242 46.967 1.00 61.97 371 GLU A N 1
ATOM 3000 C CA . GLU A 1 371 ? -10.795 2.496 46.366 1.00 61.97 371 GLU A CA 1
ATOM 3001 C C . GLU A 1 371 ? -10.044 2.248 45.037 1.00 61.97 371 GLU A C 1
ATOM 3003 O O . GLU A 1 371 ? -9.115 1.424 45.035 1.00 61.97 371 GLU A O 1
ATOM 3008 N N . PRO A 1 372 ? -10.398 2.946 43.936 1.00 69.12 372 PRO A N 1
ATOM 3009 C CA . PRO A 1 372 ? -9.802 2.723 42.615 1.00 69.12 372 PRO A CA 1
ATOM 3010 C C . PRO A 1 372 ? -8.367 3.256 42.509 1.00 69.12 372 PRO A C 1
ATOM 3012 O O . PRO A 1 372 ? -7.610 2.817 41.645 1.00 69.12 372 PRO A O 1
ATOM 3015 N N . VAL A 1 373 ? -7.976 4.174 43.398 1.00 78.94 373 VAL A N 1
ATOM 3016 C CA . VAL A 1 373 ? -6.629 4.745 43.501 1.00 78.94 373 VAL A CA 1
ATOM 3017 C C . VAL A 1 373 ? -6.165 4.624 44.945 1.00 78.94 373 VAL A C 1
ATOM 3019 O O . VAL A 1 373 ? -6.850 5.089 45.854 1.00 78.94 373 VAL A O 1
ATOM 3022 N N . ARG A 1 374 ? -4.995 4.022 45.168 1.00 82.31 374 ARG A N 1
ATOM 3023 C CA . ARG A 1 374 ? -4.396 3.857 46.502 1.00 82.31 374 ARG A CA 1
ATOM 3024 C C . ARG A 1 374 ? -2.959 4.350 46.512 1.00 82.31 374 ARG A C 1
ATOM 3026 O O . ARG A 1 374 ? -2.197 3.998 45.615 1.00 82.31 374 ARG A O 1
ATOM 3033 N N . ILE A 1 375 ? -2.593 5.102 47.544 1.00 85.56 375 ILE A N 1
ATOM 3034 C CA . ILE A 1 375 ? -1.210 5.526 47.790 1.00 85.56 375 ILE A CA 1
ATOM 3035 C C . ILE A 1 375 ? -0.381 4.305 48.209 1.00 85.56 375 ILE A C 1
ATOM 3037 O O . ILE A 1 375 ? -0.865 3.418 48.918 1.00 85.56 375 ILE A O 1
ATOM 3041 N N . ARG A 1 376 ? 0.861 4.244 47.735 1.00 86.00 376 ARG A N 1
ATOM 3042 C CA . ARG A 1 376 ? 1.861 3.220 48.028 1.00 86.00 376 ARG A CA 1
ATOM 3043 C C . ARG A 1 376 ? 3.239 3.868 48.150 1.00 86.00 376 ARG A C 1
ATOM 3045 O O . ARG A 1 376 ? 3.485 4.942 47.605 1.00 86.00 376 ARG A O 1
ATOM 3052 N N . PHE A 1 377 ? 4.142 3.167 48.825 1.00 89.25 377 PHE A N 1
ATOM 3053 C CA . PHE A 1 377 ? 5.511 3.607 49.070 1.00 89.25 377 PHE A CA 1
ATOM 3054 C C . PHE A 1 377 ? 6.501 2.560 48.557 1.00 89.25 377 PHE A C 1
ATOM 3056 O O . PHE A 1 377 ? 6.212 1.360 48.589 1.00 89.25 377 PHE A O 1
ATOM 3063 N N . LYS A 1 378 ? 7.652 3.015 48.060 1.00 84.56 378 LYS A N 1
ATOM 3064 C CA . LYS A 1 378 ? 8.823 2.191 47.747 1.00 84.56 378 LYS A CA 1
ATOM 3065 C C . LYS A 1 378 ? 10.033 2.809 48.439 1.00 84.56 378 LYS A C 1
ATOM 3067 O O . LYS A 1 378 ? 10.372 3.956 48.162 1.00 84.56 378 LYS A O 1
ATOM 3072 N N . GLU A 1 379 ? 10.680 2.047 49.306 1.00 88.12 379 GLU A N 1
ATOM 3073 C CA . GLU A 1 379 ? 11.931 2.456 49.943 1.00 88.12 379 GLU A CA 1
ATOM 3074 C C . GLU A 1 379 ? 13.091 2.463 48.936 1.00 88.12 379 GLU A C 1
ATOM 3076 O O . GLU A 1 379 ? 13.130 1.680 47.979 1.00 88.12 379 GLU A O 1
ATOM 3081 N N . LEU A 1 380 ? 14.002 3.412 49.130 1.00 83.19 380 LEU A N 1
ATOM 3082 C CA . LEU A 1 380 ? 15.191 3.643 48.320 1.00 83.19 380 LEU A CA 1
ATOM 3083 C C . LEU A 1 380 ? 16.449 3.383 49.157 1.00 83.19 380 LEU A C 1
ATOM 3085 O O . LEU A 1 380 ? 16.418 3.454 50.383 1.00 83.19 380 LEU A O 1
ATOM 3089 N N . ALA A 1 381 ? 17.578 3.130 48.490 1.00 77.44 381 ALA A N 1
ATOM 3090 C CA . ALA A 1 381 ? 18.851 2.810 49.148 1.00 77.44 381 ALA A CA 1
ATOM 3091 C C . ALA A 1 381 ? 19.407 3.936 50.051 1.00 77.44 381 ALA A C 1
ATOM 3093 O O . ALA A 1 381 ? 20.301 3.686 50.848 1.00 77.44 381 ALA A O 1
ATOM 3094 N N . ASN A 1 382 ? 18.872 5.157 49.948 1.00 76.69 382 ASN A N 1
ATOM 3095 C CA . ASN A 1 382 ? 19.199 6.303 50.799 1.00 76.69 382 ASN A CA 1
ATOM 3096 C C . ASN A 1 382 ? 18.187 6.533 51.945 1.00 76.69 382 ASN A C 1
ATOM 3098 O O . ASN A 1 382 ? 18.145 7.622 52.507 1.00 76.69 382 ASN A O 1
ATOM 3102 N N . GLY A 1 383 ? 17.325 5.558 52.255 1.00 79.38 383 GLY A N 1
ATOM 3103 C CA . GLY A 1 383 ? 16.322 5.642 53.328 1.00 79.38 383 GLY A CA 1
ATOM 3104 C C . GLY A 1 383 ? 15.034 6.397 52.969 1.00 79.38 383 GLY A C 1
ATOM 3105 O O . GLY A 1 383 ? 14.020 6.228 53.649 1.00 79.38 383 GLY A O 1
ATOM 3106 N N . ASN A 1 384 ? 15.021 7.171 51.880 1.00 85.25 384 ASN A N 1
ATOM 3107 C CA . ASN A 1 384 ? 13.831 7.900 51.437 1.00 85.25 384 ASN A CA 1
ATOM 3108 C C . ASN A 1 384 ? 12.740 6.948 50.912 1.00 85.25 384 ASN A C 1
ATOM 3110 O O . ASN A 1 384 ? 13.024 5.926 50.278 1.00 85.25 384 ASN A O 1
ATOM 3114 N N . LYS A 1 385 ? 11.466 7.314 51.099 1.00 86.31 385 LYS A N 1
ATOM 3115 C CA . LYS A 1 385 ? 10.308 6.540 50.612 1.00 86.31 385 LYS A CA 1
ATOM 3116 C C . LYS A 1 385 ? 9.663 7.240 49.420 1.00 86.31 385 LYS A C 1
ATOM 3118 O O . LYS A 1 385 ? 8.967 8.239 49.575 1.00 86.31 385 LYS A O 1
ATOM 3123 N N . SER A 1 386 ? 9.886 6.712 48.219 1.00 84.12 386 SER A N 1
ATOM 3124 C CA . SER A 1 386 ? 9.255 7.197 46.988 1.00 84.12 386 SER A CA 1
ATOM 3125 C C . SER A 1 386 ? 7.762 6.875 46.979 1.00 84.12 386 SER A C 1
ATOM 3127 O O . SER A 1 386 ? 7.369 5.731 47.227 1.00 84.12 386 SER A O 1
ATOM 3129 N N . VAL A 1 387 ? 6.932 7.873 46.679 1.00 85.44 387 VAL A N 1
ATOM 3130 C CA . VAL A 1 387 ? 5.471 7.752 46.692 1.00 85.44 387 VAL A CA 1
ATOM 3131 C C . VAL A 1 387 ? 4.934 7.473 45.289 1.00 85.44 387 VAL A C 1
ATOM 3133 O O . VAL A 1 387 ? 5.281 8.150 44.318 1.00 85.44 387 VAL A O 1
ATOM 3136 N N . TYR A 1 388 ? 4.051 6.482 45.174 1.00 79.81 388 TYR A N 1
ATOM 3137 C CA . TYR A 1 388 ? 3.368 6.144 43.926 1.00 79.81 388 TYR A CA 1
ATOM 3138 C C . TYR A 1 388 ? 1.904 5.778 44.165 1.00 79.81 388 TYR A C 1
ATOM 3140 O O . TYR A 1 388 ? 1.525 5.308 45.238 1.00 79.81 388 TYR A O 1
ATOM 3148 N N . LEU A 1 389 ? 1.059 5.975 43.157 1.00 82.00 389 LEU A N 1
ATOM 3149 C CA . LEU A 1 389 ? -0.332 5.540 43.190 1.00 82.00 389 LEU A CA 1
ATOM 3150 C C . LEU A 1 389 ? -0.446 4.182 42.497 1.00 82.00 389 LEU A C 1
ATOM 3152 O O . LEU A 1 389 ? 0.007 4.014 41.368 1.00 82.00 389 LEU A O 1
ATOM 3156 N N . SER A 1 390 ? -1.080 3.204 43.144 1.00 77.69 390 SER A N 1
ATOM 3157 C CA . SER A 1 390 ? -1.593 2.018 42.452 1.00 77.69 390 SER A CA 1
ATOM 3158 C C . SER A 1 390 ? -3.036 2.277 42.034 1.00 77.69 390 SER A C 1
ATOM 3160 O O . SER A 1 390 ? -3.898 2.478 42.894 1.00 77.69 390 SER A O 1
ATOM 3162 N N . ILE A 1 391 ? -3.277 2.271 40.727 1.00 78.62 391 ILE A N 1
ATOM 3163 C CA . ILE A 1 391 ? -4.570 2.533 40.090 1.00 78.62 391 ILE A CA 1
ATOM 3164 C C . ILE A 1 391 ? -5.158 1.192 39.636 1.00 78.62 391 ILE A C 1
ATOM 3166 O O . ILE A 1 391 ? -4.426 0.326 39.159 1.00 78.62 391 ILE A O 1
ATOM 3170 N N . ASN A 1 392 ? -6.464 0.985 39.806 1.00 70.00 392 ASN A N 1
ATOM 3171 C CA . ASN A 1 392 ? -7.157 -0.243 39.421 1.00 70.00 392 ASN A CA 1
ATOM 3172 C C . ASN A 1 392 ? -8.489 0.083 38.736 1.00 70.00 392 ASN A C 1
ATOM 3174 O O . ASN A 1 392 ? -9.454 0.452 39.402 1.00 70.00 392 ASN A O 1
ATOM 3178 N N . VAL A 1 393 ? -8.536 -0.069 37.411 1.00 63.12 393 VAL A N 1
ATOM 3179 C CA . VAL A 1 393 ? -9.701 0.254 36.572 1.00 63.12 393 VAL A CA 1
ATOM 3180 C C . VAL A 1 393 ? -9.972 -0.921 35.636 1.00 63.12 393 VAL A C 1
ATOM 3182 O O . VAL A 1 393 ? -9.055 -1.443 35.005 1.00 63.12 393 VAL A O 1
ATOM 3185 N N . ASN A 1 394 ? -11.230 -1.365 35.558 1.00 55.88 394 ASN A N 1
ATOM 3186 C CA . ASN A 1 394 ? -11.685 -2.460 34.685 1.00 55.88 394 ASN A CA 1
ATOM 3187 C C . ASN A 1 394 ? -10.816 -3.736 34.782 1.00 55.88 394 ASN A C 1
ATOM 3189 O O . ASN A 1 394 ? -10.478 -4.367 33.782 1.00 55.88 394 ASN A O 1
ATOM 3193 N N . GLY A 1 395 ? -10.398 -4.084 36.006 1.00 55.97 395 GLY A N 1
ATOM 3194 C CA . GLY A 1 395 ? -9.554 -5.248 36.303 1.00 55.97 395 GLY A CA 1
ATOM 3195 C C . GLY A 1 395 ? -8.071 -5.105 35.934 1.00 55.97 395 GLY A C 1
ATOM 3196 O O . GLY A 1 395 ? -7.291 -6.012 36.221 1.00 55.97 395 GLY A O 1
ATOM 3197 N N . ARG A 1 396 ? -7.652 -3.985 35.331 1.00 49.12 396 ARG A N 1
ATOM 3198 C CA . ARG A 1 396 ? -6.245 -3.685 35.035 1.00 49.12 396 ARG A CA 1
ATOM 3199 C C . ARG A 1 396 ? -5.652 -2.824 36.147 1.00 49.12 396 ARG A C 1
ATOM 3201 O O . ARG A 1 396 ? -6.193 -1.769 36.476 1.00 49.12 396 ARG A O 1
ATOM 3208 N N . ARG A 1 397 ? -4.509 -3.256 36.689 1.00 67.81 397 ARG A N 1
ATOM 3209 C CA . ARG A 1 397 ? -3.711 -2.472 37.638 1.00 67.81 397 ARG A CA 1
ATOM 3210 C C . ARG A 1 397 ? -2.556 -1.776 36.926 1.00 67.81 397 ARG A C 1
ATOM 3212 O O . ARG A 1 397 ? -1.775 -2.434 36.246 1.00 67.81 397 ARG A O 1
ATOM 3219 N N . THR A 1 398 ? -2.420 -0.476 37.152 1.00 64.62 398 THR A N 1
ATOM 3220 C CA . THR A 1 398 ? -1.282 0.347 36.724 1.00 64.62 398 THR A CA 1
ATOM 3221 C C . THR A 1 398 ? -0.654 1.053 37.929 1.00 64.62 398 THR A C 1
ATOM 3223 O O . THR A 1 398 ? -1.227 1.075 39.024 1.00 64.62 398 THR A O 1
ATOM 3226 N N . TYR A 1 399 ? 0.550 1.594 37.742 1.00 75.38 399 TYR A N 1
ATOM 3227 C CA . TYR A 1 399 ? 1.301 2.308 38.772 1.00 75.38 399 TYR A CA 1
ATOM 3228 C C . TYR A 1 399 ? 1.737 3.673 38.241 1.00 75.38 399 TYR A C 1
ATOM 3230 O O . TYR A 1 399 ? 2.205 3.769 37.109 1.00 75.38 399 TYR A O 1
ATOM 3238 N N . ASP A 1 400 ? 1.568 4.705 39.061 1.00 71.56 400 ASP A N 1
ATOM 3239 C CA . ASP A 1 400 ? 1.789 6.109 38.713 1.00 71.56 400 ASP A CA 1
ATOM 3240 C C . ASP A 1 400 ? 2.801 6.702 39.709 1.00 71.56 400 ASP A C 1
ATOM 3242 O O . ASP A 1 400 ? 2.487 6.899 40.887 1.00 71.56 400 ASP A O 1
ATOM 3246 N N . TYR A 1 401 ? 4.056 6.863 39.284 1.00 80.12 401 TYR A N 1
ATOM 3247 C CA . TYR A 1 401 ? 5.176 7.221 40.162 1.00 80.12 401 TYR A CA 1
ATOM 3248 C C . TYR A 1 401 ? 5.310 8.740 40.260 1.00 80.12 401 TYR A C 1
ATOM 3250 O O . TYR A 1 401 ? 5.834 9.380 39.351 1.00 80.12 401 TYR A O 1
ATOM 3258 N N . LEU A 1 402 ? 4.879 9.312 41.388 1.00 76.69 402 LEU A N 1
ATOM 3259 C CA . LEU A 1 402 ? 4.681 10.758 41.538 1.00 76.69 402 LEU A CA 1
ATOM 3260 C C . LEU A 1 402 ? 5.981 11.579 41.587 1.00 76.69 402 LEU A C 1
ATOM 3262 O O . LEU A 1 402 ? 5.919 12.802 41.612 1.00 76.69 402 LEU A O 1
ATOM 3266 N N . ARG A 1 403 ? 7.152 10.924 41.650 1.00 78.75 403 ARG A N 1
ATOM 3267 C CA . ARG A 1 403 ? 8.476 11.542 41.900 1.00 78.75 403 ARG A CA 1
ATOM 3268 C C . ARG A 1 403 ? 8.540 12.390 43.183 1.00 78.75 403 ARG A C 1
ATOM 3270 O O . ARG A 1 403 ? 9.462 13.178 43.353 1.00 78.75 403 ARG A O 1
ATOM 3277 N N . LEU A 1 404 ? 7.589 12.181 44.091 1.00 80.44 404 LEU A N 1
ATOM 3278 C CA . LEU A 1 404 ? 7.594 12.695 45.455 1.00 80.44 404 LEU A CA 1
ATOM 3279 C C . LEU A 1 404 ? 8.263 11.668 46.375 1.00 80.44 404 LEU A C 1
ATOM 3281 O O . LEU A 1 404 ? 8.124 10.455 46.170 1.00 80.44 404 LEU A O 1
ATOM 3285 N N . TYR A 1 405 ? 8.985 12.150 47.383 1.00 87.38 405 TYR A N 1
ATOM 3286 C CA . TYR A 1 405 ? 9.759 11.327 48.310 1.00 87.38 405 TYR A CA 1
ATOM 3287 C C . TYR A 1 405 ? 9.542 11.821 49.736 1.00 87.38 405 TYR A C 1
ATOM 3289 O O . TYR A 1 405 ? 9.660 13.016 49.986 1.00 87.38 405 TYR A O 1
ATOM 3297 N N . LEU A 1 406 ? 9.263 10.902 50.657 1.00 85.19 406 LEU A N 1
ATOM 3298 C CA . LEU A 1 406 ? 9.332 11.176 52.089 1.00 85.19 406 LEU A CA 1
ATOM 3299 C C . LEU A 1 406 ? 10.768 10.946 52.569 1.00 85.19 406 LEU A C 1
ATOM 3301 O O . LEU A 1 406 ? 11.398 9.956 52.181 1.00 85.19 406 LEU A O 1
ATOM 3305 N N . ILE A 1 407 ? 11.267 11.859 53.392 1.00 87.44 407 ILE A N 1
ATOM 3306 C CA . ILE A 1 407 ? 12.611 11.850 53.982 1.00 87.44 407 ILE A CA 1
ATOM 3307 C C . ILE A 1 407 ? 12.509 11.233 55.394 1.00 87.44 407 ILE A C 1
ATOM 3309 O O . ILE A 1 407 ? 11.454 11.365 56.023 1.00 87.44 407 ILE A O 1
ATOM 3313 N N . PRO A 1 408 ? 13.536 10.534 55.917 1.00 84.88 408 PRO A N 1
ATOM 3314 C CA . PRO A 1 408 ? 13.567 10.112 57.317 1.00 84.88 408 PRO A CA 1
ATOM 3315 C C . PRO A 1 4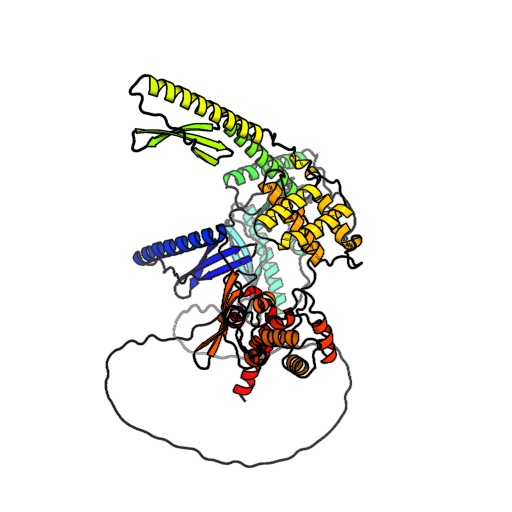08 ? 13.281 11.269 58.289 1.00 84.88 408 PRO A C 1
ATOM 3317 O O . PRO A 1 408 ? 13.867 12.344 58.181 1.00 84.88 408 PRO A O 1
ATOM 3320 N N . GLU A 1 409 ? 12.381 11.048 59.249 1.00 83.25 409 GLU A N 1
ATOM 3321 C CA . GLU A 1 409 ? 11.874 12.078 60.171 1.00 83.25 409 GLU A CA 1
ATOM 3322 C C . GLU A 1 409 ? 12.834 12.322 61.344 1.00 83.25 409 GLU A C 1
ATOM 3324 O O . GLU A 1 409 ? 12.527 12.038 62.499 1.00 83.25 409 GLU A O 1
ATOM 3329 N N . VAL A 1 410 ? 14.029 12.822 61.022 1.00 78.50 410 VAL A N 1
ATOM 3330 C CA . VAL A 1 410 ? 15.121 13.062 61.982 1.00 78.50 410 VAL A CA 1
ATOM 3331 C C . VAL A 1 410 ? 14.946 14.335 62.814 1.00 78.50 410 VAL A C 1
ATOM 3333 O O . VAL A 1 410 ? 15.470 14.416 63.921 1.00 78.50 410 VAL A O 1
ATOM 3336 N N . ASP A 1 411 ? 14.211 15.326 62.310 1.00 82.31 411 ASP A N 1
ATOM 3337 C CA . ASP A 1 411 ? 14.049 16.637 62.939 1.00 82.31 411 ASP A CA 1
ATOM 3338 C C . ASP A 1 411 ? 12.610 17.178 62.783 1.00 82.31 411 ASP A C 1
ATOM 3340 O O . ASP A 1 411 ? 11.672 16.435 62.482 1.00 82.31 411 ASP A O 1
ATOM 3344 N N . ALA A 1 412 ? 12.387 18.463 63.078 1.00 79.50 412 ALA A N 1
ATOM 3345 C CA . ALA A 1 412 ? 11.085 19.107 62.888 1.00 79.50 412 ALA A CA 1
ATOM 3346 C C . ALA A 1 412 ? 10.830 19.533 61.429 1.00 79.50 412 ALA A C 1
ATOM 3348 O O . ALA A 1 412 ? 9.682 19.481 60.981 1.00 79.50 412 ALA A O 1
ATOM 3349 N N . ALA A 1 413 ? 11.872 19.909 60.675 1.00 77.75 413 ALA A N 1
ATOM 3350 C CA . ALA A 1 413 ? 11.723 20.370 59.298 1.00 77.75 413 ALA A CA 1
ATOM 3351 C C . ALA A 1 413 ? 11.336 19.222 58.353 1.00 77.75 413 ALA A C 1
ATOM 3353 O O . ALA A 1 413 ? 10.396 19.371 57.573 1.00 77.75 413 ALA A O 1
ATOM 3354 N N . ALA A 1 414 ? 11.966 18.049 58.479 1.00 79.56 414 ALA A N 1
ATOM 3355 C CA . ALA A 1 414 ? 11.626 16.853 57.708 1.00 79.56 414 ALA A CA 1
ATOM 3356 C C . ALA A 1 414 ? 10.180 16.393 57.954 1.00 79.56 414 ALA A C 1
ATOM 3358 O O . ALA A 1 414 ? 9.506 15.967 57.017 1.00 79.56 414 ALA A O 1
ATOM 3359 N N . ARG A 1 415 ? 9.661 16.536 59.183 1.00 80.50 415 ARG A N 1
ATOM 3360 C CA . ARG A 1 415 ? 8.251 16.240 59.502 1.00 80.50 415 ARG A CA 1
ATOM 3361 C C . ARG A 1 415 ? 7.285 17.192 58.799 1.00 80.50 415 ARG A C 1
ATOM 3363 O O . ARG A 1 415 ? 6.307 16.732 58.209 1.00 80.50 415 ARG A O 1
ATOM 3370 N N . GLU A 1 416 ? 7.563 18.495 58.794 1.00 82.44 416 GLU A N 1
ATOM 3371 C CA . GLU A 1 416 ? 6.724 19.460 58.071 1.00 82.44 416 GLU A CA 1
ATOM 3372 C C . GLU A 1 416 ? 6.847 19.296 56.543 1.00 82.44 416 GLU A C 1
ATOM 3374 O O . GLU A 1 416 ? 5.842 19.325 55.833 1.00 82.44 416 GLU A O 1
ATOM 3379 N N . GLN A 1 417 ? 8.045 19.006 56.027 1.00 79.88 417 GLN A N 1
ATOM 3380 C CA . GLN A 1 417 ? 8.269 18.709 54.610 1.00 79.88 417 GLN A CA 1
ATOM 3381 C C . GLN A 1 417 ? 7.554 17.417 54.170 1.00 79.88 417 GLN A C 1
ATOM 3383 O O . GLN A 1 417 ? 6.925 17.392 53.107 1.00 79.88 417 GLN A O 1
ATOM 3388 N N . ASN A 1 418 ? 7.573 16.358 54.987 1.00 87.38 418 ASN A N 1
ATOM 3389 C CA . ASN A 1 418 ? 6.804 15.132 54.751 1.00 87.38 418 ASN A CA 1
ATOM 3390 C C . ASN A 1 418 ? 5.294 15.403 54.779 1.00 87.38 418 ASN A C 1
ATOM 3392 O O . ASN A 1 418 ? 4.566 14.887 53.931 1.00 87.38 418 ASN A O 1
ATOM 3396 N N . LYS A 1 419 ? 4.816 16.251 55.697 1.00 86.19 419 LYS A N 1
ATOM 3397 C CA . LYS A 1 419 ? 3.414 16.690 55.793 1.00 86.19 419 LYS A CA 1
ATOM 3398 C C . LYS A 1 419 ? 2.960 17.453 54.543 1.00 86.19 419 LYS A C 1
ATOM 3400 O O . LYS A 1 419 ? 1.939 17.082 53.962 1.00 86.19 419 LYS A O 1
ATOM 3405 N N . GLN A 1 420 ? 3.739 18.421 54.058 1.00 83.25 420 GLN A N 1
ATOM 3406 C CA . GLN A 1 420 ? 3.480 19.117 52.786 1.00 83.25 420 GLN A CA 1
ATOM 3407 C C . GLN A 1 420 ? 3.523 18.156 51.584 1.00 83.25 420 GLN A C 1
ATOM 3409 O O . GLN A 1 420 ? 2.629 18.159 50.735 1.00 83.25 420 GLN A O 1
ATOM 3414 N N . THR A 1 421 ? 4.513 17.259 51.544 1.00 83.06 421 THR A N 1
ATOM 3415 C CA . THR A 1 421 ? 4.637 16.230 50.497 1.00 83.06 421 THR A CA 1
ATOM 3416 C C . THR A 1 421 ? 3.417 15.309 50.478 1.00 83.06 421 THR A C 1
ATOM 3418 O O . THR A 1 421 ? 2.863 15.033 49.415 1.00 83.06 421 THR A O 1
ATOM 3421 N N . MET A 1 422 ? 2.931 14.882 51.645 1.00 87.06 422 MET A N 1
ATOM 3422 C CA . MET A 1 422 ? 1.719 14.073 51.760 1.00 87.06 422 MET A CA 1
ATOM 3423 C C . MET A 1 422 ? 0.456 14.847 51.369 1.00 87.06 422 MET A C 1
ATOM 3425 O O . MET A 1 422 ? -0.407 14.267 50.713 1.00 87.06 422 MET A O 1
ATOM 3429 N N . GLN A 1 423 ? 0.341 16.143 51.679 1.00 83.81 423 GLN A N 1
ATOM 3430 C CA . GLN A 1 423 ? -0.757 16.983 51.177 1.00 83.81 423 GLN A CA 1
ATOM 3431 C C . GLN A 1 423 ? -0.778 17.025 49.640 1.00 83.81 423 GLN A C 1
ATOM 3433 O O . GLN A 1 423 ? -1.834 16.802 49.042 1.00 83.81 423 GLN A O 1
ATOM 3438 N N . ALA A 1 424 ? 0.379 17.197 48.989 1.00 74.94 424 ALA A N 1
ATOM 3439 C CA . ALA A 1 424 ? 0.488 17.116 47.530 1.00 74.94 424 ALA A CA 1
ATOM 3440 C C . ALA A 1 424 ? 0.098 15.723 46.991 1.00 74.94 424 ALA A C 1
ATOM 3442 O O . ALA A 1 424 ? -0.672 15.619 46.035 1.00 74.94 424 ALA A O 1
ATOM 3443 N N . VAL A 1 425 ? 0.542 14.639 47.640 1.00 79.38 425 VAL A N 1
ATOM 3444 C CA . VAL A 1 425 ? 0.130 13.261 47.304 1.00 79.38 425 VAL A CA 1
ATOM 3445 C C . VAL A 1 425 ? -1.390 13.079 47.418 1.00 79.38 425 VAL A C 1
ATOM 3447 O O . VAL A 1 425 ? -1.990 12.449 46.545 1.00 79.38 425 VAL A O 1
ATOM 3450 N N . TYR A 1 426 ? -2.035 13.620 48.458 1.00 82.75 426 TYR A N 1
ATOM 3451 C CA . TYR A 1 426 ? -3.490 13.542 48.625 1.00 82.75 426 TYR A CA 1
ATOM 3452 C C . TYR A 1 426 ? -4.240 14.354 47.562 1.00 82.75 426 TYR A C 1
ATOM 3454 O O . TYR A 1 426 ? -5.218 13.847 47.011 1.00 82.75 426 TYR A O 1
ATOM 3462 N N . ALA A 1 427 ? -3.757 15.548 47.205 1.00 75.38 427 ALA A N 1
ATOM 3463 C CA . ALA A 1 427 ? -4.312 16.340 46.109 1.00 75.38 427 ALA A CA 1
ATOM 3464 C C . ALA A 1 427 ? -4.231 15.588 44.767 1.00 75.38 427 ALA A C 1
ATOM 3466 O O . ALA A 1 427 ? -5.228 15.490 44.049 1.00 75.38 427 ALA A O 1
ATOM 3467 N N . ILE A 1 428 ? -3.089 14.958 44.464 1.00 70.44 428 ILE A N 1
ATOM 3468 C CA . ILE A 1 428 ? -2.925 14.147 43.248 1.00 70.44 428 ILE A CA 1
ATOM 3469 C C . ILE A 1 428 ? -3.795 12.875 43.311 1.00 70.44 428 ILE A C 1
ATOM 3471 O O . ILE A 1 428 ? -4.415 12.517 42.309 1.00 70.44 428 ILE A O 1
ATOM 3475 N N . LYS A 1 429 ? -3.936 12.215 44.476 1.00 83.06 429 LYS A N 1
ATOM 3476 C CA . LYS A 1 429 ? -4.883 11.091 44.661 1.00 83.06 429 LYS A CA 1
ATOM 3477 C C . LYS A 1 429 ? -6.314 11.535 44.332 1.00 83.06 429 LYS A C 1
ATOM 3479 O O . LYS A 1 429 ? -7.005 10.827 43.602 1.00 83.06 429 LYS A O 1
ATOM 3484 N N . ALA A 1 430 ? -6.741 12.695 44.835 1.00 73.06 430 ALA A N 1
ATOM 3485 C CA . ALA A 1 430 ? -8.071 13.252 44.594 1.00 73.06 430 ALA A CA 1
ATOM 3486 C C . ALA A 1 430 ? -8.291 13.580 43.109 1.00 73.06 430 ALA A C 1
ATOM 3488 O O . ALA A 1 430 ? -9.246 13.077 42.520 1.00 73.06 430 ALA A O 1
ATOM 3489 N N . GLN A 1 431 ? -7.366 14.305 42.468 1.00 70.06 431 GLN A N 1
ATOM 3490 C CA . GLN A 1 431 ? -7.407 14.574 41.023 1.00 70.06 431 GLN A CA 1
ATOM 3491 C C . GLN A 1 431 ? -7.462 13.281 40.196 1.00 70.06 431 GLN A C 1
ATOM 3493 O O . GLN A 1 431 ? -8.236 13.184 39.244 1.00 70.06 431 GLN A O 1
ATOM 3498 N N . ARG A 1 432 ? -6.692 12.248 40.570 1.00 69.44 432 ARG A N 1
ATOM 3499 C CA . ARG A 1 432 ? -6.686 10.967 39.852 1.00 69.44 432 ARG A CA 1
ATOM 3500 C C . ARG A 1 432 ? -8.007 10.217 40.023 1.00 69.44 432 ARG A C 1
ATOM 3502 O O . ARG A 1 432 ? -8.524 9.703 39.033 1.00 69.44 432 ARG A O 1
ATOM 3509 N N . ILE A 1 433 ? -8.594 10.223 41.224 1.00 72.00 433 ILE A N 1
ATOM 3510 C CA . ILE A 1 433 ? -9.950 9.702 41.471 1.00 72.00 433 ILE A CA 1
ATOM 3511 C C . ILE A 1 433 ? -10.977 10.469 40.632 1.00 72.00 433 ILE A C 1
ATOM 3513 O O . ILE A 1 433 ? -11.749 9.828 39.928 1.00 72.00 433 ILE A O 1
ATOM 3517 N N . MET A 1 434 ? -10.948 11.805 40.621 1.00 64.00 434 MET A N 1
ATOM 3518 C CA . MET A 1 434 ? -11.845 12.622 39.793 1.00 64.00 434 MET A CA 1
ATOM 3519 C C . MET A 1 434 ? -11.684 12.307 38.300 1.00 64.00 434 MET A C 1
ATOM 3521 O O . MET A 1 434 ? -12.684 12.100 37.624 1.00 64.00 434 MET A O 1
ATOM 3525 N N . SER A 1 435 ? -10.456 12.166 37.787 1.00 60.12 435 SER A N 1
ATOM 3526 C CA . SER A 1 435 ? -10.222 11.811 36.377 1.00 60.12 435 SER A CA 1
ATOM 3527 C C . SER A 1 435 ? -10.809 10.442 36.001 1.00 60.12 435 SER A C 1
ATOM 3529 O O . SER A 1 435 ? -11.408 10.291 34.938 1.00 60.12 435 SER A O 1
ATOM 3531 N N . ILE A 1 436 ? -10.712 9.457 36.901 1.00 63.00 436 ILE A N 1
ATOM 3532 C CA . ILE A 1 436 ? -11.268 8.112 36.704 1.00 63.00 436 ILE A CA 1
ATOM 3533 C C . ILE A 1 436 ? -12.796 8.139 36.813 1.00 63.00 436 ILE A C 1
ATOM 3535 O O . ILE A 1 436 ? -13.472 7.541 35.981 1.00 63.00 436 ILE A O 1
ATOM 3539 N N . THR A 1 437 ? -13.354 8.865 37.784 1.00 56.69 437 THR A N 1
ATOM 3540 C CA . THR A 1 437 ? -14.805 9.036 37.939 1.00 56.69 437 THR A CA 1
ATOM 3541 C C . THR A 1 437 ? -15.411 9.777 36.746 1.00 56.69 437 THR A C 1
ATOM 3543 O O . THR A 1 437 ? -16.434 9.335 36.238 1.00 56.69 437 THR A O 1
ATOM 3546 N N . ASN A 1 438 ? -14.759 10.820 36.223 1.00 54.62 438 ASN A N 1
ATOM 3547 C CA . ASN A 1 438 ? -15.200 11.542 35.024 1.00 54.62 438 ASN A CA 1
ATOM 3548 C C . ASN A 1 438 ? -15.140 10.651 33.772 1.00 54.62 438 ASN A C 1
ATOM 3550 O O . ASN A 1 438 ? -16.074 10.658 32.971 1.00 54.62 438 ASN A O 1
ATOM 3554 N N . GLY A 1 439 ? -14.093 9.826 33.639 1.00 46.97 439 GLY A N 1
ATOM 3555 C CA . GLY A 1 439 ? -13.984 8.817 32.580 1.00 46.97 439 GLY A CA 1
ATOM 3556 C C . GLY A 1 439 ? -15.055 7.720 32.663 1.00 46.97 439 GLY A C 1
ATOM 3557 O O . GLY A 1 439 ? -15.547 7.268 31.633 1.00 46.97 439 GLY A O 1
ATOM 3558 N N . ILE A 1 440 ? -15.469 7.329 33.874 1.00 45.62 440 ILE A N 1
ATOM 3559 C CA . ILE A 1 440 ? -16.579 6.386 34.112 1.00 45.62 440 ILE A CA 1
ATOM 3560 C C . ILE A 1 440 ? -17.948 7.056 33.888 1.00 45.62 440 ILE A C 1
ATOM 3562 O O . ILE A 1 440 ? -18.867 6.414 33.387 1.00 45.62 440 ILE A O 1
ATOM 3566 N N . ALA A 1 441 ? -18.083 8.345 34.210 1.00 37.91 441 ALA A N 1
ATOM 3567 C CA . ALA A 1 441 ? -19.297 9.144 34.027 1.00 37.91 441 ALA A CA 1
ATOM 3568 C C . ALA A 1 441 ? -19.473 9.702 32.598 1.00 37.91 441 ALA A C 1
ATOM 3570 O O . ALA A 1 441 ? -20.453 10.388 32.321 1.00 37.91 441 ALA A O 1
ATOM 3571 N N . GLY A 1 442 ? -18.534 9.438 31.682 1.00 43.16 442 GLY A N 1
ATOM 3572 C CA . GLY A 1 442 ? -18.610 9.873 30.282 1.00 43.16 442 GLY A CA 1
ATOM 3573 C C . GLY A 1 442 ? -18.355 11.368 30.042 1.00 43.16 442 GLY A C 1
ATOM 3574 O O . GLY A 1 442 ? -18.453 11.818 28.896 1.00 43.16 442 GLY A O 1
ATOM 3575 N N . LEU A 1 443 ? -17.976 12.125 31.079 1.00 44.12 443 LEU A N 1
ATOM 3576 C CA . LEU A 1 443 ? -17.580 13.535 31.003 1.00 44.12 443 LEU A CA 1
ATOM 3577 C C . LEU A 1 443 ? -16.137 13.671 30.488 1.00 44.12 443 LEU A C 1
ATOM 3579 O O . LEU A 1 443 ? -15.249 14.194 31.160 1.00 44.12 443 LEU A O 1
ATOM 3583 N N . LYS A 1 444 ? -15.921 13.187 29.260 1.00 49.88 444 LYS A N 1
ATOM 3584 C CA . LYS A 1 444 ? -14.803 13.614 28.410 1.00 49.88 444 LYS A CA 1
ATOM 3585 C C . LYS A 1 444 ? -14.933 15.111 28.119 1.00 49.88 444 LYS A C 1
ATOM 3587 O O . LYS A 1 444 ? -16.053 15.611 27.995 1.00 49.88 444 LYS A O 1
ATOM 3592 N N . ASP A 1 445 ? -13.814 15.793 27.883 1.00 52.09 445 ASP A N 1
ATOM 3593 C CA . ASP A 1 445 ? -13.847 17.121 27.265 1.00 52.09 445 ASP A CA 1
ATOM 3594 C C . ASP A 1 445 ? -14.254 17.004 25.785 1.00 52.09 445 ASP A C 1
ATOM 3596 O O . ASP A 1 445 ? -13.440 16.907 24.867 1.00 52.09 445 ASP A O 1
ATOM 3600 N N . LYS A 1 446 ? -15.570 16.987 25.559 1.00 54.53 446 LYS A N 1
ATOM 3601 C CA . LYS A 1 446 ? -16.181 16.928 24.230 1.00 54.53 446 LYS A CA 1
ATOM 3602 C C . LYS A 1 446 ? -16.207 18.293 23.528 1.00 54.53 446 LYS A C 1
ATOM 3604 O O . LYS A 1 446 ? -16.902 18.425 22.525 1.00 54.53 446 LYS A O 1
ATOM 3609 N N . SER A 1 447 ? -15.457 19.304 23.981 1.00 62.50 447 SER A N 1
ATOM 3610 C CA . SER A 1 447 ? -15.300 20.564 23.235 1.00 62.50 447 SER A CA 1
ATOM 3611 C C . SER A 1 447 ? -14.783 20.305 21.812 1.00 62.50 447 SER A C 1
ATOM 3613 O O . SER A 1 447 ? -15.405 20.724 20.834 1.00 62.50 447 SER A O 1
ATOM 3615 N N . ARG A 1 448 ? -13.716 19.505 21.680 1.00 71.06 448 ARG A N 1
ATOM 3616 C CA . ARG A 1 448 ? -13.076 19.184 20.393 1.00 71.06 448 ARG A CA 1
ATOM 3617 C C . ARG A 1 448 ? -13.928 18.308 19.466 1.00 71.06 448 ARG A C 1
ATOM 3619 O O . ARG A 1 448 ? -13.676 18.324 18.267 1.00 71.06 448 ARG A O 1
ATOM 3626 N N . ILE A 1 449 ? -14.969 17.611 19.943 1.00 80.44 449 ILE A N 1
ATOM 3627 C CA . ILE A 1 449 ? -15.863 16.847 19.043 1.00 80.44 449 ILE A CA 1
ATOM 3628 C C . ILE A 1 449 ? -16.787 17.765 18.218 1.00 80.44 449 ILE A C 1
ATOM 3630 O O . ILE A 1 449 ? -17.286 17.360 17.172 1.00 80.44 449 ILE A O 1
ATOM 3634 N N . LYS A 1 450 ? -16.968 19.025 18.645 1.00 83.50 450 LYS A N 1
ATOM 3635 C CA . LYS A 1 450 ? -17.677 20.070 17.885 1.00 83.50 450 LYS A CA 1
ATOM 3636 C C . LYS A 1 450 ? -16.797 20.766 16.834 1.00 83.50 450 LYS A C 1
ATOM 3638 O O . LYS A 1 450 ? -17.290 21.616 16.102 1.00 83.50 450 LYS A O 1
ATOM 3643 N N . MET A 1 451 ? -15.506 20.431 16.755 1.00 88.31 451 MET A N 1
ATOM 3644 C CA . MET A 1 451 ? -14.599 20.929 15.716 1.00 88.31 451 MET A CA 1
ATOM 3645 C C . MET A 1 451 ? -15.079 20.479 14.331 1.00 88.31 451 MET A C 1
ATOM 3647 O O . MET A 1 451 ? -15.546 19.345 14.182 1.00 88.31 451 MET A O 1
ATOM 3651 N N . ARG A 1 452 ? -14.947 21.334 13.306 1.00 92.00 452 ARG A N 1
ATOM 3652 C CA . ARG A 1 452 ? -15.308 20.949 11.935 1.00 92.00 452 ARG A CA 1
ATOM 3653 C C . ARG A 1 452 ? -14.321 19.918 11.398 1.00 92.00 452 ARG A C 1
ATOM 3655 O O . ARG A 1 452 ? -13.123 19.974 11.678 1.00 92.00 452 ARG A O 1
ATOM 3662 N N . LEU A 1 453 ? -14.810 19.016 10.553 1.00 93.19 453 LEU A N 1
ATOM 3663 C CA . LEU A 1 453 ? -14.000 18.027 9.845 1.00 93.19 453 LEU A CA 1
ATOM 3664 C C . LEU A 1 453 ? -12.870 18.690 9.042 1.00 93.19 453 LEU A C 1
ATOM 3666 O O . LEU A 1 453 ? -11.774 18.140 8.968 1.00 93.19 453 LEU A O 1
ATOM 3670 N N . VAL A 1 454 ? -13.121 19.874 8.471 1.00 94.12 454 VAL A N 1
ATOM 3671 C CA . VAL A 1 454 ? -12.104 20.644 7.741 1.00 94.12 454 VAL A CA 1
ATOM 3672 C C . VAL A 1 454 ? -10.978 21.123 8.660 1.00 94.12 454 VAL A C 1
ATOM 3674 O O . VAL A 1 454 ? -9.819 20.887 8.340 1.00 94.12 454 VAL A O 1
ATOM 3677 N N . ASP A 1 455 ? -11.293 21.688 9.828 1.00 92.38 455 ASP A N 1
ATOM 3678 C CA . ASP A 1 455 ? -10.288 22.176 10.786 1.00 92.38 455 ASP A CA 1
ATOM 3679 C C . ASP A 1 455 ? -9.441 21.005 11.313 1.00 92.38 455 ASP A C 1
ATOM 3681 O O . ASP A 1 455 ? -8.210 21.061 11.343 1.00 92.38 455 ASP A O 1
ATOM 3685 N N . TRP A 1 456 ? -10.100 19.886 11.640 1.00 93.88 456 TRP A N 1
ATOM 3686 C CA . TRP A 1 456 ? -9.427 18.660 12.067 1.00 93.88 456 TRP A CA 1
ATOM 3687 C C . TRP A 1 456 ? -8.511 18.073 10.986 1.00 93.88 456 TRP A C 1
ATOM 3689 O O . TRP A 1 456 ? -7.411 17.609 11.288 1.00 93.88 456 TRP A O 1
ATOM 3699 N N . LEU A 1 457 ? -8.928 18.096 9.717 1.00 94.56 457 LEU A N 1
ATOM 3700 C CA . LEU A 1 457 ? -8.096 17.622 8.611 1.00 94.56 457 LEU A CA 1
ATOM 3701 C C . LEU A 1 457 ? -6.877 18.525 8.364 1.00 94.56 457 LEU A C 1
ATOM 3703 O O . LEU A 1 457 ? -5.855 18.020 7.900 1.00 94.56 457 LEU A O 1
ATOM 3707 N N . GLU A 1 458 ? -6.930 19.814 8.708 1.00 93.62 458 GLU A N 1
ATOM 3708 C CA . GLU A 1 458 ? -5.760 20.701 8.664 1.00 93.62 458 GLU A CA 1
ATOM 3709 C C . GLU A 1 458 ? -4.791 20.439 9.827 1.00 93.62 458 GLU A C 1
ATOM 3711 O O . GLU A 1 458 ? -3.595 20.278 9.580 1.00 93.62 458 GLU A O 1
ATOM 3716 N N . ILE A 1 459 ? -5.293 20.236 11.051 1.00 91.62 459 ILE A N 1
ATOM 3717 C CA . ILE A 1 459 ? -4.477 19.765 12.189 1.00 91.62 459 ILE A CA 1
ATOM 3718 C C . ILE A 1 459 ? -3.810 18.421 11.852 1.00 91.62 459 ILE A C 1
ATOM 3720 O O . ILE A 1 459 ? -2.600 18.257 12.007 1.00 91.62 459 ILE A O 1
ATOM 3724 N N . PHE A 1 460 ? -4.574 17.466 11.313 1.00 93.44 460 PHE A N 1
ATOM 3725 C CA . PHE A 1 460 ? -4.053 16.172 10.877 1.00 93.44 460 PHE A CA 1
ATOM 3726 C C . PHE A 1 460 ? -2.984 16.312 9.787 1.00 93.44 460 PHE A C 1
ATOM 3728 O O . PHE A 1 460 ? -1.936 15.671 9.883 1.00 93.44 460 PHE A O 1
ATOM 3735 N N . ARG A 1 461 ? -3.217 17.149 8.765 1.00 94.25 461 ARG A N 1
ATOM 3736 C CA . ARG A 1 461 ? -2.255 17.432 7.685 1.00 94.25 461 ARG A CA 1
ATOM 3737 C C . ARG A 1 461 ? -0.911 17.871 8.244 1.00 94.25 461 ARG A C 1
ATOM 3739 O O . ARG A 1 461 ? 0.114 17.308 7.856 1.00 94.25 461 ARG A O 1
ATOM 3746 N N . ASP A 1 462 ? -0.920 18.869 9.118 1.00 92.19 462 ASP A N 1
ATOM 3747 C CA . ASP A 1 462 ? 0.310 19.505 9.573 1.00 92.19 462 ASP A CA 1
ATOM 3748 C C . ASP A 1 462 ? 1.026 18.624 10.618 1.00 92.19 462 ASP A C 1
ATOM 3750 O O . ASP A 1 462 ? 2.224 18.382 10.470 1.00 92.19 462 ASP A O 1
ATOM 3754 N N . ALA A 1 463 ? 0.292 17.923 11.493 1.00 89.19 463 ALA A N 1
ATOM 3755 C CA . ALA A 1 463 ? 0.847 16.863 12.346 1.00 89.19 463 ALA A CA 1
ATOM 3756 C C . ALA A 1 463 ? 1.449 15.676 11.553 1.00 89.19 463 ALA A C 1
ATOM 3758 O O . ALA A 1 463 ? 2.378 15.013 12.023 1.00 89.19 463 ALA A O 1
ATOM 3759 N N . GLN A 1 464 ? 0.963 15.366 10.340 1.00 90.88 464 GLN A N 1
ATOM 3760 C CA . GLN A 1 464 ? 1.651 14.407 9.458 1.00 90.88 464 GLN A CA 1
ATOM 3761 C C . GLN A 1 464 ? 2.943 14.995 8.864 1.00 90.88 464 GLN A C 1
ATOM 3763 O O . GLN A 1 464 ? 3.928 14.265 8.724 1.00 90.88 464 GLN A O 1
ATOM 3768 N N . VAL A 1 465 ? 2.947 16.281 8.502 1.00 90.19 465 VAL A N 1
ATOM 3769 C CA . VAL A 1 465 ? 4.117 16.986 7.949 1.00 90.19 465 VAL A CA 1
ATOM 3770 C C . VAL A 1 465 ? 5.245 17.064 8.981 1.00 90.19 465 VAL A C 1
ATOM 3772 O O . VAL A 1 465 ? 6.362 16.662 8.661 1.00 90.19 465 VAL A O 1
ATOM 3775 N N . GLU A 1 466 ? 4.944 17.449 10.224 1.00 88.81 466 GLU A N 1
ATOM 3776 C CA . GLU A 1 466 ? 5.881 17.461 11.362 1.00 88.81 466 GLU A CA 1
ATOM 3777 C C . GLU A 1 466 ? 6.503 16.083 11.624 1.00 88.81 466 GLU A C 1
ATOM 3779 O O . GLU A 1 466 ? 7.708 15.961 11.833 1.00 88.81 466 GLU A O 1
ATOM 3784 N N . ARG A 1 467 ? 5.715 15.004 11.491 1.00 85.62 467 ARG A N 1
ATOM 3785 C CA . ARG A 1 467 ? 6.188 13.603 11.540 1.00 85.62 467 ARG A CA 1
ATOM 3786 C C . ARG A 1 467 ? 7.000 13.189 10.289 1.00 85.62 467 ARG A C 1
ATOM 3788 O O . ARG A 1 467 ? 7.077 12.003 9.961 1.00 85.62 467 ARG A O 1
ATOM 3795 N N . GLY A 1 468 ? 7.569 14.151 9.559 1.00 80.75 468 GLY A N 1
ATOM 3796 C CA . GLY A 1 468 ? 8.417 13.982 8.375 1.00 80.75 468 GLY A CA 1
ATOM 3797 C C . GLY A 1 468 ? 7.685 13.578 7.090 1.00 80.75 468 GLY A C 1
ATOM 3798 O O . GLY A 1 468 ? 8.325 13.296 6.073 1.00 80.75 468 GLY A O 1
ATOM 3799 N N . ARG A 1 469 ? 6.346 13.511 7.081 1.00 84.38 469 ARG A N 1
ATOM 3800 C CA . ARG A 1 469 ? 5.573 12.956 5.954 1.00 84.38 469 ARG A CA 1
ATOM 3801 C C . ARG A 1 469 ? 5.171 14.042 4.959 1.00 84.38 469 ARG A C 1
ATOM 3803 O O . ARG A 1 469 ? 4.000 14.127 4.614 1.00 84.38 469 ARG A O 1
ATOM 3810 N N . GLN A 1 470 ? 6.123 14.818 4.432 1.00 82.00 470 GLN A N 1
ATOM 3811 C CA . GLN A 1 470 ? 5.883 16.010 3.587 1.00 82.00 470 GLN A CA 1
ATOM 3812 C C . GLN A 1 470 ? 4.794 15.848 2.502 1.00 82.00 470 GLN A C 1
ATOM 3814 O O . GLN A 1 470 ? 4.014 16.763 2.244 1.00 82.00 470 GLN A O 1
ATOM 3819 N N . SER A 1 471 ? 4.688 14.662 1.886 1.00 83.19 471 SER A N 1
ATOM 3820 C CA . SER A 1 471 ? 3.637 14.335 0.902 1.00 83.19 471 SER A CA 1
ATOM 3821 C C . SER A 1 471 ? 2.190 14.459 1.418 1.00 83.19 471 SER A C 1
ATOM 3823 O O . SER A 1 471 ? 1.279 14.621 0.604 1.00 83.19 471 SER A O 1
ATOM 3825 N N . ALA A 1 472 ? 1.976 14.406 2.738 1.00 86.56 472 ALA A N 1
ATOM 3826 C CA . ALA A 1 472 ? 0.678 14.543 3.394 1.00 86.56 472 ALA A CA 1
ATOM 3827 C C . ALA A 1 472 ? 0.006 15.877 3.092 1.00 86.56 472 ALA A C 1
ATOM 3829 O O . ALA A 1 472 ? -1.203 15.897 2.874 1.00 86.56 472 ALA A O 1
ATOM 3830 N N . ARG A 1 473 ? 0.785 16.959 2.940 1.00 89.50 473 ARG A N 1
ATOM 3831 C CA . ARG A 1 473 ? 0.253 18.265 2.534 1.00 89.50 473 ARG A CA 1
ATOM 3832 C C . ARG A 1 473 ? -0.597 18.157 1.265 1.00 89.50 473 ARG A C 1
ATOM 3834 O O . ARG A 1 473 ? -1.693 18.695 1.222 1.00 89.50 473 ARG A O 1
ATOM 3841 N N . ASN A 1 474 ? -0.157 17.373 0.280 1.00 87.88 474 ASN A N 1
ATOM 3842 C CA . ASN A 1 474 ? -0.848 17.250 -1.004 1.00 87.88 474 ASN A CA 1
ATOM 3843 C C . ASN A 1 474 ? -2.046 16.286 -0.948 1.00 87.88 474 ASN A C 1
ATOM 3845 O O . ASN A 1 474 ? -3.114 16.608 -1.475 1.00 87.88 474 ASN A O 1
ATOM 3849 N N . TRP A 1 475 ? -1.898 15.105 -0.328 1.00 88.62 475 TRP A N 1
ATOM 3850 C CA . TRP A 1 475 ? -2.989 14.119 -0.308 1.00 88.62 475 TRP A CA 1
ATOM 3851 C C . TRP A 1 475 ? -4.071 14.416 0.734 1.00 88.62 475 TRP A C 1
ATOM 3853 O O . TRP A 1 475 ? -5.216 14.046 0.493 1.00 88.62 475 TRP A O 1
ATOM 3863 N N . VAL A 1 476 ? -3.768 15.144 1.816 1.00 93.38 476 VAL A N 1
ATOM 3864 C CA . VAL A 1 476 ? -4.803 15.666 2.724 1.00 93.38 476 VAL A CA 1
ATOM 3865 C C . VAL A 1 476 ? -5.495 16.890 2.118 1.00 93.38 476 VAL A C 1
ATOM 3867 O O . VAL A 1 476 ? -6.721 16.924 2.128 1.00 93.38 476 VAL A O 1
ATOM 3870 N N . ASN A 1 477 ? -4.776 17.830 1.481 1.00 93.31 477 ASN A N 1
ATOM 3871 C CA . ASN A 1 477 ? -5.421 18.954 0.773 1.00 93.31 477 ASN A CA 1
ATOM 3872 C C . ASN A 1 477 ? -6.390 18.483 -0.330 1.00 93.31 477 ASN A C 1
ATOM 3874 O O . ASN A 1 477 ? -7.449 19.074 -0.515 1.00 93.31 477 ASN A O 1
ATOM 3878 N N . SER A 1 478 ? -6.076 17.374 -1.010 1.00 91.75 478 SER A N 1
ATOM 3879 C CA . SER A 1 478 ? -6.986 16.752 -1.988 1.00 91.75 478 SER A CA 1
ATOM 3880 C C . SER A 1 478 ? -8.324 16.314 -1.370 1.00 91.75 478 SER A C 1
ATOM 3882 O O . SER A 1 478 ? -9.354 16.378 -2.030 1.00 91.75 478 SER A O 1
ATOM 3884 N N . VAL A 1 479 ? -8.317 15.879 -0.105 1.00 94.06 479 VAL A N 1
ATOM 3885 C CA . VAL A 1 479 ? -9.522 15.453 0.627 1.00 94.06 479 VAL A CA 1
ATOM 3886 C C . VAL A 1 479 ? -10.222 16.639 1.281 1.00 94.06 479 VAL A C 1
ATOM 3888 O O . VAL A 1 479 ? -11.444 16.699 1.245 1.00 94.06 479 VAL A O 1
ATOM 3891 N N . LEU A 1 480 ? -9.469 17.610 1.808 1.00 94.12 480 LEU A N 1
ATOM 3892 C CA . LEU A 1 480 ? -9.998 18.881 2.312 1.00 94.12 480 LEU A CA 1
ATOM 3893 C C . LEU A 1 480 ? -10.854 19.594 1.266 1.00 94.12 480 LEU A C 1
ATOM 3895 O O . LEU A 1 480 ? -11.938 20.055 1.601 1.00 94.12 480 LEU A O 1
ATOM 3899 N N . ASN A 1 481 ? -10.406 19.649 0.010 1.00 92.56 481 ASN A N 1
ATOM 3900 C CA . ASN A 1 481 ? -11.175 20.278 -1.064 1.00 92.56 481 ASN A CA 1
ATOM 3901 C C . ASN A 1 481 ? -12.498 19.535 -1.317 1.00 92.56 481 ASN A C 1
ATOM 3903 O O . ASN A 1 481 ? -13.549 20.164 -1.313 1.00 92.56 481 ASN A O 1
ATOM 3907 N N . ALA A 1 482 ? -12.471 18.203 -1.436 1.00 93.31 482 ALA A N 1
ATOM 3908 C CA . ALA A 1 482 ? -13.688 17.410 -1.620 1.00 93.31 482 ALA A CA 1
ATOM 3909 C C . ALA A 1 482 ? -14.654 17.484 -0.419 1.00 93.31 482 ALA A C 1
ATOM 3911 O O . ALA A 1 482 ? -15.868 17.493 -0.600 1.00 93.31 482 ALA A O 1
ATOM 3912 N N . VAL A 1 483 ? -14.135 17.565 0.812 1.00 93.62 483 VAL A N 1
ATOM 3913 C CA . VAL A 1 483 ? -14.948 17.771 2.024 1.00 93.62 483 VAL A CA 1
ATOM 3914 C C . VAL A 1 483 ? -15.546 19.181 2.060 1.00 93.62 483 VAL A C 1
ATOM 3916 O O . VAL A 1 483 ? -16.715 19.322 2.404 1.00 93.62 483 VAL A O 1
ATOM 3919 N N . ARG A 1 484 ? -14.785 20.217 1.679 1.00 93.44 484 ARG A N 1
ATOM 3920 C CA . ARG A 1 484 ? -15.275 21.606 1.577 1.00 93.44 484 ARG A CA 1
ATOM 3921 C C . ARG A 1 484 ? -16.395 21.747 0.543 1.00 93.44 484 ARG A C 1
ATOM 3923 O O . ARG A 1 484 ? -17.312 22.523 0.774 1.00 93.44 484 ARG A O 1
ATOM 3930 N N . GLU A 1 485 ? -16.333 20.987 -0.546 1.00 92.69 485 GLU A N 1
ATOM 3931 C CA . GLU A 1 485 ? -17.362 20.952 -1.592 1.00 92.69 485 GLU A CA 1
ATOM 3932 C C . GLU A 1 485 ? -18.621 20.183 -1.152 1.00 92.69 485 GLU A C 1
ATOM 3934 O O . GLU A 1 485 ? -19.734 20.641 -1.384 1.00 92.69 485 GLU A O 1
ATOM 3939 N N . HIS A 1 486 ? -18.463 19.050 -0.456 1.00 91.38 486 HIS A N 1
ATOM 3940 C CA . HIS A 1 486 ? -19.593 18.231 -0.000 1.00 91.38 486 HIS A CA 1
ATOM 3941 C C . HIS A 1 486 ? -20.312 18.785 1.239 1.00 91.38 486 HIS A C 1
ATOM 3943 O O . HIS A 1 486 ? -21.530 18.675 1.362 1.00 91.38 486 HIS A O 1
ATOM 3949 N N . SER A 1 487 ? -19.557 19.263 2.232 1.00 88.62 487 SER A N 1
ATOM 3950 C CA . SER A 1 487 ? -20.050 19.557 3.586 1.00 88.62 487 SER A CA 1
ATOM 3951 C C . SER A 1 487 ? -19.033 20.409 4.372 1.00 88.62 487 SER A C 1
ATOM 3953 O O . SER A 1 487 ? -18.345 19.897 5.258 1.00 88.62 487 SER A O 1
ATOM 3955 N N . PRO A 1 488 ? -18.909 21.721 4.092 1.00 86.50 488 PRO A N 1
ATOM 3956 C CA . PRO A 1 488 ? -17.839 22.557 4.652 1.00 86.50 488 PRO A CA 1
ATOM 3957 C C . PRO A 1 488 ? -17.919 22.765 6.173 1.00 86.50 488 PRO A C 1
ATOM 3959 O O . PRO A 1 488 ? -16.892 22.994 6.812 1.00 86.50 488 PRO A O 1
ATOM 3962 N N . ASN A 1 489 ? -19.119 22.678 6.756 1.00 89.88 489 ASN A N 1
ATOM 3963 C CA . ASN A 1 489 ? -19.374 22.979 8.169 1.00 89.88 489 ASN A CA 1
ATOM 3964 C C . ASN A 1 489 ? -19.567 21.742 9.064 1.00 89.88 489 ASN A C 1
ATOM 3966 O O . ASN A 1 489 ? -19.748 21.908 10.267 1.00 89.88 489 ASN A O 1
ATOM 3970 N N . VAL A 1 490 ? -19.519 20.524 8.512 1.00 91.12 490 VAL A N 1
ATOM 3971 C CA . VAL A 1 490 ? -19.794 19.292 9.274 1.00 91.12 490 VAL A CA 1
ATOM 3972 C C . VAL A 1 490 ? -18.754 19.060 10.374 1.00 91.12 490 VAL A C 1
ATOM 3974 O O . VAL A 1 490 ? -17.554 19.248 10.160 1.00 91.12 490 VAL A O 1
ATOM 3977 N N . THR A 1 491 ? -19.202 18.644 11.554 1.00 92.06 491 THR A N 1
ATOM 3978 C CA . THR A 1 491 ? -18.379 18.450 12.756 1.00 92.06 491 THR A CA 1
ATOM 3979 C C . THR A 1 491 ? -17.923 17.005 12.945 1.00 92.06 491 THR A C 1
ATOM 3981 O O . THR A 1 491 ? -18.484 16.070 12.372 1.00 92.06 491 THR A O 1
ATOM 3984 N N . LEU A 1 492 ? -16.909 16.791 13.791 1.00 88.06 492 LEU A N 1
ATOM 3985 C CA . LEU A 1 492 ? -16.473 15.442 14.173 1.00 88.06 492 LEU A CA 1
ATOM 3986 C C . LEU A 1 492 ? -17.578 14.632 14.879 1.00 88.06 492 LEU A C 1
ATOM 3988 O O . LEU A 1 492 ? -17.570 13.406 14.788 1.00 88.06 492 LEU A O 1
ATOM 3992 N N . ALA A 1 493 ? -18.546 15.289 15.525 1.00 84.75 493 ALA A N 1
ATOM 3993 C CA . ALA A 1 493 ? -19.709 14.648 16.142 1.00 84.75 493 ALA A CA 1
ATOM 3994 C C . ALA A 1 493 ? -20.660 14.005 15.116 1.00 84.75 493 ALA A C 1
ATOM 3996 O O . ALA A 1 493 ? -21.274 12.978 15.394 1.00 84.75 493 ALA A O 1
ATOM 3997 N N . GLU A 1 494 ? -20.758 14.589 13.921 1.00 85.38 494 GLU A N 1
ATOM 3998 C CA . GLU A 1 494 ? -21.654 14.153 12.840 1.00 85.38 494 GLU A CA 1
ATOM 3999 C C . GLU A 1 494 ? -21.029 13.056 11.955 1.00 85.38 494 GLU A C 1
ATOM 4001 O O . GLU A 1 494 ? -21.656 12.574 11.007 1.00 85.38 494 GLU A O 1
ATOM 4006 N N . MET A 1 495 ? -19.804 12.614 12.276 1.00 89.38 495 MET A N 1
ATOM 4007 C CA . MET A 1 495 ? -19.057 11.574 11.558 1.00 89.38 495 MET A CA 1
ATOM 4008 C C . MET A 1 495 ? -19.638 10.174 11.790 1.00 89.38 495 MET A C 1
ATOM 4010 O O . MET A 1 495 ? -19.062 9.302 12.438 1.00 89.38 495 MET A O 1
ATOM 4014 N N . THR A 1 496 ? -20.806 9.948 11.204 1.00 88.38 496 THR A N 1
ATOM 4015 C CA . THR A 1 496 ? -21.491 8.657 11.145 1.00 88.38 496 THR A CA 1
ATOM 4016 C C . THR A 1 496 ? -20.951 7.790 10.001 1.00 88.38 496 THR A C 1
ATOM 4018 O O . THR A 1 496 ? -20.302 8.270 9.063 1.00 88.38 496 THR A O 1
ATOM 4021 N N . LYS A 1 497 ? -21.248 6.482 10.035 1.00 88.88 497 LYS A N 1
ATOM 4022 C CA . LYS A 1 497 ? -21.027 5.584 8.882 1.00 88.88 497 LYS A CA 1
ATOM 4023 C C . LYS A 1 497 ? -21.834 6.074 7.675 1.00 88.88 497 LYS A C 1
ATOM 4025 O O . LYS A 1 497 ? -21.388 5.942 6.540 1.00 88.88 497 LYS A O 1
ATOM 4030 N N . GLU A 1 498 ? -23.006 6.627 7.941 1.00 89.06 498 GLU A N 1
ATOM 4031 C CA . GLU A 1 498 ? -24.003 7.084 6.986 1.00 89.06 498 GLU A CA 1
ATOM 4032 C C . GLU A 1 498 ? -23.490 8.322 6.237 1.00 89.06 498 GLU A C 1
ATOM 4034 O O . GLU A 1 498 ? -23.436 8.284 5.009 1.00 89.06 498 GLU A O 1
ATOM 4039 N N . TYR A 1 499 ? -22.953 9.326 6.948 1.00 91.88 499 TYR A N 1
ATOM 4040 C CA . TYR A 1 499 ? -22.201 10.436 6.345 1.00 91.88 499 TYR A CA 1
ATOM 4041 C C . TYR A 1 499 ? -21.018 9.931 5.508 1.00 91.88 499 TYR A C 1
ATOM 4043 O O . TYR A 1 499 ? -20.883 10.281 4.337 1.00 91.88 499 TYR A O 1
ATOM 4051 N N . CYS A 1 500 ? -20.183 9.042 6.060 1.00 92.44 500 CYS A N 1
ATOM 4052 C CA . CYS A 1 500 ? -19.018 8.523 5.335 1.00 92.44 500 CYS A CA 1
ATOM 4053 C C . CYS A 1 500 ? -19.399 7.720 4.073 1.00 92.44 500 CYS A C 1
ATOM 4055 O O . CYS A 1 500 ? -18.608 7.633 3.132 1.00 92.44 500 CYS A O 1
ATOM 4057 N N . ASN A 1 501 ? -20.600 7.134 4.040 1.00 92.38 501 ASN A N 1
ATOM 4058 C CA . ASN A 1 501 ? -21.149 6.452 2.874 1.00 92.38 501 ASN A CA 1
ATOM 4059 C C . ASN A 1 501 ? -21.739 7.448 1.861 1.00 92.38 501 ASN A C 1
ATOM 4061 O O . ASN A 1 501 ? -21.507 7.280 0.669 1.00 92.38 501 ASN A O 1
ATOM 4065 N N . GLY A 1 502 ? -22.437 8.494 2.317 1.00 92.25 502 GLY A N 1
ATOM 4066 C CA . GLY A 1 502 ? -22.895 9.605 1.474 1.00 92.25 502 GLY A CA 1
ATOM 4067 C C . GLY A 1 502 ? -21.729 10.301 0.770 1.00 92.25 502 GLY A C 1
ATOM 4068 O O . GLY A 1 502 ? -21.720 10.395 -0.454 1.00 92.25 502 GLY A O 1
ATOM 4069 N N . PHE A 1 503 ? -20.671 10.637 1.512 1.00 94.25 503 PHE A N 1
ATOM 4070 C CA . PHE A 1 503 ? -19.437 11.192 0.953 1.00 94.25 503 PHE A CA 1
ATOM 4071 C C . PHE A 1 503 ? -18.756 10.240 -0.047 1.00 94.25 503 PHE A C 1
ATOM 4073 O O . PHE A 1 503 ? -18.222 10.684 -1.059 1.00 94.25 503 PHE A O 1
ATOM 4080 N N . MET A 1 504 ? -18.801 8.919 0.174 1.00 93.88 504 MET A N 1
ATOM 4081 C CA . MET A 1 504 ? -18.303 7.938 -0.803 1.00 93.88 504 MET A CA 1
ATOM 4082 C C . MET A 1 504 ? -19.130 7.916 -2.099 1.00 93.88 504 MET A C 1
ATOM 4084 O O . MET A 1 504 ? -18.550 7.700 -3.161 1.00 93.88 504 MET A O 1
ATOM 4088 N N . VAL A 1 505 ? -20.450 8.115 -2.024 1.00 92.12 505 VAL A N 1
ATOM 4089 C CA . VAL A 1 505 ? -21.337 8.202 -3.199 1.00 92.12 505 VAL A CA 1
ATOM 4090 C C . VAL A 1 505 ? -21.096 9.511 -3.951 1.00 92.12 505 VAL A C 1
ATOM 4092 O O . VAL A 1 505 ? -20.826 9.463 -5.148 1.00 92.12 505 VAL A O 1
ATOM 4095 N N . PHE A 1 506 ? -21.054 10.642 -3.240 1.00 94.38 506 PHE A N 1
ATOM 4096 C CA . PHE A 1 506 ? -20.683 11.950 -3.790 1.00 94.38 506 PHE A CA 1
ATOM 4097 C C . PHE A 1 506 ? -19.349 11.900 -4.540 1.00 94.38 506 PHE A C 1
ATOM 4099 O O . PHE A 1 506 ? -19.250 12.312 -5.693 1.00 94.38 506 PHE A O 1
ATOM 4106 N N . LEU A 1 507 ? -18.327 11.295 -3.926 1.00 93.38 507 LEU A N 1
ATOM 4107 C CA . LEU A 1 507 ? -17.021 11.107 -4.552 1.00 93.38 507 LEU A CA 1
ATOM 4108 C C . LEU A 1 507 ? -17.037 10.213 -5.801 1.00 93.38 507 LEU A C 1
ATOM 4110 O O . LEU A 1 507 ? -16.071 10.254 -6.552 1.00 93.38 507 LEU A O 1
ATOM 4114 N N . LEU A 1 508 ? -18.049 9.370 -6.015 1.00 90.88 508 LEU A N 1
ATOM 4115 C CA . LEU A 1 508 ? -18.136 8.496 -7.192 1.00 90.88 508 LEU A CA 1
ATOM 4116 C C . LEU A 1 508 ? -18.963 9.095 -8.332 1.00 90.88 508 LEU A C 1
ATOM 4118 O O . LEU A 1 508 ? -18.664 8.795 -9.487 1.00 90.88 508 LEU A O 1
ATOM 4122 N N . ASN A 1 509 ? -19.980 9.891 -8.000 1.00 89.75 509 ASN A N 1
ATOM 4123 C CA . ASN A 1 509 ? -21.011 10.330 -8.938 1.00 89.75 509 ASN A CA 1
ATOM 4124 C C . ASN A 1 509 ? -20.918 11.823 -9.272 1.00 89.75 509 ASN A C 1
ATOM 4126 O O . ASN A 1 509 ? -21.078 12.197 -10.428 1.00 89.75 509 ASN A O 1
ATOM 4130 N N . ASP A 1 510 ? -20.653 12.659 -8.266 1.00 89.94 510 ASP A N 1
ATOM 4131 C CA . ASP A 1 510 ? -20.935 14.097 -8.332 1.00 89.94 510 ASP A CA 1
ATOM 4132 C C . ASP A 1 510 ? -19.644 14.928 -8.290 1.00 89.94 510 ASP A C 1
ATOM 4134 O O . ASP A 1 510 ? -19.506 15.907 -9.018 1.00 89.94 510 ASP A O 1
ATOM 4138 N N . TYR A 1 511 ? -18.657 14.506 -7.489 1.00 92.31 511 TYR A N 1
ATOM 4139 C CA . TYR A 1 511 ? -17.389 15.219 -7.320 1.00 92.31 511 TYR A CA 1
ATOM 4140 C C . TYR A 1 511 ? -16.576 15.263 -8.619 1.00 92.31 511 TYR A C 1
ATOM 4142 O O . TYR A 1 511 ? -16.235 14.219 -9.194 1.00 92.31 511 TYR A O 1
ATOM 4150 N N . ILE A 1 512 ? -16.189 16.467 -9.043 1.00 89.00 512 ILE A N 1
ATOM 4151 C CA . ILE A 1 512 ? -15.361 16.702 -10.229 1.00 89.00 512 ILE A CA 1
ATOM 4152 C C . ILE A 1 512 ? -13.973 17.169 -9.781 1.00 89.00 512 ILE A C 1
ATOM 4154 O O . ILE A 1 512 ? -13.805 18.186 -9.116 1.00 89.00 512 ILE A O 1
ATOM 4158 N N . THR A 1 513 ? -12.932 16.425 -10.160 1.00 88.00 513 THR A N 1
ATOM 4159 C CA . THR A 1 513 ? -11.550 16.815 -9.842 1.00 88.00 513 THR A CA 1
ATOM 4160 C C . THR A 1 513 ? -11.087 17.996 -10.699 1.00 88.00 513 THR A C 1
ATOM 4162 O O . THR A 1 513 ? -11.635 18.248 -11.770 1.00 88.00 513 THR A O 1
ATOM 4165 N N . TYR A 1 514 ? -9.979 18.640 -10.310 1.00 82.25 514 TYR A N 1
ATOM 4166 C CA . TYR A 1 514 ? -9.325 19.740 -11.050 1.00 82.25 514 TYR A CA 1
ATOM 4167 C C . TYR A 1 514 ? -8.990 19.457 -12.534 1.00 82.25 514 TYR A C 1
ATOM 4169 O O . TYR A 1 514 ? -8.543 20.350 -13.246 1.00 82.25 514 TYR A O 1
ATOM 4177 N N . LYS A 1 515 ? -9.147 18.210 -12.997 1.00 82.50 515 LYS A N 1
ATOM 4178 C CA . LYS A 1 515 ? -9.000 17.794 -14.399 1.00 82.50 515 LYS A CA 1
ATOM 4179 C C . LYS A 1 515 ? -10.319 17.792 -15.183 1.00 82.50 515 LYS A C 1
ATOM 4181 O O . LYS A 1 515 ? -10.342 17.256 -16.285 1.00 82.50 515 LYS A O 1
ATOM 4186 N N . HIS A 1 516 ? -11.402 18.311 -14.603 1.00 85.25 516 HIS A N 1
ATOM 4187 C CA . HIS A 1 516 ? -12.770 18.224 -15.127 1.00 85.25 516 HIS A CA 1
ATOM 4188 C C . HIS A 1 516 ? -13.235 16.771 -15.350 1.00 85.25 516 HIS A C 1
ATOM 4190 O O . HIS A 1 516 ? -13.958 16.461 -16.291 1.00 85.25 516 HIS A O 1
ATOM 4196 N N . THR A 1 517 ? -12.799 15.858 -14.472 1.00 88.00 517 THR A N 1
ATOM 4197 C CA . THR A 1 517 ? -13.173 14.433 -14.492 1.00 88.00 517 THR A CA 1
ATOM 4198 C C . THR A 1 517 ? -13.459 13.905 -13.090 1.00 88.00 517 THR A C 1
ATOM 4200 O O . THR A 1 517 ? -12.797 14.298 -12.122 1.00 88.00 517 THR A O 1
ATOM 4203 N N . HIS A 1 518 ? -14.410 12.975 -12.977 1.00 87.06 518 HIS A N 1
ATOM 4204 C CA . HIS A 1 518 ? -14.679 12.248 -11.734 1.00 87.06 518 HIS A CA 1
ATOM 4205 C C . HIS A 1 518 ? -13.461 11.418 -11.284 1.00 87.06 518 HIS A C 1
ATOM 4207 O O . HIS A 1 518 ? -12.702 10.900 -12.115 1.00 87.06 518 HIS A O 1
ATOM 4213 N N . PRO A 1 519 ? -13.233 11.256 -9.970 1.00 89.00 519 PRO A N 1
ATOM 4214 C CA . PRO A 1 519 ? -12.087 10.516 -9.460 1.00 89.00 519 PRO A CA 1
ATOM 4215 C C . PRO A 1 519 ? -12.251 9.002 -9.674 1.00 89.00 519 PRO A C 1
ATOM 4217 O O . PRO A 1 519 ? -13.302 8.409 -9.443 1.00 89.00 519 PRO A O 1
ATOM 4220 N N . SER A 1 520 ? -11.162 8.319 -10.037 1.00 89.19 520 SER A N 1
ATOM 4221 C CA . SER A 1 520 ? -11.179 6.852 -10.145 1.00 89.19 520 SER A CA 1
ATOM 4222 C C . SER A 1 520 ? -11.551 6.180 -8.812 1.00 89.19 520 SER A C 1
ATOM 4224 O O . SER A 1 520 ? -11.204 6.684 -7.741 1.00 89.19 520 SER A O 1
ATOM 4226 N N . LYS A 1 521 ? -12.118 4.963 -8.845 1.00 90.62 521 LYS A N 1
ATOM 4227 C CA . LYS A 1 521 ? -12.367 4.156 -7.627 1.00 90.62 521 LYS A CA 1
ATOM 4228 C C . LYS A 1 521 ? -11.126 4.007 -6.727 1.00 90.62 521 LYS A C 1
ATOM 4230 O O . LYS A 1 521 ? -11.254 3.954 -5.507 1.00 90.62 521 LYS A O 1
ATOM 4235 N N . SER A 1 522 ? -9.923 3.993 -7.314 1.00 88.62 522 SER A N 1
ATOM 4236 C CA . SER A 1 522 ? -8.640 3.981 -6.590 1.00 88.62 522 SER A CA 1
ATOM 4237 C C . SER A 1 522 ? -8.354 5.310 -5.871 1.00 88.62 522 SER A C 1
ATOM 4239 O O . SER A 1 522 ? -7.860 5.316 -4.744 1.00 88.62 522 SER A O 1
ATOM 4241 N N . THR A 1 523 ? -8.716 6.436 -6.490 1.00 90.12 523 THR A N 1
ATOM 4242 C CA . THR A 1 523 ? -8.648 7.781 -5.904 1.00 90.12 523 THR A CA 1
ATOM 4243 C C . THR A 1 523 ? -9.611 7.904 -4.720 1.00 90.12 523 THR A C 1
ATOM 4245 O O . THR A 1 523 ? -9.161 8.229 -3.623 1.00 90.12 523 THR A O 1
ATOM 4248 N N . VAL A 1 524 ? -10.885 7.523 -4.888 1.00 92.50 524 VAL A N 1
ATOM 4249 C CA . VAL A 1 524 ? -11.899 7.508 -3.809 1.00 92.50 524 VAL A CA 1
ATOM 4250 C C . VAL A 1 524 ? -11.461 6.609 -2.645 1.00 92.50 524 VAL A C 1
ATOM 4252 O O . VAL A 1 524 ? -11.461 7.018 -1.485 1.00 92.50 524 VAL A O 1
ATOM 4255 N N . MET A 1 525 ? -10.957 5.408 -2.950 1.00 92.38 525 MET A N 1
ATOM 4256 C CA . MET A 1 525 ? -10.340 4.490 -1.982 1.00 92.38 525 MET A CA 1
ATOM 4257 C C . MET A 1 525 ? -9.175 5.131 -1.205 1.00 92.38 525 MET A C 1
ATOM 4259 O O . MET A 1 525 ? -8.955 4.783 -0.046 1.00 92.38 525 MET A O 1
ATOM 4263 N N . ASN A 1 526 ? -8.415 6.053 -1.801 1.00 91.94 526 ASN A N 1
ATOM 4264 C CA . ASN A 1 526 ? -7.338 6.768 -1.110 1.00 91.94 526 ASN A CA 1
ATOM 4265 C C . ASN A 1 526 ? -7.852 7.963 -0.289 1.00 91.94 526 ASN A C 1
ATOM 4267 O O . ASN A 1 526 ? -7.323 8.201 0.795 1.00 91.94 526 ASN A O 1
ATOM 4271 N N . TYR A 1 527 ? -8.909 8.650 -0.730 1.00 94.12 527 TYR A N 1
ATOM 4272 C CA . TYR A 1 527 ? -9.564 9.706 0.052 1.00 94.12 527 TYR A CA 1
ATOM 4273 C C . TYR A 1 527 ? -10.177 9.135 1.341 1.00 94.12 527 TYR A C 1
ATOM 4275 O O . TYR A 1 527 ? -9.930 9.638 2.435 1.00 94.12 527 TYR A O 1
ATOM 4283 N N . LEU A 1 528 ? -10.865 7.995 1.250 1.00 94.69 528 LEU A N 1
ATOM 4284 C CA . LEU A 1 528 ? -11.401 7.304 2.426 1.00 94.69 528 LEU A CA 1
ATOM 4285 C C . LEU A 1 528 ? -10.296 6.722 3.333 1.00 94.69 528 LEU A C 1
ATOM 4287 O O . LEU A 1 528 ? -10.460 6.693 4.550 1.00 94.69 528 LEU A O 1
ATOM 4291 N N . LYS A 1 529 ? -9.126 6.326 2.800 1.00 93.75 529 LYS A N 1
ATOM 4292 C CA . LYS A 1 529 ? -7.951 5.994 3.642 1.00 93.75 529 LYS A CA 1
ATOM 4293 C C . LYS A 1 529 ? -7.414 7.205 4.406 1.00 93.75 529 LYS A C 1
ATOM 4295 O O . LYS A 1 529 ? -6.975 7.030 5.539 1.00 93.75 529 LYS A O 1
ATOM 4300 N N . CYS A 1 530 ? -7.435 8.397 3.807 1.00 95.12 530 CYS A N 1
ATOM 4301 C CA . CYS A 1 530 ? -7.065 9.642 4.481 1.00 95.12 530 CYS A CA 1
ATOM 4302 C C . CYS A 1 530 ? -8.021 9.928 5.644 1.00 95.12 530 CYS A C 1
ATOM 4304 O O . CYS A 1 530 ? -7.552 10.068 6.769 1.00 95.12 530 CYS A O 1
ATOM 4306 N N . LEU A 1 531 ? -9.342 9.897 5.412 1.00 94.94 531 LEU A N 1
ATOM 4307 C CA . LEU A 1 531 ? -10.333 10.035 6.489 1.00 94.94 531 LEU A CA 1
ATOM 4308 C C . LEU A 1 531 ? -10.143 8.974 7.582 1.00 94.94 531 LEU A C 1
ATOM 4310 O O . LEU A 1 531 ? -10.082 9.309 8.759 1.00 94.94 531 LEU A O 1
ATOM 4314 N N . LYS A 1 532 ? -9.937 7.702 7.209 1.00 94.81 532 LYS A N 1
ATOM 4315 C CA . LYS A 1 532 ? -9.635 6.634 8.174 1.00 94.81 532 LYS A CA 1
ATOM 4316 C C . LYS A 1 532 ? -8.407 6.958 9.036 1.00 94.81 532 LYS A C 1
ATOM 4318 O O . LYS A 1 532 ? -8.439 6.684 10.231 1.00 94.81 532 LYS A O 1
ATOM 4323 N N . ALA A 1 533 ? -7.335 7.491 8.451 1.00 94.12 533 ALA A N 1
ATOM 4324 C CA . ALA A 1 533 ? -6.128 7.855 9.189 1.00 94.12 533 ALA A CA 1
ATOM 4325 C C . ALA A 1 533 ? -6.352 9.074 10.104 1.00 94.12 533 ALA A C 1
ATOM 4327 O O . ALA A 1 533 ? -5.901 9.057 11.247 1.00 94.12 533 ALA A O 1
ATOM 4328 N N . ALA A 1 534 ? -7.102 10.077 9.638 1.00 94.75 534 ALA A N 1
ATOM 4329 C CA . ALA A 1 534 ? -7.468 11.249 10.428 1.00 94.75 534 ALA A CA 1
ATOM 4330 C C . ALA A 1 534 ? -8.373 10.895 11.619 1.00 94.75 534 ALA A C 1
ATOM 4332 O O . ALA A 1 534 ? -8.152 11.392 12.719 1.00 94.75 534 ALA A O 1
ATOM 4333 N N . PHE A 1 535 ? -9.349 10.000 11.441 1.00 94.19 535 PHE A N 1
ATOM 4334 C CA . PHE A 1 535 ? -10.209 9.530 12.533 1.00 94.19 535 PHE A CA 1
ATOM 4335 C C . PHE A 1 535 ? -9.482 8.589 13.496 1.00 94.19 535 PHE A C 1
ATOM 4337 O O . PHE A 1 535 ? -9.728 8.654 14.693 1.00 94.19 535 PHE A O 1
ATOM 4344 N N . ASN A 1 536 ? -8.532 7.773 13.024 1.00 91.69 536 ASN A N 1
ATOM 4345 C CA . ASN A 1 536 ? -7.641 7.044 13.932 1.00 91.69 536 ASN A CA 1
ATOM 4346 C C . ASN A 1 536 ? -6.865 8.010 14.842 1.00 91.69 536 ASN A C 1
ATOM 4348 O O . ASN A 1 536 ? -6.842 7.797 16.048 1.00 91.69 536 ASN A O 1
ATOM 4352 N N . MET A 1 537 ? -6.304 9.097 14.295 1.00 90.56 537 MET A N 1
ATOM 4353 C CA . MET A 1 537 ? -5.609 10.099 15.111 1.00 90.56 537 MET A CA 1
ATOM 4354 C C . MET A 1 537 ? -6.565 10.835 16.071 1.00 90.56 537 MET A C 1
ATOM 4356 O O . MET A 1 537 ? -6.184 11.130 17.196 1.00 90.56 537 MET A O 1
ATOM 4360 N N . ALA A 1 538 ? -7.828 11.057 15.684 1.00 88.44 538 ALA A N 1
ATOM 4361 C CA . ALA A 1 538 ? -8.843 11.652 16.563 1.00 88.44 538 ALA A CA 1
ATOM 4362 C C . ALA A 1 538 ? -9.227 10.737 17.741 1.00 88.44 538 ALA A C 1
ATOM 4364 O O . ALA A 1 538 ? -9.616 11.226 18.798 1.00 88.44 538 ALA A O 1
ATOM 4365 N N . ILE A 1 539 ? -9.120 9.416 17.568 1.00 86.88 539 ILE A N 1
ATOM 4366 C CA . ILE A 1 539 ? -9.322 8.420 18.632 1.00 86.88 539 ILE A CA 1
ATOM 4367 C C . ILE A 1 539 ? -8.059 8.296 19.499 1.00 86.88 539 ILE A C 1
ATOM 4369 O O . ILE A 1 539 ? -8.168 8.163 20.713 1.00 86.88 539 ILE A O 1
ATOM 4373 N N . GLU A 1 540 ? -6.864 8.395 18.902 1.00 83.62 540 GLU A N 1
ATOM 4374 C CA . GLU A 1 540 ? -5.581 8.483 19.625 1.00 83.62 540 GLU A CA 1
ATOM 4375 C C . GLU A 1 540 ? -5.489 9.755 20.500 1.00 83.62 540 GLU A C 1
ATOM 4377 O O . GLU A 1 540 ? -4.885 9.709 21.567 1.00 83.62 540 GLU A O 1
ATOM 4382 N N . GLU A 1 541 ? -6.133 10.859 20.098 1.00 81.94 541 GLU A N 1
ATOM 4383 C CA . GLU A 1 541 ? -6.319 12.089 20.896 1.00 81.94 541 GLU A CA 1
ATOM 4384 C C . GLU A 1 541 ? -7.615 12.095 21.749 1.00 81.94 541 GLU A C 1
ATOM 4386 O O . GLU A 1 541 ? -8.014 13.138 22.263 1.00 81.94 541 GLU A O 1
ATOM 4391 N N . GLU A 1 542 ? -8.297 10.952 21.885 1.00 78.00 542 GLU A N 1
ATOM 4392 C CA . GLU A 1 542 ? -9.548 10.728 22.645 1.00 78.00 542 GLU A CA 1
ATOM 4393 C C . GLU A 1 542 ? -10.789 11.575 22.256 1.00 78.00 542 GLU A C 1
ATOM 4395 O O . GLU A 1 542 ? -11.858 11.406 22.859 1.00 78.00 542 GLU A O 1
ATOM 4400 N N . ILE A 1 543 ? -10.685 12.409 21.211 1.00 83.25 543 ILE A N 1
ATOM 4401 C CA . ILE A 1 543 ? -11.737 13.288 20.657 1.00 83.25 543 ILE A CA 1
ATOM 4402 C C . ILE A 1 543 ? -12.949 12.485 20.158 1.00 83.25 543 ILE A C 1
ATOM 4404 O O . ILE A 1 543 ? -14.089 12.936 20.270 1.00 83.25 543 ILE A O 1
ATOM 4408 N N . MET A 1 544 ? -12.700 11.306 19.583 1.00 83.00 544 MET A N 1
ATOM 4409 C CA . MET A 1 544 ? -13.689 10.454 18.916 1.00 83.00 544 MET A CA 1
ATOM 4410 C C . MET A 1 544 ? -13.708 9.047 19.538 1.00 83.00 544 MET A C 1
ATOM 4412 O O . MET A 1 544 ? -12.673 8.544 19.971 1.00 83.00 544 MET A O 1
ATOM 4416 N N . ASP A 1 545 ? -14.884 8.409 19.589 1.00 79.38 545 ASP A N 1
ATOM 4417 C CA . ASP A 1 545 ? -15.079 7.116 20.274 1.00 79.38 545 ASP A CA 1
ATOM 4418 C C . ASP A 1 545 ? -14.965 5.878 19.345 1.00 79.38 545 ASP A C 1
ATOM 4420 O O . ASP A 1 545 ? -14.583 4.803 19.805 1.00 79.38 545 ASP A O 1
ATOM 4424 N N . ASP A 1 546 ? -15.269 5.998 18.044 1.00 81.69 546 ASP A N 1
ATOM 4425 C CA . ASP A 1 546 ? -15.092 4.941 17.025 1.00 81.69 546 ASP A CA 1
ATOM 4426 C C . ASP A 1 546 ? -14.856 5.547 15.631 1.00 81.69 546 ASP A C 1
ATOM 4428 O O . ASP A 1 546 ? -15.267 6.670 15.356 1.00 81.69 546 ASP A O 1
ATOM 4432 N N . ASN A 1 547 ? -14.216 4.798 14.728 1.00 89.94 547 ASN A N 1
ATOM 4433 C CA . ASN A 1 547 ? -13.901 5.245 13.374 1.00 89.94 547 ASN A CA 1
ATOM 4434 C C . ASN A 1 547 ? -14.978 4.766 12.374 1.00 89.94 547 ASN A C 1
ATOM 4436 O O . ASN A 1 547 ? -14.963 3.594 11.973 1.00 89.94 547 ASN A O 1
ATOM 4440 N N . PRO A 1 548 ? -15.872 5.648 11.882 1.00 89.06 548 PRO A N 1
ATOM 4441 C CA . PRO A 1 548 ? -16.983 5.263 11.004 1.00 89.06 548 PRO A CA 1
ATOM 4442 C C . PRO A 1 548 ? -16.525 4.620 9.685 1.00 89.06 548 PRO A C 1
ATOM 4444 O O . PRO A 1 548 ? -17.217 3.755 9.143 1.00 89.06 548 PRO A O 1
ATOM 4447 N N . VAL A 1 549 ? -15.329 4.966 9.192 1.00 91.25 549 VAL A N 1
ATOM 4448 C CA . VAL A 1 549 ? -14.773 4.435 7.935 1.00 91.25 549 VAL A CA 1
ATOM 4449 C C . VAL A 1 549 ? -14.444 2.939 8.043 1.00 91.25 549 VAL A C 1
ATOM 4451 O O . VAL A 1 549 ? -14.430 2.232 7.035 1.00 91.25 549 VAL A O 1
ATOM 4454 N N . LEU A 1 550 ? -14.249 2.403 9.257 1.00 87.56 550 LEU A N 1
ATOM 4455 C CA . LEU A 1 550 ? -14.099 0.956 9.476 1.00 87.56 550 LEU A CA 1
ATOM 4456 C C . LEU A 1 550 ? -15.366 0.164 9.135 1.00 87.56 550 LEU A C 1
ATOM 4458 O O . LEU A 1 550 ? -15.274 -1.030 8.849 1.00 87.56 550 LEU A O 1
ATOM 4462 N N . ARG A 1 551 ? -16.532 0.819 9.150 1.00 86.44 551 ARG A N 1
ATOM 4463 C CA . ARG A 1 551 ? -17.843 0.203 8.918 1.00 86.44 551 ARG A CA 1
ATOM 4464 C C . ARG A 1 551 ? -18.305 0.294 7.448 1.00 86.44 551 ARG A C 1
ATOM 4466 O O . ARG A 1 551 ? -19.403 -0.164 7.133 1.00 86.44 551 ARG A O 1
ATOM 4473 N N . LEU A 1 552 ? -17.496 0.872 6.550 1.00 87.88 552 LEU A N 1
ATOM 4474 C CA . LEU A 1 552 ? -17.811 1.019 5.120 1.00 87.88 552 LEU A CA 1
ATOM 4475 C C . LEU A 1 552 ? -17.498 -0.234 4.289 1.00 87.88 552 LEU A C 1
ATOM 4477 O O . LEU A 1 552 ? -16.510 -0.938 4.511 1.00 87.88 552 LEU A O 1
ATOM 4481 N N . ARG A 1 553 ? -18.280 -0.439 3.221 1.00 84.44 553 ARG A N 1
ATOM 4482 C CA . ARG A 1 553 ? -18.064 -1.468 2.185 1.00 84.44 553 ARG A CA 1
ATOM 4483 C C . ARG A 1 553 ? -16.966 -1.071 1.190 1.00 84.44 553 ARG A C 1
ATOM 4485 O O . ARG A 1 553 ? -17.175 -0.991 -0.015 1.00 84.44 553 ARG A O 1
ATOM 4492 N N . MET A 1 554 ? -15.754 -0.865 1.707 1.00 85.38 554 MET A N 1
ATOM 4493 C CA . MET A 1 554 ? -14.551 -0.485 0.944 1.00 85.38 554 MET A CA 1
ATOM 4494 C C . MET A 1 554 ? -14.180 -1.474 -0.181 1.00 85.38 554 MET A C 1
ATOM 4496 O O . MET A 1 554 ? -13.307 -1.195 -1.002 1.00 85.38 554 MET A O 1
ATOM 4500 N N . ASP A 1 555 ? -14.798 -2.653 -0.229 1.00 83.69 555 ASP A N 1
ATOM 4501 C CA . ASP A 1 555 ? -14.643 -3.626 -1.302 1.00 83.69 555 ASP A CA 1
ATOM 4502 C C . ASP A 1 555 ? -15.267 -3.196 -2.642 1.00 83.69 555 ASP A C 1
ATOM 4504 O O . ASP A 1 555 ? -14.697 -3.552 -3.670 1.00 83.69 555 ASP A O 1
ATOM 4508 N N . VAL A 1 556 ? -16.311 -2.353 -2.672 1.00 84.06 556 VAL A N 1
ATOM 4509 C CA . VAL A 1 556 ? -16.927 -1.866 -3.937 1.00 84.06 556 VAL A CA 1
ATOM 4510 C C . VAL A 1 556 ? -16.003 -0.952 -4.762 1.00 84.06 556 VAL A C 1
ATOM 4512 O O . VAL A 1 556 ? -16.189 -0.758 -5.970 1.00 84.06 556 VAL A O 1
ATOM 4515 N N . LEU A 1 557 ? -14.981 -0.405 -4.097 1.00 84.81 557 LEU A N 1
ATOM 4516 C CA . LEU A 1 557 ? -13.934 0.451 -4.656 1.00 84.81 557 LEU A CA 1
ATOM 4517 C C . LEU A 1 557 ? -12.694 -0.336 -5.124 1.00 84.81 557 LEU A C 1
ATOM 4519 O O . LEU A 1 557 ? -11.759 0.252 -5.671 1.00 84.81 557 LEU A O 1
ATOM 4523 N N . LYS A 1 558 ? -12.655 -1.662 -4.932 1.00 78.94 558 LYS A N 1
ATOM 4524 C CA . LYS A 1 558 ? -11.586 -2.519 -5.464 1.00 78.94 558 LYS A CA 1
ATOM 4525 C C . LYS A 1 558 ? -11.802 -2.731 -6.964 1.00 78.94 558 LYS A C 1
ATOM 4527 O O . LYS A 1 558 ? -12.457 -3.681 -7.378 1.00 78.94 558 LYS A O 1
ATOM 4532 N N . GLY A 1 559 ? -11.248 -1.832 -7.773 1.00 64.81 559 GLY A N 1
ATOM 4533 C CA . GLY A 1 559 ? -11.144 -2.041 -9.218 1.00 64.81 559 GLY A CA 1
ATOM 4534 C C . GLY A 1 559 ? -10.255 -3.240 -9.572 1.00 64.81 559 GLY A C 1
ATOM 4535 O O . GLY A 1 559 ? -9.506 -3.750 -8.733 1.00 64.81 559 GLY A O 1
ATOM 4536 N N . GLY A 1 560 ? -10.309 -3.661 -10.839 1.00 58.34 560 GLY A N 1
ATOM 4537 C CA . GLY A 1 560 ? -9.358 -4.628 -11.387 1.00 58.34 560 GLY A CA 1
ATOM 4538 C C . GLY A 1 560 ? -7.911 -4.154 -11.207 1.00 58.34 560 GLY A C 1
ATOM 4539 O O . GLY A 1 560 ? -7.631 -2.954 -11.214 1.00 58.34 560 GLY A O 1
ATOM 4540 N N . GLY A 1 561 ? -6.984 -5.096 -11.016 1.00 58.00 561 GLY A N 1
ATOM 4541 C CA . GLY A 1 561 ? -5.570 -4.767 -10.840 1.00 58.00 561 GLY A CA 1
ATOM 4542 C C . GLY A 1 561 ? -5.023 -4.046 -12.071 1.00 58.00 561 GLY A C 1
ATOM 4543 O O . GLY A 1 561 ? -5.118 -4.571 -13.178 1.00 58.00 561 GLY A O 1
ATOM 4544 N N . THR A 1 562 ? -4.448 -2.855 -11.885 1.00 61.84 562 THR A N 1
ATOM 4545 C CA . THR A 1 562 ? -3.897 -2.070 -12.993 1.00 61.84 562 THR A CA 1
ATOM 4546 C C . THR A 1 562 ? -2.791 -2.847 -13.704 1.00 61.84 562 THR A C 1
ATOM 4548 O O . THR A 1 562 ? -1.788 -3.229 -13.091 1.00 61.84 562 THR A O 1
ATOM 4551 N N . LYS A 1 563 ? -2.965 -3.068 -15.014 1.00 67.62 563 LYS A N 1
ATOM 4552 C CA . LYS A 1 563 ? -1.891 -3.552 -15.885 1.00 67.62 563 LYS A CA 1
ATOM 4553 C C . LYS A 1 563 ? -0.754 -2.535 -15.806 1.00 67.62 563 LYS A C 1
ATOM 4555 O O . LYS A 1 563 ? -0.950 -1.352 -16.068 1.00 67.62 563 LYS A O 1
ATOM 4560 N N . ARG A 1 564 ? 0.415 -2.987 -15.357 1.00 80.19 564 ARG A N 1
ATOM 4561 C CA . ARG A 1 564 ? 1.628 -2.171 -15.343 1.00 80.19 564 ARG A CA 1
ATOM 4562 C C . ARG A 1 564 ? 2.302 -2.354 -16.686 1.00 80.19 564 ARG A C 1
ATOM 4564 O O . ARG A 1 564 ? 2.707 -3.470 -17.004 1.00 80.19 564 ARG A O 1
ATOM 4571 N N . GLU A 1 565 ? 2.400 -1.280 -17.455 1.00 89.12 565 GLU A N 1
ATOM 4572 C CA . GLU A 1 565 ? 3.173 -1.318 -18.687 1.00 89.12 565 GLU A CA 1
ATOM 4573 C C . GLU A 1 565 ? 4.667 -1.470 -18.378 1.00 89.12 565 GLU A C 1
ATOM 4575 O O . GLU A 1 565 ? 5.187 -0.947 -17.388 1.00 89.12 565 GLU A O 1
ATOM 4580 N N . TYR A 1 566 ? 5.323 -2.219 -19.253 1.00 92.44 566 TYR A N 1
ATOM 4581 C CA . TYR A 1 566 ? 6.757 -2.454 -19.335 1.00 92.44 566 TYR A CA 1
ATOM 4582 C C . TYR A 1 566 ? 7.114 -2.532 -20.822 1.00 92.44 566 TYR A C 1
ATOM 4584 O O . TYR A 1 5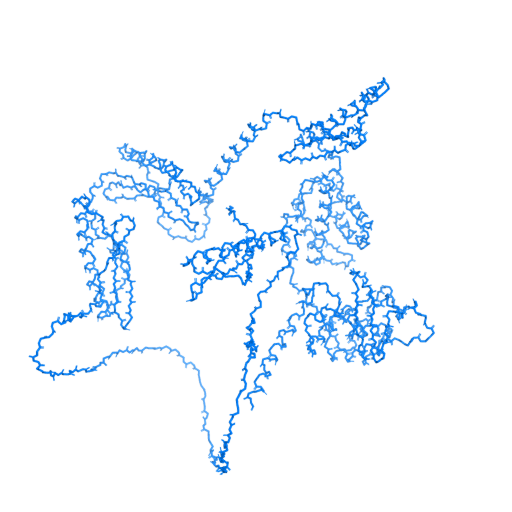66 ? 6.247 -2.816 -21.660 1.00 92.44 566 TYR A O 1
ATOM 4592 N N . LEU A 1 567 ? 8.377 -2.286 -21.148 1.00 93.81 567 LEU A N 1
ATOM 4593 C CA . LEU A 1 567 ? 8.884 -2.399 -22.511 1.00 93.81 567 LEU A CA 1
ATOM 4594 C C . LEU A 1 567 ? 9.525 -3.775 -22.730 1.00 93.81 567 LEU A C 1
ATOM 4596 O O . LEU A 1 567 ? 10.132 -4.337 -21.817 1.00 93.81 567 LEU A O 1
ATOM 4600 N N . THR A 1 568 ? 9.377 -4.324 -23.930 1.00 92.25 568 THR A N 1
ATOM 4601 C CA . THR A 1 568 ? 10.166 -5.462 -24.411 1.00 92.25 568 THR A CA 1
ATOM 4602 C C . THR A 1 568 ? 11.558 -4.991 -24.830 1.00 92.25 568 THR A C 1
ATOM 4604 O O . THR A 1 568 ? 11.791 -3.797 -25.027 1.00 92.25 568 THR A O 1
ATOM 4607 N N . VAL A 1 569 ? 12.487 -5.932 -25.011 1.00 92.38 569 VAL A N 1
ATOM 4608 C CA . VAL A 1 569 ? 13.850 -5.628 -25.475 1.00 92.38 569 VAL A CA 1
ATOM 4609 C C . VAL A 1 569 ? 13.824 -4.851 -26.800 1.00 92.38 569 VAL A C 1
ATOM 4611 O O . VAL A 1 569 ? 14.564 -3.885 -26.956 1.00 92.38 569 VAL A O 1
ATOM 4614 N N . ASP A 1 570 ? 12.927 -5.195 -27.726 1.00 93.69 570 ASP A N 1
ATOM 4615 C CA . ASP A 1 570 ? 12.844 -4.542 -29.040 1.00 93.69 570 ASP A CA 1
ATOM 4616 C C . ASP A 1 570 ? 12.112 -3.193 -29.019 1.00 93.69 570 ASP A C 1
ATOM 4618 O O . ASP A 1 570 ? 12.376 -2.338 -29.860 1.00 93.69 570 ASP A O 1
ATOM 4622 N N . GLU A 1 571 ? 11.236 -2.948 -28.041 1.00 96.19 571 GLU A N 1
ATOM 4623 C CA . GLU A 1 571 ? 10.736 -1.595 -27.762 1.00 96.19 571 GLU A CA 1
ATOM 4624 C C . GLU A 1 571 ? 11.839 -0.708 -27.159 1.00 96.19 571 GLU A C 1
ATOM 4626 O O . GLU A 1 571 ? 11.927 0.469 -27.499 1.00 96.19 571 GLU A O 1
ATOM 4631 N N . VAL A 1 572 ? 12.724 -1.264 -26.319 1.00 96.62 572 VAL A N 1
ATOM 4632 C CA . VAL A 1 572 ? 13.900 -0.538 -25.802 1.00 96.62 572 VAL A CA 1
ATOM 4633 C C . VAL A 1 572 ? 14.900 -0.227 -26.920 1.00 96.62 572 VAL A C 1
ATOM 4635 O O . VAL A 1 572 ? 15.388 0.899 -26.963 1.00 96.62 572 VAL A O 1
ATOM 4638 N N . LYS A 1 573 ? 15.155 -1.157 -27.856 1.00 96.50 573 LYS A N 1
ATOM 4639 C CA . LYS A 1 573 ? 15.954 -0.881 -29.070 1.00 96.50 573 LYS A CA 1
ATOM 4640 C C . LYS A 1 573 ? 15.371 0.302 -29.850 1.00 96.50 573 LYS A C 1
ATOM 4642 O O . LYS A 1 573 ? 16.042 1.315 -29.990 1.00 96.50 573 LYS A O 1
ATOM 4647 N N . ARG A 1 574 ? 14.081 0.252 -30.219 1.00 97.19 574 ARG A N 1
ATOM 4648 C CA . ARG A 1 574 ? 13.444 1.360 -30.958 1.00 97.19 574 ARG A CA 1
ATOM 4649 C C . ARG A 1 574 ? 13.522 2.702 -30.224 1.00 97.19 574 ARG A C 1
ATOM 4651 O O . ARG A 1 574 ? 13.697 3.720 -30.882 1.00 97.19 574 ARG A O 1
ATOM 4658 N N . LEU A 1 575 ? 13.444 2.739 -28.889 1.00 96.56 575 LEU A N 1
ATOM 4659 C CA . LEU A 1 575 ? 13.688 3.974 -28.124 1.00 96.56 575 LEU A CA 1
ATOM 4660 C C . LEU A 1 575 ? 15.137 4.472 -28.230 1.00 96.56 575 LEU A C 1
ATOM 4662 O O . LEU A 1 575 ? 15.347 5.675 -28.375 1.00 96.56 575 LEU A O 1
ATOM 4666 N N . ILE A 1 576 ? 16.128 3.579 -28.153 1.00 96.62 576 ILE A N 1
ATOM 4667 C CA . ILE A 1 576 ? 17.550 3.922 -28.332 1.00 96.62 576 ILE A CA 1
ATOM 4668 C C . ILE A 1 576 ? 17.762 4.588 -29.697 1.00 96.62 576 ILE A C 1
ATOM 4670 O O . ILE A 1 576 ? 18.368 5.662 -29.762 1.00 96.62 576 ILE A O 1
ATOM 4674 N N . ASP A 1 577 ? 17.195 3.990 -30.744 1.00 96.44 577 ASP A N 1
ATOM 4675 C CA . ASP A 1 577 ? 17.347 4.427 -32.134 1.00 96.44 577 ASP A CA 1
ATOM 4676 C C . ASP A 1 577 ? 16.526 5.697 -32.450 1.00 96.44 577 ASP A C 1
ATOM 4678 O O . ASP A 1 577 ? 16.905 6.495 -33.305 1.00 96.44 577 ASP A O 1
ATOM 4682 N N . THR A 1 578 ? 15.426 5.943 -31.726 1.00 96.25 578 THR A N 1
ATOM 4683 C CA . THR A 1 578 ? 14.574 7.133 -31.910 1.00 96.25 578 THR A CA 1
ATOM 4684 C C . THR A 1 578 ? 15.183 8.374 -31.228 1.00 96.25 578 THR A C 1
ATOM 4686 O O . THR A 1 578 ? 15.468 8.328 -30.022 1.00 96.25 578 THR A O 1
ATOM 4689 N N . PRO A 1 579 ? 15.344 9.517 -31.927 1.00 94.00 579 PRO A N 1
ATOM 4690 C CA . PRO A 1 579 ? 15.787 10.781 -31.324 1.00 94.00 579 PRO A CA 1
ATOM 4691 C C . PRO A 1 579 ? 14.841 11.289 -30.226 1.00 94.00 579 PRO A C 1
ATOM 4693 O O . PRO A 1 579 ? 13.622 11.167 -30.349 1.00 94.00 579 PRO A O 1
ATOM 4696 N N . CYS A 1 580 ? 15.374 11.905 -29.167 1.00 93.62 580 CYS A N 1
ATOM 4697 C CA . CYS A 1 580 ? 14.574 12.505 -28.101 1.00 93.62 580 CYS A CA 1
ATOM 4698 C C . CYS A 1 580 ? 14.814 14.017 -27.996 1.00 93.62 580 CYS A C 1
ATOM 4700 O O . CYS A 1 580 ? 15.943 14.493 -27.979 1.00 93.62 580 CYS A O 1
ATOM 4702 N N . LYS A 1 581 ? 13.742 14.795 -27.790 1.00 91.25 581 LYS A N 1
ATOM 4703 C CA . LYS A 1 581 ? 13.812 16.250 -27.530 1.00 91.25 581 LYS A CA 1
ATOM 4704 C C . LYS A 1 581 ? 14.616 16.619 -26.264 1.00 91.25 581 LYS A C 1
ATOM 4706 O O . LYS A 1 581 ? 14.951 17.781 -26.053 1.00 91.25 581 LYS A O 1
ATOM 4711 N N . ARG A 1 582 ? 14.888 15.643 -25.393 1.00 92.31 582 ARG A N 1
ATOM 4712 C CA . ARG A 1 582 ? 15.663 15.761 -24.149 1.00 92.31 582 ARG A CA 1
ATOM 4713 C C . ARG A 1 582 ? 16.585 14.547 -24.025 1.00 92.31 582 ARG A C 1
ATOM 4715 O O . ARG A 1 582 ? 16.231 13.563 -23.374 1.00 92.31 582 ARG A O 1
ATOM 4722 N N . GLU A 1 583 ? 17.754 14.608 -24.660 1.00 92.00 583 GLU A N 1
ATOM 4723 C CA . GLU A 1 583 ? 18.723 13.499 -24.662 1.00 92.00 583 GLU A CA 1
ATOM 4724 C C . GLU A 1 583 ? 19.202 13.114 -23.248 1.00 92.00 583 GLU A C 1
ATOM 4726 O O . GLU A 1 583 ? 19.428 11.942 -22.972 1.00 92.00 583 GLU A O 1
ATOM 4731 N N . ASP A 1 584 ? 19.224 14.045 -22.293 1.00 92.50 584 ASP A N 1
ATOM 4732 C CA . ASP A 1 584 ? 19.535 13.749 -20.888 1.00 92.50 584 ASP A CA 1
ATOM 4733 C C . ASP A 1 584 ? 18.416 12.977 -20.152 1.00 92.50 584 ASP A C 1
ATOM 4735 O O .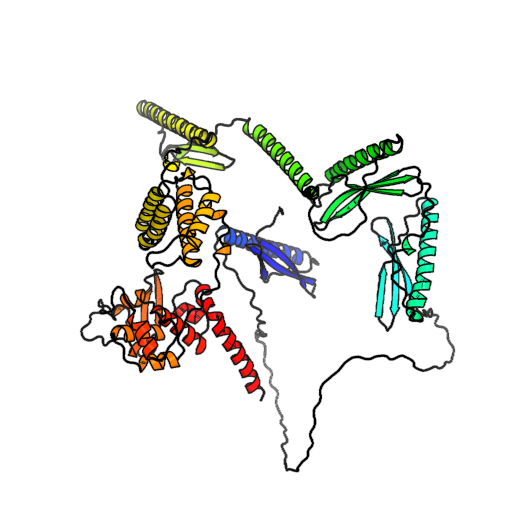 ASP A 1 584 ? 18.687 12.132 -19.295 1.00 92.50 584 ASP A O 1
ATOM 4739 N N . ILE A 1 585 ? 17.148 13.201 -20.518 1.00 94.56 585 ILE A N 1
ATOM 4740 C CA . ILE A 1 585 ? 16.014 12.388 -20.056 1.00 94.56 585 ILE A CA 1
ATOM 4741 C C . ILE A 1 585 ? 16.043 11.012 -20.732 1.00 94.56 585 ILE A C 1
ATOM 4743 O O . ILE A 1 585 ? 15.766 10.021 -20.055 1.00 94.56 585 ILE A O 1
ATOM 4747 N N . LYS A 1 586 ? 16.418 10.928 -22.018 1.00 95.31 586 LYS A N 1
ATOM 4748 C CA . LYS A 1 586 ? 16.643 9.656 -22.728 1.00 95.31 586 LYS A CA 1
ATOM 4749 C C . LYS A 1 586 ? 17.755 8.845 -22.058 1.00 95.31 586 LYS A C 1
ATOM 4751 O O . LYS A 1 586 ? 17.498 7.706 -21.673 1.00 95.31 586 LYS A O 1
ATOM 4756 N N . ALA A 1 587 ? 18.918 9.445 -21.803 1.00 95.69 587 ALA A N 1
ATOM 4757 C CA . ALA A 1 587 ? 20.024 8.828 -21.075 1.00 95.69 587 ALA A CA 1
ATOM 4758 C C . ALA A 1 587 ? 19.584 8.330 -19.688 1.00 95.69 587 ALA A C 1
ATOM 4760 O O . ALA A 1 587 ? 19.656 7.136 -19.409 1.00 95.69 587 ALA A O 1
ATOM 4761 N N . ALA A 1 588 ? 19.000 9.191 -18.847 1.00 96.50 588 ALA A N 1
ATOM 4762 C CA . ALA A 1 588 ? 18.558 8.790 -17.510 1.00 96.50 588 ALA A CA 1
ATOM 4763 C C . ALA A 1 588 ? 17.451 7.711 -17.521 1.00 96.50 588 ALA A C 1
ATOM 4765 O O . ALA A 1 588 ? 17.402 6.860 -16.626 1.00 96.50 588 ALA A O 1
ATOM 4766 N N . PHE A 1 589 ? 16.542 7.732 -18.504 1.00 96.94 589 PHE A N 1
ATOM 4767 C CA . PHE A 1 589 ? 15.496 6.716 -18.660 1.00 96.94 589 PHE A CA 1
ATOM 4768 C C . PHE A 1 589 ? 16.075 5.369 -19.107 1.00 96.94 589 PHE A C 1
ATOM 4770 O O . PHE A 1 589 ? 15.695 4.337 -18.554 1.00 96.94 589 PHE A O 1
ATOM 4777 N N . LEU A 1 590 ? 17.007 5.366 -20.064 1.00 97.38 590 LEU A N 1
ATOM 4778 C CA . LEU A 1 590 ? 17.663 4.154 -20.560 1.00 97.38 590 LEU A CA 1
ATOM 4779 C C . LEU A 1 590 ? 18.615 3.568 -19.511 1.00 97.38 590 LEU A C 1
ATOM 4781 O O . LEU A 1 590 ? 18.532 2.374 -19.237 1.00 97.38 590 LEU A O 1
ATOM 4785 N N . PHE A 1 591 ? 19.389 4.398 -18.806 1.00 97.50 591 PHE A N 1
ATOM 4786 C CA . PHE A 1 591 ? 20.114 4.013 -17.589 1.00 97.50 591 PHE A CA 1
ATOM 4787 C C . PHE A 1 591 ? 19.185 3.279 -16.607 1.00 97.50 591 PHE A C 1
ATOM 4789 O O . PHE A 1 591 ? 19.459 2.145 -16.217 1.00 97.50 591 PHE A O 1
ATOM 4796 N N . SER A 1 592 ? 18.014 3.855 -16.308 1.00 97.06 592 SER A N 1
ATOM 4797 C CA . SER A 1 592 ? 17.003 3.228 -15.441 1.00 97.06 592 SER A CA 1
ATOM 4798 C C . SER A 1 592 ? 16.375 1.949 -16.018 1.00 97.06 592 SER A C 1
ATOM 4800 O O . SER A 1 592 ? 15.902 1.118 -15.244 1.00 97.06 592 SER A O 1
ATOM 4802 N N . CYS A 1 593 ? 16.388 1.745 -17.342 1.00 97.12 593 CYS A N 1
ATOM 4803 C CA . CYS A 1 593 ? 15.986 0.478 -17.969 1.00 97.12 593 CYS A CA 1
ATOM 4804 C C . CYS A 1 593 ? 17.026 -0.631 -17.762 1.00 97.12 593 CYS A C 1
ATOM 4806 O O . CYS A 1 593 ? 16.647 -1.798 -17.739 1.00 97.12 593 CYS A O 1
ATOM 4808 N N . PHE A 1 594 ? 18.306 -0.285 -17.584 1.00 96.56 594 PHE A N 1
ATOM 4809 C CA . PHE A 1 594 ? 19.403 -1.244 -17.405 1.00 96.56 594 PHE A CA 1
ATOM 4810 C C . PHE A 1 594 ? 19.897 -1.385 -15.957 1.00 96.56 594 PHE A C 1
ATOM 4812 O O . PHE A 1 594 ? 20.643 -2.320 -15.682 1.00 96.56 594 PHE A O 1
ATOM 4819 N N . CYS A 1 595 ? 19.485 -0.507 -15.034 1.00 95.06 595 CYS A N 1
ATOM 4820 C CA . CYS A 1 595 ? 19.820 -0.590 -13.603 1.00 95.06 595 CYS A CA 1
ATOM 4821 C C . CYS A 1 595 ? 18.592 -0.623 -12.662 1.00 95.06 595 CYS A C 1
ATOM 4823 O O . CYS A 1 595 ? 18.714 -0.921 -11.477 1.00 95.06 595 CYS A O 1
ATOM 4825 N N . GLY A 1 596 ? 17.388 -0.303 -13.149 1.00 94.88 596 GLY A N 1
ATOM 4826 C CA . GLY A 1 596 ? 16.152 -0.401 -12.366 1.00 94.88 596 GLY A CA 1
ATOM 4827 C C . GLY A 1 596 ? 15.977 0.627 -11.245 1.00 94.88 596 GLY A C 1
ATOM 4828 O O . GLY A 1 596 ? 15.070 0.468 -10.419 1.00 94.88 596 GLY A O 1
ATOM 4829 N N . LEU A 1 597 ? 16.798 1.677 -11.173 1.00 95.38 597 LEU A N 1
ATOM 4830 C CA . LEU A 1 597 ? 16.637 2.756 -10.191 1.00 95.38 597 LEU A CA 1
ATOM 4831 C C . LEU A 1 597 ? 15.328 3.548 -10.399 1.00 95.38 597 LEU A C 1
ATOM 4833 O O . LEU A 1 597 ? 14.632 3.429 -11.407 1.00 95.38 597 LEU A O 1
ATOM 4837 N N . ARG A 1 598 ? 14.923 4.332 -9.392 1.00 94.38 598 ARG A N 1
ATOM 4838 C CA . ARG A 1 598 ? 13.773 5.253 -9.497 1.00 94.38 598 ARG A CA 1
ATOM 4839 C C . ARG A 1 598 ? 14.291 6.647 -9.840 1.00 94.38 598 ARG A C 1
ATOM 4841 O O . ARG A 1 598 ? 15.361 7.012 -9.374 1.00 94.38 598 ARG A O 1
ATOM 4848 N N . ILE A 1 599 ? 13.491 7.481 -10.511 1.00 93.88 599 ILE A N 1
ATOM 4849 C CA . ILE A 1 599 ? 13.883 8.873 -10.817 1.00 93.88 599 ILE A CA 1
ATOM 4850 C C . ILE A 1 599 ? 14.326 9.683 -9.586 1.00 93.88 599 ILE A C 1
ATOM 4852 O O . ILE A 1 599 ? 15.212 10.522 -9.693 1.00 93.88 599 ILE A O 1
ATOM 4856 N N . SER A 1 600 ? 13.746 9.425 -8.407 1.00 92.12 600 SER A N 1
ATOM 4857 C CA . SER A 1 600 ? 14.181 10.048 -7.149 1.00 92.12 600 SER A CA 1
ATOM 4858 C C . SER A 1 600 ? 15.604 9.667 -6.760 1.00 92.12 600 SER A C 1
ATOM 4860 O O . SER A 1 600 ? 16.326 10.495 -6.228 1.00 92.12 600 SER A O 1
ATOM 4862 N N . ASP A 1 601 ? 15.972 8.414 -7.021 1.00 94.94 601 ASP A N 1
ATOM 4863 C CA . ASP A 1 601 ? 17.252 7.824 -6.652 1.00 94.94 601 ASP A CA 1
ATOM 4864 C C . ASP A 1 601 ? 18.330 8.248 -7.671 1.00 94.94 601 ASP A C 1
ATOM 4866 O O . ASP A 1 601 ? 19.426 8.620 -7.273 1.00 94.94 601 ASP A O 1
ATOM 4870 N N . VAL A 1 602 ? 17.978 8.297 -8.968 1.00 95.25 602 VAL A N 1
ATOM 4871 C CA . VAL A 1 602 ? 18.827 8.795 -10.074 1.00 95.25 602 VAL A CA 1
ATOM 4872 C C . VAL A 1 602 ? 19.114 10.297 -9.956 1.00 95.25 602 VAL A C 1
ATOM 4874 O O . VAL A 1 602 ? 20.237 10.723 -10.191 1.00 95.25 602 VAL A O 1
ATOM 4877 N N . LYS A 1 603 ? 18.132 11.111 -9.540 1.00 93.62 603 LYS A N 1
ATOM 4878 C CA . LYS A 1 603 ? 18.327 12.555 -9.291 1.00 93.62 603 LYS A CA 1
ATOM 4879 C C . LYS A 1 603 ? 19.279 12.867 -8.139 1.00 93.62 603 LYS A C 1
ATOM 4881 O O . LYS A 1 603 ? 19.878 13.934 -8.138 1.00 93.62 603 LYS A O 1
ATOM 4886 N N . SER A 1 604 ? 19.366 11.981 -7.149 1.00 93.56 604 SER A N 1
ATOM 4887 C CA . SER A 1 604 ? 20.262 12.115 -5.993 1.00 93.56 604 SER A CA 1
ATOM 4888 C C . SER A 1 604 ? 21.542 11.285 -6.124 1.00 93.56 604 SER A C 1
ATOM 4890 O O . SER A 1 604 ? 22.257 11.123 -5.138 1.00 93.56 604 SER A O 1
ATOM 4892 N N . LEU A 1 605 ? 21.790 10.691 -7.294 1.00 95.69 605 LEU A N 1
ATOM 4893 C CA . LEU A 1 605 ? 22.962 9.866 -7.553 1.00 95.69 605 LEU A CA 1
ATOM 4894 C C . LEU A 1 605 ? 24.164 10.784 -7.785 1.00 95.69 605 LEU A C 1
ATOM 4896 O O . LEU A 1 605 ? 24.189 11.502 -8.784 1.00 95.69 605 LEU A O 1
ATOM 4900 N N . LYS A 1 606 ? 25.143 10.761 -6.878 1.00 96.44 606 LYS A N 1
ATOM 4901 C CA . LYS A 1 606 ? 26.394 11.521 -6.996 1.00 96.44 606 LYS A CA 1
ATOM 4902 C C . LYS A 1 606 ? 27.525 10.659 -7.547 1.00 96.44 606 LYS A C 1
ATOM 4904 O O . LYS A 1 606 ? 27.458 9.433 -7.459 1.00 96.44 606 LYS A O 1
ATOM 4909 N N . TRP A 1 607 ? 28.586 11.278 -8.059 1.00 96.12 607 TRP A N 1
ATOM 4910 C CA . TRP A 1 607 ? 29.748 10.546 -8.576 1.00 96.12 607 TRP A CA 1
ATOM 4911 C C . TRP A 1 607 ? 30.397 9.627 -7.533 1.00 96.12 607 TRP A C 1
ATOM 4913 O O . TRP A 1 607 ? 30.683 8.479 -7.857 1.00 96.12 607 TRP A O 1
ATOM 4923 N N . LYS A 1 608 ? 30.477 10.037 -6.258 1.00 95.88 608 LYS A N 1
ATOM 4924 C CA . LYS A 1 608 ? 30.941 9.175 -5.148 1.00 95.88 608 LYS A CA 1
ATOM 4925 C C . LYS A 1 608 ? 30.094 7.927 -4.876 1.00 95.88 608 LYS A C 1
ATOM 4927 O O . LYS A 1 608 ? 30.513 7.057 -4.121 1.00 95.88 608 LYS A O 1
ATOM 4932 N N . ASN A 1 609 ? 28.878 7.846 -5.422 1.00 95.75 609 ASN A N 1
ATOM 4933 C CA . ASN A 1 609 ? 28.043 6.647 -5.323 1.00 95.75 609 ASN A CA 1
ATOM 4934 C C . ASN A 1 609 ? 28.386 5.605 -6.398 1.00 95.75 609 ASN A C 1
ATOM 4936 O O . ASN A 1 609 ? 27.837 4.506 -6.350 1.00 95.75 609 ASN A O 1
ATOM 4940 N N . ILE A 1 610 ? 29.244 5.946 -7.365 1.00 95.38 610 ILE A N 1
ATOM 4941 C CA . ILE A 1 610 ? 29.724 5.059 -8.424 1.00 95.38 610 ILE A CA 1
ATOM 4942 C C . ILE A 1 610 ? 31.081 4.496 -7.995 1.00 95.38 610 ILE A C 1
ATOM 4944 O O . ILE A 1 610 ? 32.089 5.197 -8.028 1.00 95.38 610 ILE A O 1
ATOM 4948 N N . ILE A 1 611 ? 31.111 3.227 -7.593 1.00 94.38 611 ILE A N 1
ATOM 4949 C CA . ILE A 1 611 ? 32.337 2.544 -7.164 1.00 94.38 611 ILE A CA 1
ATOM 4950 C C . ILE A 1 611 ? 32.766 1.579 -8.266 1.00 94.38 611 ILE A C 1
ATOM 4952 O O . ILE A 1 611 ? 31.982 0.719 -8.666 1.00 94.38 611 ILE A O 1
ATOM 4956 N N . THR A 1 612 ? 3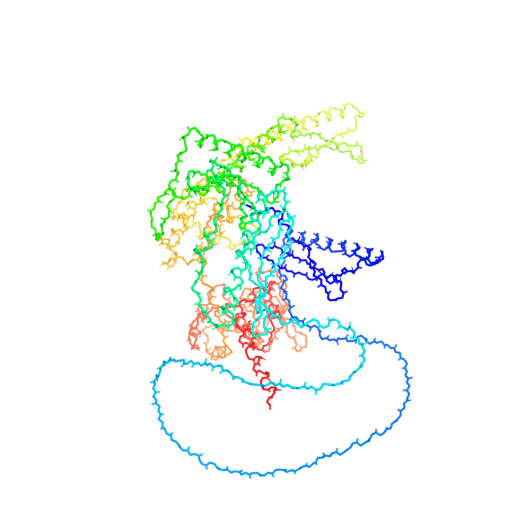4.006 1.706 -8.738 1.00 92.00 612 THR A N 1
ATOM 4957 C CA . THR A 1 612 ? 34.608 0.822 -9.746 1.00 92.00 612 THR A CA 1
ATOM 4958 C C . THR A 1 612 ? 35.792 0.082 -9.136 1.00 92.00 612 THR A C 1
ATOM 4960 O O . THR A 1 612 ? 36.768 0.701 -8.726 1.00 92.00 612 THR A O 1
ATOM 4963 N N . GLU A 1 613 ? 35.706 -1.246 -9.095 1.00 91.19 613 GLU A N 1
ATOM 4964 C CA . GLU A 1 613 ? 36.761 -2.143 -8.613 1.00 91.19 613 GLU A CA 1
ATOM 4965 C C . GLU A 1 613 ? 37.146 -3.102 -9.748 1.00 91.19 613 GLU A C 1
ATOM 4967 O O . GLU A 1 613 ? 36.424 -4.058 -10.052 1.00 91.19 613 GLU A O 1
ATOM 4972 N N . GLY A 1 614 ? 38.260 -2.809 -10.427 1.00 87.88 614 GLY A N 1
ATOM 4973 C CA . GLY A 1 614 ? 38.604 -3.455 -11.699 1.00 87.88 614 GLY A CA 1
ATOM 4974 C C . GLY A 1 614 ? 37.490 -3.264 -12.737 1.00 87.88 614 GLY A C 1
ATOM 4975 O O . GLY A 1 614 ? 36.894 -2.194 -12.823 1.00 87.88 614 GLY A O 1
ATOM 4976 N N . ASP A 1 615 ? 37.141 -4.324 -13.468 1.00 85.25 615 ASP A N 1
ATOM 4977 C CA . ASP A 1 615 ? 36.065 -4.311 -14.476 1.00 85.25 615 ASP A CA 1
ATOM 4978 C C . ASP A 1 615 ? 34.635 -4.175 -13.902 1.00 85.25 615 ASP A C 1
ATOM 4980 O O . ASP A 1 615 ? 33.654 -4.233 -14.651 1.00 85.25 615 ASP A O 1
ATOM 4984 N N . LYS A 1 616 ? 34.470 -4.061 -12.575 1.00 90.00 616 LYS A N 1
ATOM 4985 C CA . LYS A 1 616 ? 33.162 -4.081 -11.902 1.00 90.00 616 LYS A CA 1
ATOM 4986 C C . LYS A 1 616 ? 32.798 -2.713 -11.335 1.00 90.00 616 LYS A C 1
ATOM 4988 O O . LYS A 1 616 ? 33.190 -2.365 -10.222 1.00 90.00 616 LYS A O 1
ATOM 4993 N N . THR A 1 617 ? 31.957 -1.983 -12.061 1.00 94.75 617 THR A N 1
ATOM 4994 C CA . THR A 1 617 ? 31.287 -0.779 -11.550 1.00 94.75 617 THR A CA 1
ATOM 4995 C C . THR A 1 617 ? 29.964 -1.125 -10.862 1.00 94.75 617 THR A C 1
ATOM 4997 O O . THR A 1 617 ? 29.185 -1.951 -11.345 1.00 94.75 617 THR A O 1
ATOM 5000 N N . ARG A 1 618 ? 29.675 -0.467 -9.739 1.00 94.69 618 ARG A N 1
ATOM 5001 C CA . ARG A 1 618 ? 28.418 -0.577 -8.989 1.00 94.69 618 ARG A CA 1
ATOM 5002 C C . ARG A 1 618 ? 27.952 0.774 -8.452 1.00 94.69 618 ARG A C 1
ATOM 5004 O O . ARG A 1 618 ? 28.746 1.690 -8.262 1.00 94.69 618 ARG A O 1
ATOM 5011 N N . VAL A 1 619 ? 26.657 0.862 -8.175 1.00 96.19 619 VAL A N 1
ATOM 5012 C CA . VAL A 1 619 ? 26.028 1.952 -7.430 1.00 96.19 619 VAL A CA 1
ATOM 5013 C C . VAL A 1 619 ? 25.870 1.538 -5.968 1.00 96.19 619 VAL A C 1
ATOM 5015 O O . VAL A 1 619 ? 25.271 0.497 -5.686 1.00 96.19 619 VAL A O 1
ATOM 5018 N N . GLU A 1 620 ? 26.329 2.386 -5.050 1.00 96.00 620 GLU A N 1
ATOM 5019 C CA . GLU A 1 620 ? 26.031 2.299 -3.617 1.00 96.00 620 GLU A CA 1
ATOM 5020 C C . GLU A 1 620 ? 25.281 3.553 -3.152 1.00 96.00 620 GLU A C 1
ATOM 5022 O O . GLU A 1 620 ? 25.839 4.649 -3.089 1.00 96.00 620 GLU A O 1
ATOM 5027 N N . ILE A 1 621 ? 23.988 3.405 -2.838 1.00 95.00 621 ILE A N 1
ATOM 5028 C CA . ILE A 1 621 ? 23.113 4.512 -2.414 1.00 95.00 621 ILE A CA 1
ATOM 5029 C C . ILE A 1 621 ? 22.200 4.126 -1.252 1.00 95.00 621 ILE A C 1
ATOM 5031 O O . ILE A 1 621 ? 21.773 2.981 -1.120 1.00 95.00 621 ILE A O 1
ATOM 5035 N N . LEU A 1 622 ? 21.780 5.124 -0.474 1.00 93.44 622 LEU A N 1
ATOM 5036 C CA . LEU A 1 622 ? 20.627 5.009 0.415 1.00 93.44 622 LEU A CA 1
ATOM 5037 C C . LEU A 1 622 ? 19.366 5.477 -0.331 1.00 93.44 622 LEU A C 1
ATOM 5039 O O . LEU A 1 622 ? 19.190 6.664 -0.596 1.00 93.44 622 LEU A O 1
ATOM 5043 N N . GLN A 1 623 ? 18.487 4.537 -0.691 1.00 89.19 623 GLN A N 1
ATOM 5044 C CA . GLN A 1 623 ? 17.322 4.781 -1.551 1.00 89.19 623 GLN A CA 1
ATOM 5045 C C . GLN A 1 623 ? 16.430 5.920 -1.031 1.00 89.19 623 GLN A C 1
ATOM 5047 O O . GLN A 1 623 ? 15.989 5.902 0.123 1.00 89.19 623 GLN A O 1
ATOM 5052 N N . TYR A 1 624 ? 16.063 6.869 -1.900 1.00 84.31 624 TYR A N 1
ATOM 5053 C CA . TYR A 1 624 ? 15.428 8.124 -1.488 1.00 84.31 624 TYR A CA 1
ATOM 5054 C C . TYR A 1 624 ? 14.107 7.906 -0.736 1.00 84.31 624 TYR A C 1
ATOM 5056 O O . TYR A 1 624 ? 13.856 8.565 0.277 1.00 84.31 624 TYR A O 1
ATOM 5064 N N . LYS A 1 625 ? 13.267 6.978 -1.220 1.00 82.19 625 LYS A N 1
ATOM 5065 C CA . LYS A 1 625 ? 11.910 6.731 -0.695 1.00 82.19 625 LYS A CA 1
ATOM 5066 C C . LYS A 1 625 ? 11.861 5.791 0.514 1.00 82.19 625 LYS A C 1
ATOM 5068 O O . LYS A 1 625 ? 11.010 5.961 1.379 1.00 82.19 625 LYS A O 1
ATOM 5073 N N . THR A 1 626 ? 12.702 4.764 0.530 1.00 82.56 626 THR A N 1
ATOM 5074 C CA . THR A 1 626 ? 12.678 3.657 1.508 1.00 82.56 626 THR A CA 1
ATOM 5075 C C . THR A 1 626 ? 13.732 3.809 2.601 1.00 82.56 626 THR A C 1
ATOM 5077 O O . THR A 1 626 ? 13.648 3.115 3.610 1.00 82.56 626 THR A O 1
ATOM 5080 N N . LYS A 1 627 ? 14.719 4.697 2.407 1.00 87.31 627 LYS A N 1
ATOM 5081 C CA . LYS A 1 627 ? 15.873 4.913 3.296 1.00 87.31 627 LYS A CA 1
ATOM 5082 C C . LYS A 1 627 ? 16.642 3.623 3.620 1.00 87.31 627 LYS A C 1
ATOM 5084 O O . LYS A 1 627 ? 17.207 3.485 4.696 1.00 87.31 627 LYS A O 1
ATOM 5089 N N . GLN A 1 628 ? 16.636 2.671 2.686 1.00 88.38 628 GLN A N 1
ATOM 5090 C CA . GLN A 1 628 ? 17.399 1.425 2.767 1.00 88.38 628 GLN A CA 1
ATOM 5091 C C . GLN A 1 628 ? 18.662 1.538 1.905 1.00 88.38 628 GLN A C 1
ATOM 5093 O O . GLN A 1 628 ? 18.578 2.147 0.832 1.00 88.38 628 GLN A O 1
ATOM 5098 N N . PRO A 1 629 ? 19.796 0.944 2.313 1.00 92.25 629 PRO A N 1
ATOM 5099 C CA . PRO A 1 629 ? 20.946 0.802 1.431 1.00 92.25 629 PRO A CA 1
ATOM 5100 C C . PRO A 1 629 ? 20.590 -0.086 0.229 1.00 92.25 629 PRO A C 1
ATOM 5102 O O . PRO A 1 629 ? 19.833 -1.053 0.349 1.00 92.25 629 PRO A O 1
ATOM 5105 N N . LEU A 1 630 ? 21.136 0.253 -0.934 1.00 94.56 630 LEU A N 1
ATOM 5106 C CA . LEU A 1 630 ? 21.096 -0.547 -2.150 1.00 94.56 630 LEU A CA 1
ATOM 5107 C C . LEU A 1 630 ? 22.508 -0.615 -2.736 1.00 94.56 630 LEU A C 1
ATOM 5109 O O . LEU A 1 630 ? 23.092 0.415 -3.066 1.00 94.56 630 LEU A O 1
ATOM 5113 N N . TYR A 1 631 ? 22.980 -1.848 -2.899 1.00 93.25 631 TYR A N 1
ATOM 5114 C CA . TYR A 1 631 ? 24.180 -2.223 -3.637 1.00 93.25 631 TYR A CA 1
ATOM 5115 C C . TYR A 1 631 ? 23.721 -2.790 -4.982 1.00 93.25 631 TYR A C 1
ATOM 5117 O O . TYR A 1 631 ? 22.957 -3.758 -5.011 1.00 93.25 631 TYR A O 1
ATOM 5125 N N . LEU A 1 632 ? 24.122 -2.163 -6.085 1.00 94.62 632 LEU A N 1
ATOM 5126 C CA . LEU A 1 632 ? 23.586 -2.447 -7.417 1.00 94.62 632 LEU A CA 1
ATOM 5127 C C . LEU A 1 632 ? 24.718 -2.484 -8.456 1.00 94.62 632 LEU A C 1
ATOM 5129 O O . LEU A 1 632 ? 25.209 -1.425 -8.844 1.00 94.62 632 LEU A O 1
ATOM 5133 N N . PRO A 1 633 ? 25.142 -3.670 -8.928 1.00 94.62 633 PRO A N 1
ATOM 5134 C CA . PRO A 1 633 ? 26.082 -3.782 -10.041 1.00 94.62 633 PRO A CA 1
ATOM 5135 C C . PRO A 1 633 ? 25.538 -3.098 -11.303 1.00 94.62 633 PRO A C 1
ATOM 5137 O O . PRO A 1 633 ? 24.355 -3.233 -11.618 1.00 94.62 633 PRO A O 1
ATOM 5140 N N . LEU A 1 634 ? 26.397 -2.391 -12.040 1.00 94.62 634 LEU A N 1
ATOM 5141 C CA . LEU A 1 634 ? 26.053 -1.811 -13.337 1.00 94.62 634 LEU A CA 1
ATOM 5142 C C . LEU A 1 634 ? 26.584 -2.694 -14.468 1.00 94.62 634 LEU A C 1
ATOM 5144 O O . LEU A 1 634 ? 27.762 -3.037 -14.514 1.00 94.62 634 LEU A O 1
ATOM 5148 N N . ASN A 1 635 ? 25.711 -3.043 -15.411 1.00 91.88 635 ASN A N 1
ATOM 5149 C CA . ASN A 1 635 ? 26.116 -3.689 -16.659 1.00 91.88 635 ASN A CA 1
ATOM 5150 C C . ASN A 1 635 ? 26.607 -2.649 -17.687 1.00 91.88 635 ASN A C 1
ATOM 5152 O O . ASN A 1 635 ? 26.334 -1.452 -17.575 1.00 91.88 635 ASN A O 1
ATOM 5156 N N . LYS A 1 636 ? 27.294 -3.117 -18.738 1.00 93.19 636 LYS A N 1
ATOM 5157 C CA . LYS A 1 636 ? 27.868 -2.254 -19.789 1.00 93.19 636 LYS A CA 1
ATOM 5158 C C . LYS A 1 636 ? 26.826 -1.380 -20.511 1.00 93.19 636 LYS A C 1
ATOM 5160 O O . LYS A 1 636 ? 27.171 -0.293 -20.960 1.00 93.19 636 LYS A O 1
ATOM 5165 N N . GLN A 1 637 ? 25.560 -1.809 -20.592 1.00 93.62 637 GLN A N 1
ATOM 5166 C CA . GLN A 1 637 ? 24.493 -0.991 -21.184 1.00 93.62 637 GLN A CA 1
ATOM 5167 C C . GLN A 1 637 ? 24.064 0.146 -20.250 1.00 93.62 637 GLN A C 1
ATOM 5169 O O . GLN A 1 637 ? 23.859 1.254 -20.724 1.00 93.62 637 GLN A O 1
ATOM 5174 N N . ALA A 1 638 ? 23.993 -0.075 -18.933 1.00 94.31 638 ALA A N 1
ATOM 5175 C CA . ALA A 1 638 ? 23.764 1.008 -17.978 1.00 94.31 638 ALA A CA 1
ATOM 5176 C C . ALA A 1 638 ? 24.892 2.052 -18.046 1.00 94.31 638 ALA A C 1
ATOM 5178 O O . ALA A 1 638 ? 24.607 3.239 -18.173 1.00 94.31 638 ALA A O 1
ATOM 5179 N N . LEU A 1 639 ? 26.156 1.613 -18.049 1.00 93.94 639 LEU A N 1
ATOM 5180 C CA . LEU A 1 639 ? 27.316 2.509 -18.147 1.00 93.94 639 LEU A CA 1
ATOM 5181 C C . LEU A 1 639 ? 27.295 3.364 -19.427 1.00 93.94 639 LEU A C 1
ATOM 5183 O O . LEU A 1 639 ? 27.571 4.555 -19.355 1.00 93.94 639 LEU A O 1
ATOM 5187 N N . ARG A 1 640 ? 26.869 2.803 -20.570 1.00 95.25 640 ARG A N 1
ATOM 5188 C CA . ARG A 1 640 ? 26.701 3.534 -21.844 1.00 95.25 640 ARG A CA 1
ATOM 5189 C C . ARG A 1 640 ? 25.708 4.709 -21.773 1.00 95.25 640 ARG A C 1
ATOM 5191 O O . ARG A 1 640 ? 25.794 5.610 -22.599 1.00 95.25 640 ARG A O 1
ATOM 5198 N N . TRP A 1 641 ? 24.765 4.699 -20.827 1.00 95.31 641 TRP A N 1
ATOM 5199 C CA . TRP A 1 641 ? 23.763 5.762 -20.646 1.00 95.31 641 TRP A CA 1
ATOM 5200 C C . TRP A 1 641 ? 24.019 6.648 -19.418 1.00 95.31 641 TRP A C 1
ATOM 5202 O O . TRP A 1 641 ? 23.157 7.447 -19.044 1.00 95.31 641 TRP A O 1
ATOM 5212 N N . MET A 1 642 ? 25.193 6.534 -18.795 1.00 93.31 642 MET A N 1
ATOM 5213 C CA . MET A 1 642 ? 25.724 7.589 -17.933 1.00 93.31 642 MET A CA 1
ATOM 5214 C C . MET A 1 642 ? 26.398 8.659 -18.809 1.00 93.31 642 MET A C 1
ATOM 5216 O O . MET A 1 642 ? 27.024 8.302 -19.807 1.00 93.31 642 MET A O 1
ATOM 5220 N N . PRO A 1 643 ? 26.288 9.956 -18.474 1.00 89.94 643 PRO A N 1
ATOM 5221 C CA . PRO A 1 643 ? 27.091 10.983 -19.129 1.00 89.94 643 PRO A CA 1
ATOM 5222 C C . PRO A 1 643 ? 28.568 10.829 -18.751 1.00 89.94 643 PRO A C 1
ATOM 5224 O O . PRO A 1 643 ? 28.909 10.176 -17.763 1.00 89.94 643 PRO A O 1
ATOM 5227 N N . GLU A 1 644 ? 29.452 11.463 -19.514 1.00 88.12 644 GLU A N 1
ATOM 5228 C CA . GLU A 1 644 ? 30.868 11.540 -19.158 1.00 88.12 644 GLU A CA 1
ATOM 5229 C C . GLU A 1 644 ? 31.068 12.380 -17.889 1.00 88.12 644 GLU A C 1
ATOM 5231 O O . GLU A 1 644 ? 30.378 13.376 -17.668 1.00 88.12 644 GLU A O 1
ATOM 5236 N N . ARG A 1 645 ? 32.029 11.985 -17.045 1.00 88.38 645 ARG A N 1
ATOM 5237 C CA . ARG A 1 645 ? 32.298 12.680 -15.777 1.00 88.38 645 ARG A CA 1
ATOM 5238 C C . ARG A 1 645 ? 32.892 14.078 -15.986 1.00 88.38 645 ARG A C 1
ATOM 5240 O O . ARG A 1 645 ? 32.588 14.984 -15.214 1.00 88.38 645 ARG A O 1
ATOM 5247 N N . GLY A 1 646 ? 33.736 14.257 -17.005 1.00 88.25 646 GLY A N 1
ATOM 5248 C CA . GLY A 1 646 ? 34.441 15.517 -17.254 1.00 88.25 646 GLY A CA 1
ATOM 5249 C C . GLY A 1 646 ? 35.160 16.031 -15.999 1.00 88.25 646 GLY A C 1
ATOM 5250 O O . GLY A 1 646 ? 35.852 15.277 -15.318 1.00 88.25 646 GLY A O 1
ATOM 5251 N N . SER A 1 647 ? 34.949 17.305 -15.671 1.00 86.94 647 SER A N 1
ATOM 5252 C CA . SER A 1 647 ? 35.481 17.973 -14.475 1.00 86.94 647 SER A CA 1
ATOM 5253 C C . SER A 1 647 ? 34.625 17.810 -13.204 1.00 86.94 647 SER A C 1
ATOM 5255 O O . SER A 1 647 ? 34.907 18.465 -12.202 1.00 86.94 647 SER A O 1
ATOM 5257 N N . ALA A 1 648 ? 33.580 16.971 -13.209 1.00 90.56 648 ALA A N 1
ATOM 5258 C CA . ALA A 1 648 ? 32.657 16.855 -12.079 1.00 90.56 648 ALA A CA 1
ATOM 5259 C C . ALA A 1 648 ? 33.316 16.249 -10.823 1.00 90.56 648 ALA A C 1
ATOM 5261 O O . ALA A 1 648 ? 34.017 15.227 -10.876 1.00 90.56 648 ALA A O 1
ATOM 5262 N N . SER A 1 649 ? 33.046 16.859 -9.669 1.00 93.44 649 SER A N 1
ATOM 5263 C CA . SER A 1 649 ? 33.531 16.403 -8.367 1.00 93.44 649 SER A CA 1
ATOM 5264 C C . SER A 1 649 ? 32.767 15.171 -7.873 1.00 93.44 649 SER A C 1
ATOM 5266 O O . SER A 1 649 ? 31.688 14.833 -8.358 1.00 93.44 649 SER A O 1
ATOM 5268 N N . ASP A 1 650 ? 33.312 14.506 -6.856 1.00 92.75 650 ASP A N 1
ATOM 5269 C CA . ASP A 1 650 ? 32.672 13.361 -6.197 1.00 92.75 650 ASP A CA 1
ATOM 5270 C C . ASP A 1 650 ? 31.316 13.713 -5.551 1.00 92.75 650 ASP A C 1
ATOM 5272 O O . ASP A 1 650 ? 30.453 12.844 -5.389 1.00 92.75 650 ASP A O 1
ATOM 5276 N N . GLU A 1 651 ? 31.095 14.989 -5.220 1.00 94.00 651 GLU A N 1
ATOM 5277 C CA . GLU A 1 651 ? 29.833 15.485 -4.670 1.00 94.00 651 GLU A CA 1
ATOM 5278 C C . GLU A 1 651 ? 28.821 15.935 -5.735 1.00 94.00 651 GLU A C 1
ATOM 5280 O O . GLU A 1 651 ? 27.666 16.189 -5.384 1.00 94.00 651 GLU A O 1
ATOM 5285 N N . ASP A 1 652 ? 29.190 16.017 -7.012 1.00 94.56 652 ASP A N 1
ATOM 5286 C CA . ASP A 1 652 ? 28.258 16.420 -8.066 1.00 94.56 652 ASP A CA 1
ATOM 5287 C C . ASP A 1 652 ? 27.309 15.283 -8.456 1.00 94.56 652 ASP A C 1
ATOM 5289 O O . ASP A 1 652 ? 27.644 14.097 -8.379 1.00 94.56 652 ASP A O 1
ATOM 5293 N N . ASN A 1 653 ? 26.097 15.646 -8.882 1.00 94.69 653 ASN A N 1
ATOM 5294 C CA . ASN A 1 653 ? 25.113 14.679 -9.363 1.00 94.69 653 ASN A CA 1
ATOM 5295 C C . ASN A 1 653 ? 25.532 14.135 -10.738 1.00 94.69 653 ASN A C 1
ATOM 5297 O O . ASN A 1 653 ? 25.890 14.908 -11.623 1.00 94.69 653 ASN A O 1
ATOM 5301 N N . VAL A 1 654 ? 25.377 12.827 -10.954 1.00 95.00 654 VAL A N 1
ATOM 5302 C CA . VAL A 1 654 ? 25.632 12.158 -12.244 1.00 95.00 654 VAL A CA 1
ATOM 5303 C C . VAL A 1 654 ? 24.693 12.680 -13.338 1.00 95.00 654 VAL A C 1
ATOM 5305 O O . VAL A 1 654 ? 25.091 12.786 -14.488 1.00 95.00 654 VAL A O 1
ATOM 5308 N N . PHE A 1 655 ? 23.453 13.047 -12.995 1.00 94.38 655 PHE A N 1
ATOM 5309 C CA . PHE A 1 655 ? 22.453 13.555 -13.945 1.00 94.38 655 PHE A CA 1
ATOM 5310 C C . PHE A 1 655 ? 21.936 14.954 -13.535 1.00 94.38 655 PHE A C 1
ATOM 5312 O O . PHE A 1 655 ? 20.793 15.079 -13.077 1.00 94.38 655 PHE A O 1
ATOM 5319 N N . PRO A 1 656 ? 22.754 16.020 -13.659 1.00 90.00 656 PRO A N 1
ATOM 5320 C CA . PRO A 1 656 ? 22.478 17.321 -13.041 1.00 90.00 656 PRO A CA 1
ATOM 5321 C C . PRO A 1 656 ? 21.343 18.112 -13.717 1.00 90.00 656 PRO A C 1
ATOM 5323 O O . PRO A 1 656 ? 20.661 18.893 -13.059 1.00 90.00 656 PRO A O 1
ATOM 5326 N N . THR A 1 657 ? 21.095 17.897 -15.011 1.00 89.75 657 THR A N 1
ATOM 5327 C CA . THR A 1 657 ? 20.130 18.662 -15.828 1.00 89.75 657 THR A CA 1
ATOM 5328 C C . THR A 1 657 ? 18.683 18.142 -15.766 1.00 89.75 657 THR A C 1
ATOM 5330 O O . THR A 1 657 ? 17.782 18.705 -16.403 1.00 89.75 657 THR A O 1
ATOM 5333 N N . LEU A 1 658 ? 18.416 17.077 -14.995 1.00 90.88 658 LEU A N 1
ATOM 5334 C CA . LEU A 1 658 ? 17.086 16.465 -14.906 1.00 90.88 658 LEU A CA 1
ATOM 5335 C C . LEU A 1 658 ? 16.071 17.395 -14.214 1.00 90.88 658 LEU A C 1
ATOM 5337 O O . LEU A 1 658 ? 16.252 17.758 -13.050 1.00 90.88 658 LEU A O 1
ATOM 5341 N N . PRO A 1 659 ? 14.939 17.724 -14.866 1.00 86.06 659 PRO A N 1
ATOM 5342 C CA . PRO A 1 659 ? 14.034 18.756 -14.381 1.00 86.06 659 PRO A CA 1
ATOM 5343 C C . PRO A 1 659 ? 13.284 18.262 -13.142 1.00 86.06 659 PRO A C 1
ATOM 5345 O O . PRO A 1 659 ? 12.958 17.079 -13.030 1.00 86.06 659 PRO A O 1
ATOM 5348 N N . SER A 1 660 ? 12.988 19.144 -12.183 1.00 75.25 660 SER A N 1
ATOM 5349 C CA . SER A 1 660 ? 12.367 18.752 -10.903 1.00 75.25 660 SER A CA 1
ATOM 5350 C C . SER A 1 660 ? 11.029 18.015 -11.092 1.00 75.25 660 SER A C 1
ATOM 5352 O O . SER A 1 660 ? 10.771 17.020 -10.404 1.00 75.25 660 SER A O 1
ATOM 5354 N N . LYS A 1 661 ? 10.248 18.441 -12.090 1.00 69.38 661 LYS A N 1
ATOM 5355 C CA . LYS A 1 661 ? 8.991 17.869 -12.602 1.00 69.38 661 LYS A CA 1
ATOM 5356 C C . LYS A 1 661 ? 9.057 17.805 -14.142 1.00 69.38 661 LYS A C 1
ATOM 5358 O O . LYS A 1 661 ? 10.059 18.215 -14.711 1.00 69.38 661 LYS A O 1
ATOM 5363 N N . ASN A 1 662 ? 7.970 17.366 -14.777 1.00 74.06 662 ASN A N 1
ATOM 5364 C CA . ASN A 1 662 ? 7.746 17.333 -16.230 1.00 74.06 662 ASN A CA 1
ATOM 5365 C C . ASN A 1 662 ? 8.633 16.303 -16.963 1.00 74.06 662 ASN A C 1
ATOM 5367 O O . ASN A 1 662 ? 9.835 16.483 -17.138 1.00 74.06 662 ASN A O 1
ATOM 5371 N N . TYR A 1 663 ? 8.011 15.201 -17.388 1.00 84.62 663 TYR A N 1
ATOM 5372 C CA . TYR A 1 663 ? 8.637 14.085 -18.125 1.00 84.62 663 TYR A CA 1
ATOM 5373 C C . TYR A 1 663 ? 7.842 13.741 -19.390 1.00 84.62 663 TYR A C 1
ATOM 5375 O O . TYR A 1 663 ? 7.875 12.620 -19.892 1.00 84.62 663 TYR A O 1
ATOM 5383 N N . ASP A 1 664 ? 7.076 14.711 -19.873 1.00 82.62 664 ASP A N 1
ATOM 5384 C CA . ASP A 1 664 ? 5.965 14.517 -20.803 1.00 82.62 664 ASP A CA 1
ATOM 5385 C C . ASP A 1 664 ? 6.450 14.290 -22.248 1.00 82.62 664 ASP A C 1
ATOM 5387 O O . ASP A 1 664 ? 5.745 13.693 -23.060 1.00 82.62 664 ASP A O 1
ATOM 5391 N N . CYS A 1 665 ? 7.727 14.597 -22.508 1.00 89.69 665 CYS A N 1
ATOM 5392 C CA . CYS A 1 665 ? 8.460 14.155 -23.691 1.00 89.69 665 CYS A CA 1
ATOM 5393 C C . CYS A 1 665 ? 8.644 12.626 -23.773 1.00 89.69 665 CYS A C 1
ATOM 5395 O O . CYS A 1 665 ? 8.855 12.116 -24.867 1.00 89.69 665 CYS A O 1
ATOM 5397 N N . ILE A 1 666 ? 8.549 11.865 -22.669 1.00 94.31 666 ILE A N 1
ATOM 5398 C CA . ILE A 1 666 ? 8.679 10.395 -22.702 1.00 94.31 666 ILE A CA 1
ATOM 5399 C C . ILE A 1 666 ? 7.485 9.746 -23.431 1.00 94.31 666 ILE A C 1
ATOM 5401 O O . ILE A 1 666 ? 7.733 8.942 -24.332 1.00 94.31 666 ILE A O 1
ATOM 5405 N N . PRO A 1 667 ? 6.214 10.089 -23.130 1.00 93.31 667 PRO A N 1
ATOM 5406 C CA . PRO A 1 667 ? 5.068 9.731 -23.969 1.00 93.31 667 PRO A CA 1
ATOM 5407 C C . PRO A 1 667 ? 5.218 10.095 -25.454 1.00 93.31 667 PRO A C 1
ATOM 5409 O O . PRO A 1 667 ? 4.837 9.303 -26.313 1.00 93.31 667 PRO A O 1
ATOM 5412 N N . GLU A 1 668 ? 5.767 11.271 -25.771 1.00 92.56 668 GLU A N 1
ATOM 5413 C CA . GLU A 1 668 ? 5.949 11.736 -27.156 1.00 92.56 668 GLU A CA 1
ATOM 5414 C C . GLU A 1 668 ? 7.019 10.925 -27.900 1.00 92.56 668 GLU A C 1
ATOM 5416 O O . GLU A 1 668 ? 6.745 10.372 -28.963 1.00 92.56 668 GLU A O 1
ATOM 5421 N N . TRP A 1 669 ? 8.201 10.780 -27.298 1.00 96.19 669 TRP A N 1
ATOM 5422 C CA . TRP A 1 669 ? 9.321 9.971 -27.790 1.00 96.19 669 TRP A CA 1
ATOM 5423 C C . TRP A 1 669 ? 8.943 8.490 -27.942 1.00 96.19 669 TRP A C 1
ATOM 5425 O O . TRP A 1 669 ? 9.275 7.862 -28.944 1.00 96.19 669 TRP A O 1
ATOM 5435 N N . SER A 1 670 ? 8.153 7.945 -27.011 1.00 95.81 670 SER A N 1
ATOM 5436 C CA . SER A 1 670 ? 7.635 6.573 -27.114 1.00 95.81 670 SER A CA 1
ATOM 5437 C C . SER A 1 670 ? 6.661 6.411 -28.281 1.00 95.81 670 SER A C 1
ATOM 5439 O O . SER A 1 670 ? 6.724 5.414 -28.998 1.00 95.81 670 SER A O 1
ATOM 5441 N N . ARG A 1 671 ? 5.797 7.405 -28.528 1.00 94.88 671 ARG A N 1
ATOM 5442 C CA . ARG A 1 671 ? 4.907 7.402 -29.697 1.00 94.88 671 ARG A CA 1
ATOM 5443 C C . ARG A 1 671 ? 5.705 7.469 -31.004 1.00 94.88 671 ARG A C 1
ATOM 5445 O O . ARG A 1 671 ? 5.383 6.728 -31.926 1.00 94.88 671 ARG A O 1
ATOM 5452 N N . ALA A 1 672 ? 6.757 8.290 -31.058 1.00 95.19 672 ALA A N 1
ATOM 5453 C CA . ALA A 1 672 ? 7.667 8.368 -32.204 1.00 95.19 672 ALA A CA 1
ATOM 5454 C C . ALA A 1 672 ? 8.396 7.033 -32.469 1.00 95.19 672 ALA A C 1
ATOM 5456 O O . ALA A 1 672 ? 8.517 6.625 -33.618 1.00 95.19 672 ALA A O 1
ATOM 5457 N N . ALA A 1 673 ? 8.766 6.292 -31.419 1.00 95.69 673 ALA A N 1
ATOM 5458 C CA . ALA A 1 673 ? 9.339 4.942 -31.508 1.00 95.69 673 ALA A CA 1
ATOM 5459 C C . ALA A 1 673 ? 8.320 3.828 -31.866 1.00 95.69 673 ALA A C 1
ATOM 5461 O O . ALA A 1 673 ? 8.622 2.632 -31.755 1.00 95.69 673 ALA A O 1
ATOM 5462 N N . GLY A 1 674 ? 7.086 4.183 -32.245 1.00 95.31 674 GLY A N 1
ATOM 5463 C CA . GLY A 1 674 ? 6.025 3.224 -32.561 1.00 95.31 674 GLY A CA 1
ATOM 5464 C C . GLY A 1 674 ? 5.575 2.397 -31.351 1.00 95.31 674 GLY A C 1
ATOM 5465 O O . GLY A 1 674 ? 5.329 1.196 -31.478 1.00 95.31 674 GLY A O 1
ATOM 5466 N N . ILE A 1 675 ? 5.526 2.997 -30.156 1.00 95.75 675 ILE A N 1
ATOM 5467 C CA . ILE A 1 675 ? 5.092 2.338 -28.915 1.00 95.75 675 ILE A CA 1
ATOM 5468 C C . ILE A 1 675 ? 3.750 2.934 -28.477 1.00 95.75 675 ILE A C 1
ATOM 5470 O O . ILE A 1 675 ? 3.666 4.072 -28.023 1.00 95.75 675 ILE A O 1
ATOM 5474 N N . SER A 1 676 ? 2.684 2.136 -28.577 1.00 91.62 676 SER A N 1
ATOM 5475 C CA . SER A 1 676 ? 1.308 2.521 -28.212 1.00 91.62 676 SER A CA 1
ATOM 5476 C C . SER A 1 676 ? 1.019 2.490 -26.702 1.00 91.62 676 SER A C 1
ATOM 5478 O O . SER A 1 676 ? -0.055 2.901 -26.259 1.00 91.62 676 SER A O 1
ATOM 5480 N N . LYS A 1 677 ? 1.962 2.001 -25.890 1.00 92.06 677 LYS A N 1
ATOM 5481 C CA . LYS A 1 677 ? 1.844 1.914 -24.426 1.00 92.06 677 LYS A CA 1
ATOM 5482 C C . LYS A 1 677 ? 1.929 3.296 -23.778 1.00 92.06 677 LYS A C 1
ATOM 5484 O O . LYS A 1 677 ? 2.682 4.160 -24.216 1.00 92.06 677 LYS A O 1
ATOM 5489 N N . HIS A 1 678 ? 1.243 3.480 -22.649 1.00 90.06 678 HIS A N 1
ATOM 5490 C CA . HIS A 1 678 ? 1.399 4.687 -21.835 1.00 90.06 678 HIS A CA 1
ATOM 5491 C C . HIS A 1 678 ? 2.716 4.648 -21.036 1.00 90.06 678 HIS A C 1
ATOM 5493 O O . HIS A 1 678 ? 2.761 4.207 -19.883 1.00 90.06 678 HIS A O 1
ATOM 5499 N N . VAL A 1 679 ? 3.806 5.084 -21.670 1.00 93.62 679 VAL A N 1
ATOM 5500 C CA . VAL A 1 679 ? 5.141 5.117 -21.062 1.00 93.62 679 VAL A CA 1
ATOM 5501 C C . VAL A 1 679 ? 5.294 6.354 -20.173 1.00 93.62 679 VAL A C 1
ATOM 5503 O O . VAL A 1 679 ? 5.211 7.490 -20.626 1.00 93.62 679 VAL A O 1
ATOM 5506 N N . THR A 1 680 ? 5.568 6.125 -18.890 1.00 93.06 680 THR A N 1
ATOM 5507 C CA . THR A 1 680 ? 6.023 7.150 -17.933 1.00 93.06 680 THR A CA 1
ATOM 5508 C C . THR A 1 680 ? 7.412 6.770 -17.431 1.00 93.06 680 THR A C 1
ATOM 5510 O O . THR A 1 680 ? 7.802 5.612 -17.565 1.00 93.06 680 THR A O 1
ATOM 5513 N N . TYR A 1 681 ? 8.160 7.676 -16.788 1.00 94.38 681 TYR A N 1
ATOM 5514 C CA . TYR A 1 681 ? 9.523 7.348 -16.337 1.00 94.38 681 TYR A CA 1
ATOM 5515 C C . TYR A 1 681 ? 9.592 6.058 -15.494 1.00 94.38 681 TYR A C 1
ATOM 5517 O O . TYR A 1 681 ? 10.523 5.277 -15.654 1.00 94.38 681 TYR A O 1
ATOM 5525 N N . HIS A 1 682 ? 8.601 5.770 -14.636 1.00 93.38 682 HIS A N 1
ATOM 5526 C CA . HIS A 1 682 ? 8.608 4.553 -13.804 1.00 93.38 682 HIS A CA 1
ATOM 5527 C C . HIS A 1 682 ? 8.494 3.240 -14.605 1.00 93.38 682 HIS A C 1
ATOM 5529 O O . HIS A 1 682 ? 8.833 2.181 -14.077 1.00 93.38 682 HIS A O 1
ATOM 5535 N N . VAL A 1 683 ? 8.078 3.306 -15.875 1.00 95.12 683 VAL A N 1
ATOM 5536 C CA . VAL A 1 683 ? 8.068 2.157 -16.790 1.00 95.12 683 VAL A CA 1
ATOM 5537 C C . VAL A 1 683 ? 9.486 1.640 -17.036 1.00 95.12 683 VAL A C 1
ATOM 5539 O O . VAL A 1 683 ? 9.638 0.431 -17.095 1.00 95.12 683 VAL A O 1
ATOM 5542 N N . SER A 1 684 ? 10.532 2.480 -17.027 1.00 96.12 684 SER A N 1
ATOM 5543 C CA . SER A 1 684 ? 11.939 2.022 -17.103 1.00 96.12 684 SER A CA 1
ATOM 5544 C C . SER A 1 684 ? 12.282 0.947 -16.060 1.00 96.12 684 SER A C 1
ATOM 5546 O O . SER A 1 684 ? 12.840 -0.099 -16.375 1.00 96.12 684 SER A O 1
ATOM 5548 N N . ARG A 1 685 ? 11.838 1.137 -14.816 1.00 95.44 685 ARG A N 1
ATOM 5549 C CA . ARG A 1 685 ? 12.026 0.183 -13.716 1.00 95.44 685 ARG A CA 1
ATOM 5550 C C . ARG A 1 685 ? 11.131 -1.061 -13.824 1.00 95.44 685 ARG A C 1
ATOM 5552 O O . ARG A 1 685 ? 11.483 -2.109 -13.283 1.00 95.44 685 ARG A O 1
ATOM 5559 N N . HIS A 1 686 ? 9.984 -0.970 -14.499 1.00 94.12 686 HIS A N 1
ATOM 5560 C CA . HIS A 1 686 ? 9.162 -2.138 -14.853 1.00 94.12 686 HIS A CA 1
ATOM 5561 C C . HIS A 1 686 ? 9.748 -2.912 -16.043 1.00 94.12 686 HIS A C 1
ATOM 5563 O O . HIS A 1 686 ? 9.649 -4.137 -16.071 1.00 94.12 686 HIS A O 1
ATOM 5569 N N . THR A 1 687 ? 10.413 -2.217 -16.966 1.00 95.38 687 THR A N 1
ATOM 5570 C CA . THR A 1 687 ? 11.214 -2.771 -18.060 1.00 95.38 687 THR A CA 1
ATOM 5571 C C . THR A 1 687 ? 12.410 -3.535 -17.505 1.00 95.38 687 THR A C 1
ATOM 5573 O O . THR A 1 687 ? 12.471 -4.734 -17.734 1.00 95.38 687 THR A O 1
ATOM 5576 N N . PHE A 1 688 ? 13.271 -2.917 -16.683 1.00 96.00 688 PHE A N 1
ATOM 5577 C CA . PHE A 1 688 ? 14.402 -3.596 -16.026 1.00 96.00 688 PHE A CA 1
ATOM 5578 C C . PHE A 1 688 ? 13.966 -4.893 -15.333 1.00 96.00 688 PHE A C 1
ATOM 5580 O O . PHE A 1 688 ? 14.445 -5.974 -15.655 1.00 96.00 688 PHE A O 1
ATOM 5587 N N . ALA A 1 689 ? 12.975 -4.798 -14.440 1.00 93.94 689 ALA A N 1
ATOM 5588 C CA . ALA A 1 689 ? 12.477 -5.947 -13.690 1.00 93.94 689 ALA A CA 1
ATOM 5589 C C . ALA A 1 689 ? 11.883 -7.053 -14.577 1.00 93.94 689 ALA A C 1
ATOM 5591 O O . ALA A 1 689 ? 11.965 -8.227 -14.227 1.00 93.94 689 ALA A O 1
ATOM 5592 N N . THR A 1 690 ? 11.262 -6.690 -15.703 1.00 91.44 690 THR A N 1
ATOM 5593 C CA . THR A 1 690 ? 10.753 -7.669 -16.666 1.00 91.44 690 THR A CA 1
ATOM 5594 C C . THR A 1 690 ? 11.887 -8.272 -17.496 1.00 91.44 690 THR A C 1
ATOM 5596 O O . THR A 1 690 ? 11.860 -9.477 -17.730 1.00 91.44 690 THR A O 1
ATOM 5599 N N . MET A 1 691 ? 12.891 -7.490 -17.906 1.00 92.19 691 MET A N 1
ATOM 5600 C CA . MET A 1 691 ? 14.045 -7.976 -18.669 1.00 92.19 691 MET A CA 1
ATOM 5601 C C . MET A 1 691 ? 14.887 -8.953 -17.848 1.00 92.19 691 MET A C 1
ATOM 5603 O O . MET A 1 691 ? 15.146 -10.038 -18.347 1.00 92.19 691 MET A O 1
ATOM 5607 N N . GLU A 1 692 ? 15.203 -8.647 -16.587 1.00 92.31 692 GLU A N 1
ATOM 5608 C CA . GLU A 1 692 ? 15.899 -9.558 -15.659 1.00 92.31 692 GLU A CA 1
ATOM 5609 C C . GLU A 1 692 ? 15.206 -10.933 -15.580 1.00 92.31 692 GLU A C 1
ATOM 5611 O O . GLU A 1 692 ? 15.805 -11.967 -15.888 1.00 92.31 692 GLU A O 1
ATOM 5616 N N . LEU A 1 693 ? 13.901 -10.951 -15.276 1.00 90.44 693 LEU A N 1
ATOM 5617 C CA . LEU A 1 693 ? 13.102 -12.183 -15.235 1.00 90.44 693 LEU A CA 1
ATOM 5618 C C . LEU A 1 693 ? 13.063 -12.890 -16.606 1.00 90.44 693 LEU A C 1
ATOM 5620 O O . LEU A 1 693 ? 13.188 -14.113 -16.687 1.00 90.44 693 LEU A O 1
ATOM 5624 N N . THR A 1 694 ? 12.922 -12.126 -17.696 1.00 86.56 694 THR A N 1
ATOM 5625 C CA . THR A 1 694 ? 12.893 -12.647 -19.077 1.00 86.56 694 THR A CA 1
ATOM 5626 C C . THR A 1 694 ? 14.243 -13.228 -19.502 1.00 86.56 694 THR A C 1
ATOM 5628 O O . THR A 1 694 ? 14.268 -14.223 -20.219 1.00 86.56 694 THR A O 1
ATOM 5631 N N . MET A 1 695 ? 15.358 -12.710 -18.988 1.00 86.69 695 MET A N 1
ATOM 5632 C CA . MET A 1 695 ? 16.709 -13.227 -19.228 1.00 86.69 695 MET A CA 1
ATOM 5633 C C . MET A 1 695 ? 17.055 -14.419 -18.323 1.00 86.69 695 MET A C 1
ATOM 5635 O O . MET A 1 695 ? 17.865 -15.250 -18.711 1.00 86.69 695 MET A O 1
ATOM 5639 N N . GLY A 1 696 ? 16.373 -14.582 -17.182 1.00 84.81 696 GLY A N 1
ATOM 5640 C CA . GLY A 1 696 ? 16.480 -15.774 -16.327 1.00 84.81 696 GLY A CA 1
ATOM 5641 C C . GLY A 1 696 ? 16.845 -15.510 -14.869 1.00 84.81 696 GLY A C 1
ATOM 5642 O O . GLY A 1 696 ? 16.922 -16.466 -14.101 1.00 84.81 696 GLY A O 1
ATOM 5643 N N . ALA A 1 697 ? 17.025 -14.250 -14.462 1.00 89.31 697 ALA A N 1
ATOM 5644 C CA . ALA A 1 697 ? 17.188 -13.914 -13.054 1.00 89.31 697 ALA A CA 1
ATOM 5645 C C . ALA A 1 697 ? 15.945 -14.336 -12.255 1.00 89.31 697 ALA A C 1
ATOM 5647 O O . ALA A 1 697 ? 14.807 -14.209 -12.714 1.00 89.31 697 ALA A O 1
ATOM 5648 N N . ASP A 1 698 ? 16.147 -14.826 -11.034 1.00 89.69 698 ASP A N 1
ATOM 5649 C CA . ASP A 1 698 ? 15.042 -15.247 -10.184 1.00 89.69 698 ASP A CA 1
ATOM 5650 C C . ASP A 1 698 ? 14.307 -14.045 -9.549 1.00 89.69 698 ASP A C 1
ATOM 5652 O O . ASP A 1 698 ? 14.763 -12.893 -9.548 1.00 89.69 698 ASP A O 1
ATOM 5656 N N . LEU A 1 699 ? 13.133 -14.317 -8.972 1.00 90.06 699 LEU A N 1
ATOM 5657 C CA . LEU A 1 699 ? 12.276 -13.290 -8.380 1.00 90.06 699 LEU A CA 1
ATOM 5658 C C . LEU A 1 699 ? 12.898 -12.602 -7.153 1.00 90.06 699 LEU A C 1
ATOM 5660 O O . LEU A 1 699 ? 12.617 -11.426 -6.919 1.00 90.06 699 LEU A O 1
ATOM 5664 N N . TYR A 1 700 ? 13.705 -13.308 -6.360 1.00 91.88 700 TYR A N 1
ATOM 5665 C CA . TYR A 1 700 ? 14.386 -12.766 -5.187 1.00 91.88 700 TYR A CA 1
ATOM 5666 C C . TYR A 1 700 ? 15.582 -11.901 -5.600 1.00 91.88 700 TYR A C 1
ATOM 5668 O O . TYR A 1 700 ? 15.651 -10.756 -5.152 1.00 91.88 700 TYR A O 1
ATOM 5676 N N . THR A 1 701 ? 16.442 -12.361 -6.515 1.00 92.62 701 THR A N 1
ATOM 5677 C CA . THR A 1 701 ? 17.548 -11.550 -7.066 1.00 92.62 701 THR A CA 1
ATOM 5678 C C . THR A 1 701 ? 17.022 -10.275 -7.722 1.00 92.62 701 THR A C 1
ATOM 5680 O O . THR A 1 701 ? 17.415 -9.176 -7.326 1.00 92.62 701 THR A O 1
ATOM 5683 N N . THR A 1 702 ? 16.013 -10.387 -8.596 1.00 93.44 702 THR A N 1
ATOM 5684 C CA . THR A 1 702 ? 15.316 -9.224 -9.180 1.00 93.44 702 THR A CA 1
ATOM 5685 C C . THR A 1 702 ? 14.765 -8.294 -8.087 1.00 93.44 702 THR A C 1
ATOM 5687 O O . THR A 1 702 ? 14.878 -7.070 -8.166 1.00 93.44 702 THR A O 1
ATOM 5690 N N . SER A 1 703 ? 14.201 -8.853 -7.009 1.00 93.75 703 SER A N 1
ATOM 5691 C CA . SER A 1 703 ? 13.692 -8.082 -5.867 1.00 93.75 703 SER A CA 1
ATOM 5692 C C . SER A 1 703 ? 14.786 -7.346 -5.081 1.00 93.75 703 SER A C 1
ATOM 5694 O O . SER A 1 703 ? 14.491 -6.306 -4.485 1.00 93.75 703 SER A O 1
ATOM 5696 N N . LYS A 1 704 ? 16.023 -7.859 -5.056 1.00 94.12 704 LYS A N 1
ATOM 5697 C CA . LYS A 1 704 ? 17.166 -7.229 -4.379 1.00 94.12 704 LYS A CA 1
ATOM 5698 C C . LYS A 1 704 ? 17.847 -6.173 -5.244 1.00 94.12 704 LYS A C 1
ATOM 5700 O O . LYS A 1 704 ? 18.061 -5.082 -4.727 1.00 94.12 704 LYS A O 1
ATOM 5705 N N . LEU A 1 705 ? 18.040 -6.414 -6.544 1.00 94.19 705 LEU A N 1
ATOM 5706 C CA . LEU A 1 705 ? 18.515 -5.401 -7.505 1.00 94.19 705 LEU A CA 1
ATOM 5707 C C . LEU A 1 705 ? 17.595 -4.167 -7.526 1.00 94.19 705 LEU A C 1
ATOM 5709 O O . LEU A 1 705 ? 18.040 -3.024 -7.505 1.00 94.19 705 LEU A O 1
ATOM 5713 N N . LEU A 1 706 ? 16.279 -4.384 -7.448 1.00 93.62 706 LEU A N 1
ATOM 5714 C CA . LEU A 1 706 ? 15.301 -3.302 -7.301 1.00 93.62 706 LEU A CA 1
ATOM 5715 C C . LEU A 1 706 ? 15.368 -2.586 -5.934 1.00 93.62 706 LEU A C 1
ATOM 5717 O O . LEU A 1 706 ? 14.818 -1.487 -5.790 1.00 93.62 706 LEU A O 1
ATOM 5721 N N . GLY A 1 707 ? 15.958 -3.186 -4.902 1.00 91.50 707 GLY A N 1
ATOM 5722 C CA . GLY A 1 707 ? 15.824 -2.747 -3.514 1.00 91.50 707 GLY A CA 1
ATOM 5723 C C . GLY A 1 707 ? 14.356 -2.710 -3.075 1.00 91.50 707 GLY A C 1
ATOM 5724 O O . GLY A 1 707 ? 13.795 -1.647 -2.793 1.00 91.50 707 GLY A O 1
ATOM 5725 N N . HIS A 1 708 ? 13.698 -3.869 -3.087 1.00 92.31 708 HIS A N 1
ATOM 5726 C CA . HIS A 1 708 ? 12.429 -4.090 -2.395 1.00 92.31 708 HIS A CA 1
ATOM 5727 C C . HIS A 1 708 ? 12.681 -4.846 -1.082 1.00 92.31 708 HIS A C 1
ATOM 5729 O O . HIS A 1 708 ? 13.395 -5.849 -1.060 1.00 92.31 708 HIS A O 1
ATOM 5735 N N . THR A 1 709 ? 12.062 -4.378 0.004 1.00 87.31 709 THR A N 1
ATOM 5736 C CA . THR A 1 709 ? 12.080 -5.046 1.314 1.00 87.31 709 THR A CA 1
ATOM 5737 C C . THR A 1 709 ? 11.305 -6.365 1.256 1.00 87.31 709 THR A C 1
ATOM 5739 O O . THR A 1 709 ? 11.870 -7.427 1.500 1.00 87.31 709 THR A O 1
ATOM 5742 N N . GLU A 1 710 ? 10.035 -6.303 0.846 1.00 87.56 710 GLU A N 1
ATOM 5743 C CA . GLU A 1 710 ? 9.166 -7.461 0.618 1.00 87.56 710 GLU A CA 1
ATOM 5744 C C . GLU A 1 710 ? 9.244 -7.950 -0.838 1.00 87.56 710 GLU A C 1
ATOM 5746 O O . GLU A 1 710 ? 8.883 -7.211 -1.764 1.00 87.56 710 GLU A O 1
ATOM 5751 N N . VAL A 1 711 ? 9.552 -9.239 -1.043 1.00 88.19 711 VAL A N 1
ATOM 5752 C CA . VAL A 1 711 ? 9.469 -9.923 -2.358 1.00 88.19 711 VAL A CA 1
ATOM 5753 C C . VAL A 1 711 ? 8.056 -9.845 -2.952 1.00 88.19 711 VAL A C 1
ATOM 5755 O O . VAL A 1 711 ? 7.876 -9.824 -4.169 1.00 88.19 711 VAL A O 1
ATOM 5758 N N . ARG A 1 712 ? 7.034 -9.704 -2.099 1.00 86.50 712 ARG A N 1
ATOM 5759 C CA . ARG A 1 712 ? 5.640 -9.425 -2.472 1.00 86.50 712 ARG A CA 1
ATOM 5760 C C . ARG A 1 712 ? 5.481 -8.202 -3.385 1.00 86.50 712 ARG A C 1
ATOM 5762 O O . ARG A 1 712 ? 4.597 -8.194 -4.239 1.00 86.50 712 ARG A O 1
ATOM 5769 N N . THR A 1 713 ? 6.352 -7.200 -3.263 1.00 85.25 713 THR A N 1
ATOM 5770 C CA . THR A 1 713 ? 6.369 -6.026 -4.156 1.00 85.25 713 THR A CA 1
ATOM 5771 C C . THR A 1 713 ? 6.761 -6.407 -5.586 1.00 85.25 713 THR A C 1
ATOM 5773 O O . THR A 1 713 ? 6.293 -5.790 -6.537 1.00 85.25 713 THR A O 1
ATOM 5776 N N . THR A 1 714 ? 7.585 -7.443 -5.739 1.00 87.94 714 THR A N 1
ATOM 5777 C CA . THR A 1 714 ? 8.112 -7.958 -7.013 1.00 87.94 714 THR A CA 1
ATOM 5778 C C . THR A 1 714 ? 7.202 -9.046 -7.603 1.00 87.94 714 THR A C 1
ATOM 5780 O O . THR A 1 714 ? 7.133 -9.198 -8.819 1.00 87.94 714 THR A O 1
ATOM 5783 N N . GLN A 1 715 ? 6.395 -9.734 -6.780 1.00 85.12 715 GLN A N 1
ATOM 5784 C CA . GLN A 1 715 ? 5.378 -10.711 -7.223 1.00 85.12 715 GLN A CA 1
ATOM 5785 C C . GLN A 1 715 ? 4.334 -10.139 -8.208 1.00 85.12 715 GLN A C 1
ATOM 5787 O O . GLN A 1 715 ? 3.639 -10.908 -8.869 1.00 85.12 715 GLN A O 1
ATOM 5792 N N . ILE A 1 716 ? 4.248 -8.813 -8.372 1.00 81.50 716 ILE A N 1
ATOM 5793 C CA . ILE A 1 716 ? 3.479 -8.160 -9.448 1.00 81.50 716 ILE A CA 1
ATOM 5794 C C . ILE A 1 716 ? 3.866 -8.653 -10.855 1.00 81.50 716 ILE A C 1
ATOM 5796 O O . ILE A 1 716 ? 3.017 -8.659 -11.742 1.00 81.50 716 ILE A O 1
ATOM 5800 N N . TYR A 1 717 ? 5.112 -9.101 -11.048 1.00 81.19 717 TYR A N 1
ATOM 5801 C CA . TYR A 1 717 ? 5.624 -9.614 -12.322 1.00 81.19 717 TYR A CA 1
ATOM 5802 C C . TYR A 1 717 ? 5.431 -11.133 -12.490 1.00 81.19 717 TYR A C 1
ATOM 5804 O O . TYR A 1 717 ? 5.847 -11.692 -13.499 1.00 81.19 717 TYR A O 1
ATOM 5812 N N . ALA A 1 718 ? 4.780 -11.832 -11.548 1.00 72.81 718 ALA A N 1
ATOM 5813 C CA . ALA A 1 718 ? 4.684 -13.300 -11.560 1.00 72.81 718 ALA A CA 1
ATOM 5814 C C . ALA A 1 718 ? 4.005 -13.897 -12.815 1.00 72.81 718 ALA A C 1
ATOM 5816 O O . ALA A 1 718 ? 4.214 -15.069 -13.114 1.00 72.81 718 ALA A O 1
ATOM 5817 N N . LYS A 1 719 ? 3.246 -13.104 -13.587 1.00 72.75 719 LYS A N 1
ATOM 5818 C CA . LYS A 1 719 ? 2.732 -13.524 -14.905 1.00 72.75 719 LYS A CA 1
ATOM 5819 C C . LYS A 1 719 ? 3.847 -13.806 -15.924 1.00 72.75 719 LYS A C 1
ATOM 5821 O O . LYS A 1 719 ? 3.704 -14.733 -16.708 1.00 72.75 719 LYS A O 1
ATOM 5826 N N . ILE A 1 720 ? 4.944 -13.045 -15.888 1.00 72.88 720 ILE A N 1
ATOM 5827 C CA . ILE A 1 720 ? 6.120 -13.249 -16.753 1.00 72.88 720 ILE A CA 1
ATOM 5828 C C . ILE A 1 720 ? 6.817 -14.560 -16.372 1.00 72.88 720 ILE A C 1
ATOM 5830 O O . ILE A 1 720 ? 7.120 -15.372 -17.237 1.00 72.88 720 ILE A O 1
ATOM 5834 N N . ILE A 1 721 ? 6.968 -14.815 -15.066 1.00 66.94 721 ILE A N 1
ATOM 5835 C CA . ILE A 1 721 ? 7.539 -16.067 -14.543 1.00 66.94 721 ILE A CA 1
ATOM 5836 C C . ILE A 1 721 ? 6.715 -17.286 -14.973 1.00 66.94 721 ILE A C 1
ATOM 5838 O O . ILE A 1 721 ? 7.298 -18.324 -15.257 1.00 66.94 721 ILE A O 1
ATOM 5842 N N . ASN A 1 722 ? 5.384 -17.179 -15.045 1.00 69.56 722 ASN A N 1
ATOM 5843 C CA . ASN A 1 722 ? 4.559 -18.290 -15.524 1.00 69.56 722 ASN A CA 1
ATOM 5844 C C . ASN A 1 722 ? 4.865 -18.649 -16.987 1.00 69.56 722 ASN A C 1
ATOM 5846 O O . ASN A 1 722 ? 5.140 -19.815 -17.227 1.00 69.56 722 ASN A O 1
ATOM 5850 N N . LYS A 1 723 ? 4.951 -17.678 -17.915 1.00 70.81 723 LYS A N 1
ATOM 5851 C CA . LYS A 1 723 ? 5.321 -17.963 -19.321 1.00 70.81 723 LYS A CA 1
ATOM 5852 C C . LYS A 1 723 ? 6.659 -18.709 -19.426 1.00 70.81 723 LYS A C 1
ATOM 5854 O O . LYS A 1 723 ? 6.799 -19.627 -20.225 1.00 70.81 723 LYS A O 1
ATOM 5859 N N . LYS A 1 724 ? 7.622 -18.361 -18.566 1.00 69.38 724 LYS A N 1
ATOM 5860 C CA . LYS A 1 724 ? 8.923 -19.043 -18.508 1.00 69.38 724 LYS A CA 1
ATOM 5861 C C . LYS A 1 724 ? 8.881 -20.451 -17.918 1.00 69.38 724 LYS A C 1
ATOM 5863 O O . LYS A 1 724 ? 9.829 -21.196 -18.117 1.00 69.38 724 LYS A O 1
ATOM 5868 N N . LYS A 1 725 ? 7.830 -20.828 -17.182 1.00 70.44 725 LYS A N 1
ATOM 5869 C CA . LYS A 1 725 ? 7.626 -22.226 -16.770 1.00 70.44 725 LYS A CA 1
ATOM 5870 C C . LYS A 1 725 ? 7.154 -23.066 -17.937 1.00 70.44 725 LYS A C 1
ATOM 5872 O O . LYS A 1 725 ? 7.629 -24.179 -18.073 1.00 70.44 725 LYS A O 1
ATOM 5877 N N . ASP A 1 726 ? 6.266 -22.515 -18.755 1.00 76.38 726 ASP A N 1
ATOM 5878 C CA . ASP A 1 726 ? 5.780 -23.176 -19.962 1.00 76.38 726 ASP A CA 1
ATOM 5879 C C . ASP A 1 726 ? 6.980 -23.430 -20.903 1.00 76.38 726 ASP A C 1
ATOM 5881 O O . ASP A 1 726 ? 7.260 -24.569 -21.260 1.00 76.38 726 ASP A O 1
ATOM 5885 N N . GLU A 1 727 ? 7.798 -22.396 -21.152 1.00 75.31 727 GLU A N 1
ATOM 5886 C CA . GLU A 1 727 ? 9.075 -22.502 -21.886 1.00 75.31 727 GLU A CA 1
ATOM 5887 C C . GLU A 1 727 ? 10.058 -23.510 -21.255 1.00 75.31 727 GLU A C 1
ATOM 5889 O O . GLU A 1 727 ? 10.646 -24.320 -21.964 1.00 75.31 727 GLU A O 1
ATOM 5894 N N . ALA A 1 728 ? 10.245 -23.487 -19.929 1.00 74.31 728 ALA A N 1
ATOM 5895 C CA . ALA A 1 728 ? 11.186 -24.376 -19.240 1.00 74.31 728 ALA A CA 1
ATOM 5896 C C . ALA A 1 728 ? 10.701 -25.830 -19.106 1.00 74.31 728 ALA A C 1
ATOM 5898 O O . ALA A 1 728 ? 11.525 -26.711 -18.875 1.00 74.31 728 ALA A O 1
ATOM 5899 N N . VAL A 1 729 ? 9.397 -26.089 -19.242 1.00 82.44 729 VAL A N 1
ATOM 5900 C CA . VAL A 1 729 ? 8.857 -27.449 -19.373 1.00 82.44 729 VAL A CA 1
ATOM 5901 C C . VAL A 1 729 ? 9.108 -27.967 -20.785 1.00 82.44 729 VAL A C 1
ATOM 5903 O O . VAL A 1 729 ? 9.594 -29.082 -20.908 1.00 82.44 729 VAL A O 1
ATOM 5906 N N . SER A 1 730 ? 8.911 -27.156 -21.831 1.00 81.69 730 SER A N 1
ATOM 5907 C CA . SER A 1 730 ? 9.222 -27.579 -23.208 1.00 81.69 730 SER A CA 1
ATOM 5908 C C . SER A 1 730 ? 10.713 -27.813 -23.481 1.00 81.69 730 SER A C 1
ATOM 5910 O O . SER A 1 730 ? 11.062 -28.543 -24.401 1.00 81.69 730 SER A O 1
ATOM 5912 N N . LEU A 1 731 ? 11.617 -27.277 -22.652 1.00 81.62 731 LEU A N 1
ATOM 5913 C CA . LEU A 1 731 ? 13.036 -27.665 -22.678 1.00 81.62 731 LEU A CA 1
ATOM 5914 C C . LEU A 1 731 ? 13.293 -29.112 -22.212 1.00 81.62 731 LEU A C 1
ATOM 5916 O O . LEU A 1 731 ? 14.401 -29.606 -22.405 1.00 81.62 731 LEU A O 1
ATOM 5920 N N . LEU A 1 732 ? 12.315 -29.786 -21.592 1.00 82.44 732 LEU A N 1
ATOM 5921 C CA . LEU A 1 732 ? 12.398 -31.221 -21.301 1.00 82.44 732 LEU A CA 1
ATOM 5922 C C . LEU A 1 732 ? 12.112 -32.057 -22.548 1.00 82.44 732 LEU A C 1
ATOM 5924 O O . LEU A 1 732 ? 12.753 -33.088 -22.718 1.00 82.44 732 LEU A O 1
ATOM 5928 N N . ASP A 1 733 ? 11.202 -31.609 -23.417 1.00 84.44 733 ASP A N 1
ATOM 5929 C CA . ASP A 1 733 ? 10.857 -32.312 -24.657 1.00 84.44 733 ASP A CA 1
ATOM 5930 C C . ASP A 1 733 ? 12.129 -32.466 -25.518 1.00 84.44 733 ASP A C 1
ATOM 5932 O O . ASP A 1 733 ? 12.577 -33.579 -25.783 1.00 84.44 733 ASP A O 1
ATOM 5936 N N . SER A 1 734 ? 12.836 -31.355 -25.761 1.00 78.38 734 SER A N 1
ATOM 5937 C CA . SER A 1 734 ? 14.143 -31.311 -26.448 1.00 78.38 734 SER A CA 1
ATOM 5938 C C . SER A 1 734 ? 15.329 -31.915 -25.667 1.00 78.38 734 SER A C 1
ATOM 5940 O O . SER A 1 734 ? 16.480 -31.725 -26.062 1.00 78.38 734 SER A O 1
ATOM 5942 N N . ALA A 1 735 ? 15.083 -32.584 -24.537 1.00 76.94 735 ALA A N 1
ATOM 5943 C CA . ALA A 1 735 ? 16.079 -33.343 -23.775 1.00 76.94 735 ALA A CA 1
ATOM 5944 C C . ALA A 1 735 ? 15.809 -34.863 -23.778 1.00 76.94 735 ALA A C 1
ATOM 5946 O O . ALA A 1 735 ? 16.602 -35.620 -23.210 1.00 76.94 735 ALA A O 1
ATOM 5947 N N . PHE A 1 736 ? 14.708 -35.299 -24.403 1.00 77.75 736 PHE A N 1
ATOM 5948 C CA . PHE A 1 736 ? 14.356 -36.707 -24.622 1.00 77.75 736 PHE A CA 1
ATOM 5949 C C . PHE A 1 736 ? 14.096 -37.052 -26.106 1.00 77.75 736 PHE A C 1
ATOM 5951 O O . PHE A 1 736 ? 13.787 -38.208 -26.403 1.00 77.75 736 PHE A O 1
ATOM 5958 N N . GLU A 1 737 ? 14.265 -36.078 -27.009 1.00 59.22 737 GLU A N 1
ATOM 5959 C CA . GLU A 1 737 ? 14.463 -36.239 -28.464 1.00 59.22 737 GLU A CA 1
ATOM 5960 C C . GLU A 1 737 ? 15.951 -36.450 -28.818 1.00 59.22 737 GLU A C 1
ATOM 5962 O O . GLU A 1 737 ? 16.220 -37.296 -29.702 1.00 59.22 737 GLU A O 1
#

pLDDT: mean 71.83, std 22.82, range [20.42, 97.5]

Foldseek 3Di:
DDPDPQQKDWDWDADPQRKIFIKIWGADPNDIDIDGPRAIQDPPPDVVSVVSNVVSVVVVVVVRVVVSVCVVVVVDDDDDDDPDDDDDPDDDDDDDDDDDDDDDDDDDDDDDDDDDDDDDDDDDDDDDDDDDDDDDDDDDDDDDDDDDDDDDDPPVPPPCPDQQWDKDWDADPQRKIFIWIFGAAPNDTDIGGPRQIQDDCPDVLSVVSNVLSVVVVVVVRVVVSCCRPVVDDDDDPPPVVVPPDDPDPCPKAKDWDWDQDPVGKIFIWIWTAADPGDTDIGGPLAIGDPPDDPVVVVVSVVSSVVVRVVQVVCRVVVNDDDDDDDPDDDDDDDDPPPPPPSNVVSVVVVVVVVVVVVVVVVVVVVVVDDPQKDWDWDADPQRKTFIWIFGADPNDTDIGGPRQIQDPCPDDVSVVVNVVSVVVVVVVSVVVSVVRVCVVVVVDPLPQQQAAPLVLLVVVLVVCVVVVNVCSVVLSVQLSVLCCVVPVNHGNNNQALVVVVVSLVCQQPPDADPVRHRDALVSSLSSLVSLQVSVVVCVVVVNDDDRSSVVDPNVVSDDDDDDQDADDPVLLVLLVVFDFPCLLLSLLLQLCLQQLADPQFLQQFFQLQWDDDPPWTWGWDQHPPPSHTATTTGDPSSVVSFDDCPPPDRNDRSRPPDDPDDPPSQQVSSVRSVHPDPDDSNSSNVNNLLVCVVVPHDLVRSCRSNPHPDSVVSCVNVVSVVVVVVVVVVVVVVVVD

Secondary structure (DSSP, 8-state):
--S---SEEEEEEE-TTS-EEEEEEEEETTEEEEEEEEEEEPPSSSHHHHHHHHHHHHHHHHHHHHHHHHHHTT----PPPP--PPP--PPP-----------------------------------------------------------------------SEEEEEEE-TTS-EEEEEEEEETTEEEEEEEEEEEPP--SHHHHHHHHHHHHHHHHHHHHHHHHHHH-------TTGGG-S-------SEEEEEEEE-TTS-EEEEEEEEETTTEEEEEEEEEEE-TTS-HHHHHHHHHHHHHHHHHHHHHHHSS-------------S---TTTT--HHHHHHHHHHHHHHHHHHHHHHHHHTS---SEEEEEEE-TTS-EEEEEEEEETTEEEEEEEEEEEPP--SHHHHHHHHHHHHHHHHHHHHHHHHHHHHHTT---TTGGGSBHHHHHHHHHHHHHHTT-TTHHHHHHHHHHHHHHH-TT-BGGG--HHHHHHHHHHHHHT--BTTTBPPPHHHHHHHHHHHHHHHHHHHHTTS-SS-GGGGS-GGGG-PPPPPPP---HHHHHHHHHS--S-HHHHHHHHHHHHH---HHHHHT-BGGGEEEETTEEEEEEE-TTT--EEEEEPPHHHHHTSPP-TT--TTSBSSTT--SS--THHHHHHHHTT--S---TTHHHHHHHHHHHHHT--HHHHHHHTT-SSGGGTGGGHHHHHHHHHHHHHHHHTTT-

Sequence (737 aa):
MRSNNEPVRIRYKDLANGTKSIYLDTYKSGKRSYEFLKLYLLPEDDDKAKAVNAETLQKAEAIKNQRVQEILSGKLETVKASLEHPASTTTSSKKTARLSKKKKVGSDKTGKSVKGKESEVNEVVGAVSGREGHQWKFIDDDGEDRAIDGTIKKHRGRPNKREAVTLRFKDLANGSKSLYFDIYYNGERKYEFLKLYINPEITEADKQNNALVMETAERLKERKMREVVNGETFTDPSDELNQVEKVEEYTSSVIVRSRKMRNGDRSLFLDIYYGKGQRAYESVGLYLRKDDSEDKHKEIWKEAEKKAKERMKALKDGTFEKRVGRRGYKPHGEDPDANVDKYKEYLATKKVKTEIAVAETERKRNSKTKEPVRIRFKELANGNKSVYLSINVNGRRTYDYLRLYLIPEVDAAAREQNKQTMQAVYAIKAQRIMSITNGIAGLKDKSRIKMRLVDWLEIFRDAQVERGRQSARNWVNSVLNAVREHSPNVTLAEMTKEYCNGFMVFLLNDYITYKHTHPSKSTVMNYLKCLKAAFNMAIEEEIMDDNPVLRLRMDVLKGGGTKREYLTVDEVKRLIDTPCKREDIKAAFLFSCFCGLRISDVKSLKWKNIITEGDKTRVEILQYKTKQPLYLPLNKQALRWMPERGSASDEDNVFPTLPSKNYDCIPEWSRAAGISKHVTYHVSRHTFATMELTMGADLYTTSKLLGHTEVRTTQIYAKIINKKKDEAVSLLDSAFE